Protein AF-0000000087414473 (afdb_homodimer)

Radius of gyration: 26.74 Å; Cα contacts (8 Å, |Δi|>4): 1542; chains: 2; bounding box: 54×76×56 Å

Organism: NCBI:txid267746

Sequence (556 aa):
MNFTKMNGLGNDFIIVAHFETLPENAPELSRNMCDRHFGVGADGLVFILPSDKADIRMRIINADGSEAEQCGNAVRCVAKYAFDHKLVQDEALTVETMAGIQRVWLTVENGKAVQVKVDMGEPILRGEAIPVALSQERIVNHPIEAGGEAFSFTGVSMGNPHAVIFVDDAPRFDVEKWGPLLETHRLFPNKANIEFVSVTSPQEVEMRVWERGCGQTFACGTGACATVVAGSLTGRTERRALVHLKGGDLEIEWNETDNRVYMTGPAEEVFVGRWHKAMNFTKMNGLGNDFIIVAHFETLPENAPELSRNMCDRHFGVGADGLVFILPSDKADIRMRIINADGSEAEQCGNAVRCVAKYAFDHKLVQDEALTVETMAGIQRVWLTVENGKAVQVKVDMGEPILRGEAIPVALSQERIVNHPIEAGGEAFSFTGVSMGNPHAVIFVDDAPRFDVEKWGPLLETHRLFPNKANIEFVSVTSPQEVEMRVWERGCGQTFACGTGACATVVAGSLTGRTERRALVHLKGGDLEIEWNETDNRVYMTGPAEEVFVGRWHKA

pLDDT: mean 97.04, std 4.12, range [45.47, 98.94]

Foldseek 3Di:
DKWFWKWFLQQIETEDEDDADQDPCQLVVLLQQCDVPRHVNHQWYKYWHPDPPWLIEIWIAGNNSHTDQDAPTVVQQVLQCCQLVVSDPDQWTWYQTNVGIKIKGFDDDPSGGFKIKIFLWAKQAQLVVLPFPDGDNGQAQCWDDWPRDIWTWTWIDSPHIETETEDADAVPDPCQVVVVRQQVDPRHVPGHKYWYWYAPQQAEIEIWIQGRPPGTDQDGQRHVQVHLVNCVVRVNHDQWHWYQGNSGIWIWHQDPPVNIIMIMGGMDGDDMDDDDVD/DKWFWKWQLQQIETEDEDDADQDPCQLVVLLQQCDVPRHVNHQWYKYWHPDPPWLIEIWIAGNNSHTDQDAPTVVQQVLQCCQLVVSDPDQWTWYQTNVGIKIKGFDDDPSGGFKIKIFLWAKQAQCVVLPFPDGDNHQAQCWDDWPRDIWTWTWIDSPHIETETEDADAVPDPCQVVVVRQQVDPRHVPGHKYWYWYAPQQAEIEIWIQGRPPGTDQDGQRHVQVHLVNCVVHVNHDQWHWYQGNSGIWIWHQDPPVNIIMIMGGMDGDDMDDDDVD

Secondary structure (DSSP, 8-state):
-EEEEEEETTEEEEEE---SS--TTHHHHHHHHT-TTTS---SEEEEEE--SSSSEEEEEEETTSPEES--HHHHHHHHHHHHHTTS---SEEEEEETTEEEEEEEEEETTEEEEEEEE--PPB--GGGTT-S---S---SEEEEETTEEEEEEEEESSSEEEEEE-S-GGGS-HHHHHHHHHT-TT-TT--EEEEEEEEETTEEEEEEEETTTEEES--HHHHHHHHHHHHHTTSS-SEEEEEETTEEEEEEE-TTT--EEEEE--EEEEEEEES--/-EEEEEEETTEEEEEE---SS--TTHHHHHHHHT-TTTS---SEEEEEE--SSSSEEEEEEETTSPEES--HHHHHHHHHHHHHTTS---SEEEEEETTEEEEEEEEEETTEEEEEEEE--PPB--GGGTT-S---S---SEEEEETTEEEEEEEEESSSEEEEEE-S-GGGS-HHHHHHHHHT-TT-TT--EEEEEEEEETTEEEEEEEETTTEEES--HHHHHHHHHHHHHTTSS-SEEEEEETTEEEEEEE-TTT--EEEEE--EEEEEEEE---

Nearest PDB structures (foldseek):
  6d13-assembly1_A  TM=9.413E-01  e=8.766E-35  Escherichia coli S88
  4ik0-assembly1_A  TM=9.336E-01  e=2.158E-34  Escherichia coli K-12
  5ha4-assembly1_A  TM=9.184E-01  e=1.257E-34  Acinetobacter baumannii AB307-0294
  2q9h-assembly1_A  TM=9.066E-01  e=7.774E-35  Haemophilus influenzae
  1bwz-assembly1_A  TM=9.014E-01  e=1.389E-33  Haemophilus influenzae

Structure (mmCIF, N/CA/C/O backbone):
data_AF-0000000087414473-model_v1
#
loop_
_entity.id
_entity.type
_entity.pdbx_description
1 polymer 'Diaminopimelate epimerase'
#
loop_
_atom_site.group_PDB
_atom_site.id
_atom_site.type_symbol
_atom_site.label_atom_id
_atom_site.label_alt_id
_atom_site.label_comp_id
_atom_site.label_asym_id
_atom_site.label_entity_id
_atom_site.label_seq_id
_atom_site.pdbx_PDB_ins_code
_atom_site.Cartn_x
_atom_site.Cartn_y
_atom_site.Cartn_z
_atom_site.occupancy
_atom_site.B_iso_or_equiv
_atom_site.auth_seq_id
_atom_site.auth_comp_id
_atom_site.auth_asym_id
_atom_site.auth_atom_id
_atom_site.pdbx_PDB_model_num
ATOM 1 N N . MET A 1 1 ? 20.156 -2.797 4.301 1 93.38 1 MET A N 1
ATOM 2 C CA . MET A 1 1 ? 19.906 -4.043 3.584 1 93.38 1 MET A CA 1
ATOM 3 C C . MET A 1 1 ? 19.438 -3.77 2.16 1 93.38 1 MET A C 1
ATOM 5 O O . MET A 1 1 ? 18.453 -3.051 1.951 1 93.38 1 MET A O 1
ATOM 9 N N . ASN A 1 2 ? 20.156 -4.277 1.183 1 96.19 2 ASN A N 1
ATOM 10 C CA . ASN A 1 2 ? 19.734 -4.141 -0.209 1 96.19 2 ASN A CA 1
ATOM 11 C C . ASN A 1 2 ? 18.562 -5.051 -0.531 1 96.19 2 ASN A C 1
ATOM 13 O O . ASN A 1 2 ? 18.5 -6.191 -0.072 1 96.19 2 ASN A O 1
ATOM 17 N N . PHE A 1 3 ? 17.609 -4.484 -1.325 1 97.69 3 PHE A N 1
ATOM 18 C CA . PHE A 1 3 ? 16.469 -5.297 -1.721 1 97.69 3 PHE A CA 1
ATOM 19 C C . PHE A 1 3 ? 16.016 -4.941 -3.133 1 97.69 3 PHE A C 1
ATOM 21 O O . PHE A 1 3 ? 16.438 -3.926 -3.689 1 97.69 3 PHE A O 1
ATOM 28 N N . THR A 1 4 ? 15.219 -5.805 -3.734 1 97.88 4 THR A N 1
ATOM 29 C CA . THR A 1 4 ? 14.547 -5.582 -5.008 1 97.88 4 THR A CA 1
ATOM 30 C C . THR A 1 4 ? 13.039 -5.773 -4.867 1 97.88 4 THR A C 1
ATOM 32 O O . THR A 1 4 ? 12.586 -6.777 -4.312 1 97.88 4 THR A O 1
ATOM 35 N N . LYS A 1 5 ? 12.266 -4.777 -5.27 1 98.38 5 LYS A N 1
ATOM 36 C CA . LYS A 1 5 ? 10.812 -4.91 -5.332 1 98.38 5 LYS A CA 1
ATOM 37 C C . LYS A 1 5 ? 10.375 -5.547 -6.648 1 98.38 5 LYS A C 1
ATOM 39 O O . LYS A 1 5 ? 10.766 -5.086 -7.723 1 98.38 5 LYS A O 1
ATOM 44 N N . MET A 1 6 ? 9.633 -6.578 -6.57 1 98.25 6 MET A N 1
ATOM 45 C CA . MET A 1 6 ? 9.133 -7.266 -7.758 1 98.25 6 MET A CA 1
ATOM 46 C C . MET A 1 6 ? 7.648 -7.602 -7.613 1 98.25 6 MET A C 1
ATOM 48 O O . MET A 1 6 ? 7.102 -7.535 -6.512 1 98.25 6 MET A O 1
ATOM 52 N N . ASN A 1 7 ? 7.02 -7.902 -8.719 1 97.94 7 ASN A N 1
ATOM 53 C CA . ASN A 1 7 ? 5.656 -8.414 -8.648 1 97.94 7 ASN A CA 1
ATOM 54 C C . ASN A 1 7 ? 5.387 -9.453 -9.734 1 97.94 7 ASN A C 1
ATOM 56 O O . ASN A 1 7 ? 6.062 -9.469 -10.766 1 97.94 7 ASN A O 1
ATOM 60 N N . GLY A 1 8 ? 4.594 -10.367 -9.438 1 98.06 8 GLY A N 1
ATOM 61 C CA . GLY A 1 8 ? 3.922 -11.242 -10.391 1 98.06 8 GLY A CA 1
ATOM 62 C C . GLY A 1 8 ? 2.449 -10.93 -10.555 1 98.06 8 GLY A C 1
ATOM 63 O O . GLY A 1 8 ? 1.609 -11.445 -9.82 1 98.06 8 GLY A O 1
ATOM 64 N N . LEU A 1 9 ? 2.176 -10.086 -11.57 1 97.88 9 LEU A N 1
ATOM 65 C CA . LEU A 1 9 ? 0.812 -9.656 -11.859 1 97.88 9 LEU A CA 1
ATOM 66 C C . LEU A 1 9 ? 0.206 -8.93 -10.664 1 97.88 9 LEU A C 1
ATOM 68 O O . LEU A 1 9 ? -0.936 -9.195 -10.281 1 97.88 9 LEU A O 1
ATOM 72 N N . GLY A 1 10 ? 0.918 -8.125 -9.977 1 97.44 10 GLY A N 1
ATOM 73 C CA . GLY A 1 10 ? 0.406 -7.273 -8.922 1 97.44 10 GLY A CA 1
ATOM 74 C C . GLY A 1 10 ? 0.593 -7.863 -7.535 1 97.44 10 GLY A C 1
ATOM 75 O O . GLY A 1 10 ? 0.493 -7.156 -6.531 1 97.44 10 GLY A O 1
ATOM 76 N N . ASN A 1 11 ? 0.691 -9.219 -7.406 1 97.31 11 ASN A N 1
ATOM 77 C CA . ASN A 1 11 ? 1.198 -9.82 -6.18 1 97.31 11 ASN A CA 1
ATOM 78 C C . ASN A 1 11 ? 2.674 -9.492 -5.965 1 97.31 11 ASN A C 1
ATOM 80 O O . ASN A 1 11 ? 3.533 -9.977 -6.707 1 97.31 11 ASN A O 1
ATOM 84 N N . ASP A 1 12 ? 2.934 -8.609 -4.988 1 97.88 12 ASP A N 1
ATOM 85 C CA . ASP A 1 12 ? 4.258 -7.996 -4.977 1 97.88 12 ASP A CA 1
ATOM 86 C C . ASP A 1 12 ? 5.059 -8.438 -3.756 1 97.88 12 ASP A C 1
ATOM 88 O O . ASP A 1 12 ? 4.484 -8.805 -2.73 1 97.88 12 ASP A O 1
ATOM 92 N N . PHE A 1 13 ? 6.418 -8.367 -3.949 1 98.5 13 PHE A N 1
ATOM 93 C CA . PHE A 1 13 ? 7.352 -8.945 -2.99 1 98.5 13 PHE A CA 1
ATOM 94 C C . PHE A 1 13 ? 8.602 -8.078 -2.861 1 98.5 13 PHE A C 1
ATOM 96 O O . PHE A 1 13 ? 9.008 -7.43 -3.822 1 98.5 13 PHE A O 1
ATOM 103 N N . ILE A 1 14 ? 9.094 -8.062 -1.662 1 98.62 14 ILE A N 1
ATOM 104 C CA . ILE A 1 14 ? 10.453 -7.594 -1.42 1 98.62 14 ILE A CA 1
ATOM 105 C C . ILE A 1 14 ? 11.422 -8.773 -1.471 1 98.62 14 ILE A C 1
ATOM 107 O O . ILE A 1 14 ? 11.344 -9.688 -0.643 1 98.62 14 ILE A O 1
ATOM 111 N N . ILE A 1 15 ? 12.305 -8.758 -2.426 1 98.56 15 ILE A N 1
ATOM 112 C CA . ILE A 1 15 ? 13.25 -9.852 -2.605 1 98.56 15 ILE A CA 1
ATOM 113 C C . ILE A 1 15 ? 14.602 -9.461 -2.018 1 98.56 15 ILE A C 1
ATOM 115 O O . ILE A 1 15 ? 15.148 -8.398 -2.338 1 98.56 15 ILE A O 1
ATOM 119 N N . VAL A 1 16 ? 15.109 -10.258 -1.141 1 97.94 16 VAL A N 1
ATOM 120 C CA . VAL A 1 16 ? 16.453 -10.094 -0.611 1 97.94 16 VAL A CA 1
ATOM 121 C C . VAL A 1 16 ? 17.281 -11.344 -0.892 1 97.94 16 VAL A C 1
ATOM 123 O O . VAL A 1 16 ? 16.812 -12.469 -0.709 1 97.94 16 VAL A O 1
ATOM 126 N N . ALA A 1 17 ? 18.469 -11.125 -1.437 1 96 17 ALA A N 1
ATOM 127 C CA . ALA A 1 17 ? 19.359 -12.227 -1.816 1 96 17 ALA A CA 1
ATOM 128 C C . ALA A 1 17 ? 20.656 -12.195 -1.013 1 96 17 ALA A C 1
ATOM 130 O O . ALA A 1 17 ? 20.828 -11.344 -0.133 1 96 17 ALA A O 1
ATOM 131 N N . HIS A 1 18 ? 21.469 -13.234 -1.086 1 89.88 18 HIS A N 1
ATOM 132 C CA . HIS A 1 18 ? 22.812 -13.359 -0.535 1 89.88 18 HIS A CA 1
ATOM 133 C C . HIS A 1 18 ? 22.781 -13.586 0.972 1 89.88 18 HIS A C 1
ATOM 135 O O . HIS A 1 18 ? 23.609 -13.047 1.709 1 89.88 18 HIS A O 1
ATOM 141 N N . PHE A 1 19 ? 21.734 -14.234 1.429 1 91.06 19 PHE A N 1
ATOM 142 C CA . PHE A 1 19 ? 21.688 -14.766 2.785 1 91.06 19 PHE A CA 1
ATOM 143 C C . PHE A 1 19 ? 22.078 -16.234 2.803 1 91.06 19 PHE A C 1
ATOM 145 O O . PHE A 1 19 ? 21.75 -16.984 1.87 1 91.06 19 PHE A O 1
ATOM 152 N N . GLU A 1 20 ? 22.734 -16.609 3.848 1 93.94 20 GLU A N 1
ATOM 153 C CA . GLU A 1 20 ? 23.109 -18.016 3.984 1 93.94 20 GLU A CA 1
ATOM 154 C C . GLU A 1 20 ? 21.984 -18.828 4.605 1 93.94 20 GLU A C 1
ATOM 156 O O . GLU A 1 20 ? 21.781 -20 4.25 1 93.94 20 GLU A O 1
ATOM 161 N N . THR A 1 21 ? 21.359 -18.203 5.609 1 96.06 21 THR A N 1
ATOM 162 C CA . THR A 1 21 ? 20.219 -18.812 6.293 1 96.06 21 THR A CA 1
ATOM 163 C C . THR A 1 21 ? 19.125 -17.781 6.516 1 96.06 21 THR A C 1
ATOM 165 O O . THR A 1 21 ? 19.344 -16.578 6.375 1 96.06 21 THR A O 1
ATOM 168 N N . LEU A 1 22 ? 17.922 -18.203 6.789 1 96.44 22 LEU A N 1
ATOM 169 C CA . LEU A 1 22 ? 16.812 -17.328 7.145 1 96.44 22 LEU A CA 1
ATOM 170 C C . LEU A 1 22 ? 17.078 -16.625 8.469 1 96.44 22 LEU A C 1
ATOM 172 O O . LEU A 1 22 ? 17.312 -17.281 9.492 1 96.44 22 LEU A O 1
ATOM 176 N N . PRO A 1 23 ? 17.062 -15.336 8.469 1 96.38 23 PRO A N 1
ATOM 177 C CA . PRO A 1 23 ? 17.297 -14.633 9.734 1 96.38 23 PRO A CA 1
ATOM 178 C C . PRO A 1 23 ? 16.234 -14.969 10.789 1 96.38 23 PRO A C 1
ATOM 180 O O . PRO A 1 23 ? 15.062 -15.133 10.461 1 96.38 23 PRO A O 1
ATOM 183 N N . GLU A 1 24 ? 16.656 -15 12.016 1 96.31 24 GLU A N 1
ATOM 184 C CA . GLU A 1 24 ? 15.742 -15.297 13.125 1 96.31 24 GLU A CA 1
ATOM 185 C C . GLU A 1 24 ? 14.633 -14.25 13.227 1 96.31 24 GLU A C 1
ATOM 187 O O . GLU A 1 24 ? 13.516 -14.562 13.633 1 96.31 24 GLU A O 1
ATOM 192 N N . ASN A 1 25 ? 14.922 -13.078 12.898 1 96.75 25 ASN A N 1
ATOM 193 C CA . ASN A 1 25 ? 13.953 -11.992 13.023 1 96.75 25 ASN A CA 1
ATOM 194 C C . ASN A 1 25 ? 13.203 -11.766 11.711 1 96.75 25 ASN A C 1
ATOM 196 O O . ASN A 1 25 ? 12.688 -10.672 11.469 1 96.75 25 ASN A O 1
ATOM 200 N N . ALA A 1 26 ? 13.164 -12.727 10.797 1 97.5 26 ALA A N 1
ATOM 201 C CA . ALA A 1 26 ? 12.523 -12.594 9.492 1 97.5 26 ALA A CA 1
ATOM 202 C C . ALA A 1 26 ? 11.062 -12.164 9.633 1 97.5 26 ALA A C 1
ATOM 204 O O . ALA A 1 26 ? 10.594 -11.305 8.891 1 97.5 26 ALA A O 1
ATOM 205 N N . PRO A 1 27 ? 10.281 -12.734 10.602 1 98.12 27 PRO A N 1
ATOM 206 C CA . PRO A 1 27 ? 8.898 -12.289 10.758 1 98.12 27 PRO A CA 1
ATOM 207 C C . PRO A 1 27 ? 8.781 -10.805 11.094 1 98.12 27 PRO A C 1
ATOM 209 O O . PRO A 1 27 ? 7.949 -10.102 10.516 1 98.12 27 PRO A O 1
ATOM 212 N N . GLU A 1 28 ? 9.609 -10.359 11.984 1 97.81 28 GLU A N 1
ATOM 213 C CA . GLU A 1 28 ? 9.609 -8.945 12.359 1 97.81 28 GLU A CA 1
ATOM 214 C C . GLU A 1 28 ? 10.039 -8.062 11.195 1 97.81 28 GLU A C 1
ATOM 216 O O . GLU A 1 28 ? 9.438 -7.02 10.945 1 97.81 28 GLU A O 1
ATOM 221 N N . LEU A 1 29 ? 11.109 -8.516 10.484 1 97.25 29 LEU A N 1
ATOM 222 C CA . LEU A 1 29 ? 11.578 -7.793 9.305 1 97.25 29 LEU A CA 1
ATOM 223 C C . LEU A 1 29 ? 10.469 -7.648 8.273 1 97.25 29 LEU A C 1
ATOM 225 O O . LEU A 1 29 ? 10.258 -6.562 7.727 1 97.25 29 LEU A O 1
ATOM 229 N N . SER A 1 30 ? 9.734 -8.703 8.086 1 98.19 30 SER A N 1
ATOM 230 C CA . SER A 1 30 ? 8.648 -8.688 7.105 1 98.19 30 SER A CA 1
ATOM 231 C C . SER A 1 30 ? 7.551 -7.711 7.504 1 98.19 30 SER A C 1
ATOM 233 O O . SER A 1 30 ? 7.098 -6.91 6.684 1 98.19 30 SER A O 1
ATOM 235 N N . ARG A 1 31 ? 7.117 -7.758 8.789 1 98.06 31 ARG A N 1
ATOM 236 C CA . ARG A 1 31 ? 6.082 -6.848 9.266 1 98.06 31 ARG A CA 1
ATOM 237 C C . ARG A 1 31 ? 6.492 -5.395 9.055 1 98.06 31 ARG A C 1
ATOM 239 O O . ARG A 1 31 ? 5.68 -4.57 8.633 1 98.06 31 ARG A O 1
ATOM 246 N N . ASN A 1 32 ? 7.766 -5.098 9.312 1 97.56 32 ASN A N 1
ATOM 247 C CA . ASN A 1 32 ? 8.258 -3.729 9.203 1 97.56 32 ASN A CA 1
ATOM 248 C C . ASN A 1 32 ? 8.406 -3.307 7.742 1 97.56 32 ASN A C 1
ATOM 250 O O . ASN A 1 32 ? 7.934 -2.236 7.348 1 97.56 32 ASN A O 1
ATOM 254 N N . MET A 1 33 ? 9.023 -4.137 6.922 1 98 33 MET A N 1
ATOM 255 C CA . MET A 1 33 ? 9.336 -3.777 5.543 1 98 33 MET A CA 1
ATOM 256 C C . MET A 1 33 ? 8.078 -3.775 4.68 1 98 33 MET A C 1
ATOM 258 O O . MET A 1 33 ? 7.934 -2.939 3.787 1 98 33 MET A O 1
ATOM 262 N N . CYS A 1 34 ? 7.176 -4.684 4.98 1 98.12 34 CYS A N 1
ATOM 263 C CA . CYS A 1 34 ? 6.012 -4.836 4.113 1 98.12 34 CYS A CA 1
ATOM 264 C C . CYS A 1 34 ? 4.938 -3.812 4.461 1 98.12 34 CYS A C 1
ATOM 266 O O . CYS A 1 34 ? 3.938 -3.689 3.75 1 98.12 34 CYS A O 1
ATOM 268 N N . ASP A 1 35 ? 5.117 -3.041 5.508 1 97.31 35 ASP A N 1
ATOM 269 C CA . ASP A 1 35 ? 4.164 -1.981 5.836 1 97.31 35 ASP A CA 1
ATOM 270 C C . ASP A 1 35 ? 4.141 -0.912 4.746 1 97.31 35 ASP A C 1
ATOM 272 O O . ASP A 1 35 ? 5.168 -0.305 4.441 1 97.31 35 ASP A O 1
ATOM 276 N N . ARG A 1 36 ? 3.002 -0.65 4.203 1 96.31 36 ARG A N 1
ATOM 277 C CA . ARG A 1 36 ? 2.859 0.234 3.049 1 96.31 36 ARG A CA 1
ATOM 278 C C . ARG A 1 36 ? 3.141 1.684 3.434 1 96.31 36 ARG A C 1
ATOM 280 O O . ARG A 1 36 ? 3.621 2.467 2.609 1 96.31 36 ARG A O 1
ATOM 287 N N . HIS A 1 37 ? 2.98 2.051 4.641 1 96.88 37 HIS A N 1
ATOM 288 C CA . HIS A 1 37 ? 3.07 3.447 5.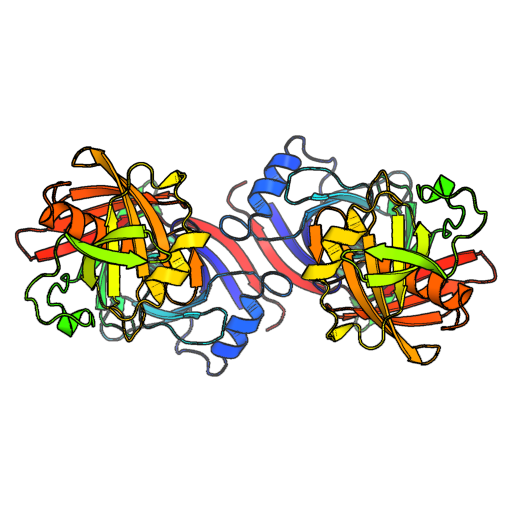055 1 96.88 37 HIS A CA 1
ATOM 289 C C . HIS A 1 37 ? 4.41 3.738 5.723 1 96.88 37 HIS A C 1
ATOM 291 O O . HIS A 1 37 ? 4.98 4.816 5.539 1 96.88 37 HIS A O 1
ATOM 297 N N . PHE A 1 38 ? 4.934 2.775 6.461 1 97.19 38 PHE A N 1
ATOM 298 C CA . PHE A 1 38 ? 6.129 3.008 7.258 1 97.19 38 PHE A CA 1
ATOM 299 C C . PHE A 1 38 ? 7.309 2.211 6.715 1 97.19 38 PHE A C 1
ATOM 301 O O . PHE A 1 38 ? 8.445 2.395 7.152 1 97.19 38 PHE A O 1
ATOM 308 N N . GLY A 1 39 ? 7.023 1.312 5.723 1 97.56 39 GLY A N 1
ATOM 309 C CA . GLY A 1 39 ? 8.031 0.476 5.094 1 97.56 39 GLY A CA 1
ATOM 310 C C . GLY A 1 39 ? 8.031 0.573 3.58 1 97.56 39 GLY A C 1
ATOM 311 O O . GLY A 1 39 ? 7.738 1.631 3.02 1 97.56 39 GLY A O 1
ATOM 312 N N . VAL A 1 40 ? 8.453 -0.49 2.912 1 97.69 40 VAL A N 1
ATOM 313 C CA . VAL A 1 40 ? 8.516 -0.557 1.456 1 97.69 40 VAL A CA 1
ATOM 314 C C . VAL A 1 40 ? 7.129 -0.832 0.887 1 97.69 40 VAL A C 1
ATOM 316 O O . VAL A 1 40 ? 6.734 -0.241 -0.123 1 97.69 40 VAL A O 1
ATOM 319 N N . GLY A 1 41 ? 6.375 -1.606 1.596 1 97.69 41 GLY A N 1
ATOM 320 C CA . GLY A 1 41 ? 5.086 -2.057 1.099 1 97.69 41 GLY A CA 1
ATOM 321 C C . GLY A 1 41 ? 5.188 -3.264 0.184 1 97.69 41 GLY A C 1
ATOM 322 O O . GLY A 1 41 ? 5.812 -3.193 -0.876 1 97.69 41 GLY A O 1
ATOM 323 N N . ALA A 1 42 ? 4.574 -4.336 0.55 1 98.06 42 ALA A N 1
ATOM 324 C CA . ALA A 1 42 ? 4.547 -5.562 -0.241 1 98.06 42 ALA A CA 1
ATOM 325 C C . ALA A 1 42 ? 3.633 -6.605 0.393 1 98.06 42 ALA A C 1
ATOM 327 O O . ALA A 1 42 ? 3.209 -6.453 1.541 1 98.06 42 ALA A O 1
ATOM 328 N N . ASP A 1 43 ? 3.338 -7.652 -0.355 1 97.06 43 ASP A N 1
ATOM 329 C CA . ASP A 1 43 ? 2.549 -8.773 0.151 1 97.06 43 ASP A CA 1
ATOM 330 C C . ASP A 1 43 ? 3.416 -9.727 0.966 1 97.06 43 ASP A C 1
ATOM 332 O O . ASP A 1 43 ? 2.904 -10.484 1.794 1 97.06 43 ASP A O 1
ATOM 336 N N . GLY A 1 44 ? 4.715 -9.648 0.708 1 97.88 44 GLY A N 1
ATOM 337 C CA . GLY A 1 44 ? 5.602 -10.531 1.446 1 97.88 44 GLY A CA 1
ATOM 338 C C . GLY A 1 44 ? 7.07 -10.227 1.229 1 97.88 44 GLY A C 1
ATOM 339 O O . GLY A 1 44 ? 7.426 -9.508 0.293 1 97.88 44 GLY A O 1
ATOM 340 N N . LEU A 1 45 ? 7.891 -10.734 2.127 1 98.5 45 LEU A N 1
ATOM 341 C CA . LEU A 1 45 ? 9.352 -10.68 2.074 1 98.5 45 LEU A CA 1
ATOM 342 C C . LEU A 1 45 ? 9.922 -12.047 1.696 1 98.5 45 LEU A C 1
ATOM 344 O O . LEU A 1 45 ? 9.656 -13.047 2.365 1 98.5 45 LEU A O 1
ATOM 348 N N . VAL A 1 46 ? 10.703 -12.047 0.638 1 98.56 46 VAL A N 1
ATOM 349 C CA . VAL A 1 46 ? 11.195 -13.312 0.101 1 98.56 46 VAL A CA 1
ATOM 350 C C . VAL A 1 46 ? 12.719 -13.359 0.211 1 98.56 46 VAL A C 1
ATOM 352 O O . VAL A 1 46 ? 13.414 -12.461 -0.261 1 98.56 46 VAL A O 1
ATOM 355 N N . PHE A 1 47 ? 13.227 -14.398 0.79 1 98.56 47 PHE A N 1
ATOM 356 C CA . PHE A 1 47 ? 14.664 -14.633 0.902 1 98.56 47 PHE A CA 1
ATOM 357 C C . PHE A 1 47 ? 15.125 -15.664 -0.124 1 98.56 47 PHE A C 1
ATOM 359 O O . PHE A 1 47 ? 14.531 -16.734 -0.247 1 98.56 47 PHE A O 1
ATOM 366 N N . ILE A 1 48 ? 16.094 -15.375 -0.879 1 98.19 48 ILE A N 1
ATOM 367 C CA . ILE A 1 48 ? 16.781 -16.344 -1.736 1 98.19 48 ILE A CA 1
ATOM 368 C C . ILE A 1 48 ? 18 -16.891 -1.016 1 98.19 48 ILE A C 1
ATOM 370 O O . ILE A 1 48 ? 18.922 -16.141 -0.672 1 98.19 48 ILE A O 1
ATOM 374 N N . LEU A 1 49 ? 17.984 -18.141 -0.803 1 98.31 49 LEU A N 1
ATOM 375 C CA . LEU A 1 49 ? 18.984 -18.828 0.01 1 98.31 49 LEU A CA 1
ATOM 376 C C . LEU A 1 49 ? 19.672 -19.922 -0.792 1 98.31 49 LEU A C 1
ATOM 378 O O . LEU A 1 49 ? 19.156 -20.359 -1.824 1 98.31 49 LEU A O 1
ATOM 382 N N . PRO A 1 50 ? 20.859 -20.328 -0.366 1 97.56 50 PRO A N 1
ATOM 383 C CA . PRO A 1 50 ? 21.469 -21.516 -0.984 1 97.56 50 PRO A CA 1
ATOM 384 C C . PRO A 1 50 ? 20.688 -22.797 -0.687 1 97.56 50 PRO A C 1
ATOM 386 O O . PRO A 1 50 ? 19.938 -22.844 0.288 1 97.56 50 PRO A O 1
ATOM 389 N N . SER A 1 51 ? 20.859 -23.75 -1.598 1 97.56 51 SER A N 1
ATOM 390 C CA . SER A 1 51 ? 20.219 -25.047 -1.418 1 97.56 51 SER A CA 1
ATOM 391 C C . SER A 1 51 ? 21.188 -26.188 -1.722 1 97.56 51 SER A C 1
ATOM 393 O O . SER A 1 51 ? 22.031 -26.062 -2.623 1 97.56 51 SER A O 1
ATOM 395 N N . ASP A 1 52 ? 21.047 -27.312 -0.998 1 96.81 52 ASP A N 1
ATOM 396 C CA . ASP A 1 52 ? 21.812 -28.516 -1.281 1 96.81 52 ASP A CA 1
ATOM 397 C C . ASP A 1 52 ? 21.031 -29.469 -2.197 1 96.81 52 ASP A C 1
ATOM 399 O O . ASP A 1 52 ? 21.562 -30.484 -2.635 1 96.81 52 ASP A O 1
ATOM 403 N N . LYS A 1 53 ? 19.828 -29.172 -2.566 1 97.44 53 LYS A N 1
ATOM 404 C CA . LYS A 1 53 ? 18.953 -30.094 -3.303 1 97.44 53 LYS A CA 1
ATOM 405 C C . LYS A 1 53 ? 18.484 -29.469 -4.613 1 97.44 53 LYS A C 1
ATOM 407 O O . LYS A 1 53 ? 18 -30.172 -5.5 1 97.44 53 LYS A O 1
ATOM 412 N N . ALA A 1 54 ? 18.547 -28.141 -4.727 1 98.31 54 ALA A N 1
ATOM 413 C CA . ALA A 1 54 ? 18.078 -27.391 -5.891 1 98.31 54 ALA A CA 1
ATOM 414 C C . ALA A 1 54 ? 19.078 -26.281 -6.258 1 98.31 54 ALA A C 1
ATOM 416 O O . ALA A 1 54 ? 20.094 -26.109 -5.586 1 98.31 54 ALA A O 1
ATOM 417 N N . ASP A 1 55 ? 18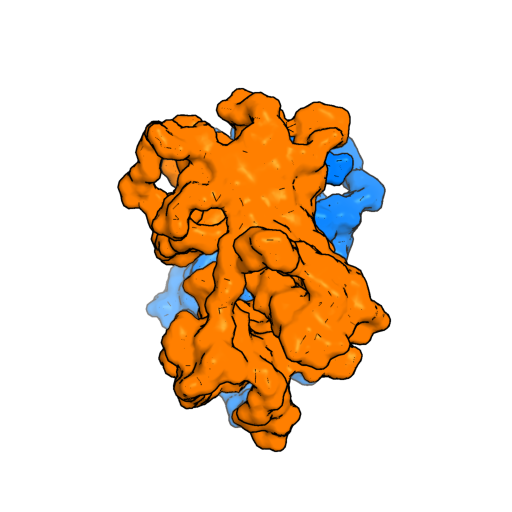.781 -25.578 -7.348 1 98.25 55 ASP A N 1
ATOM 418 C CA . ASP A 1 55 ? 19.672 -24.484 -7.758 1 98.25 55 ASP A CA 1
ATOM 419 C C . ASP A 1 55 ? 19.656 -23.344 -6.738 1 98.25 55 ASP A C 1
ATOM 421 O O . ASP A 1 55 ? 20.688 -22.719 -6.492 1 98.25 55 ASP A O 1
ATOM 425 N N . ILE A 1 56 ? 18.469 -23.062 -6.223 1 98 56 ILE A N 1
ATOM 426 C CA . ILE A 1 56 ? 18.297 -22.062 -5.18 1 98 56 ILE A CA 1
ATOM 427 C C . ILE A 1 56 ? 17.156 -22.469 -4.25 1 98 56 ILE A C 1
ATOM 429 O O . ILE A 1 56 ? 16.406 -23.406 -4.551 1 98 56 ILE A O 1
ATOM 433 N N . ARG A 1 57 ? 17.109 -21.797 -3.098 1 98 57 ARG A N 1
ATOM 434 C CA . ARG A 1 57 ? 16.031 -21.969 -2.123 1 98 57 ARG A CA 1
ATOM 435 C C . ARG A 1 57 ? 15.336 -20.641 -1.851 1 98 57 ARG A C 1
ATOM 437 O O . ARG A 1 57 ? 15.992 -19.594 -1.77 1 98 57 ARG A O 1
ATOM 444 N N . MET A 1 58 ? 14.008 -20.734 -1.772 1 97.75 58 MET A N 1
ATOM 445 C CA . MET A 1 58 ? 13.266 -19.531 -1.432 1 97.75 58 MET A CA 1
ATOM 446 C C . MET A 1 58 ? 12.445 -19.734 -0.16 1 97.75 58 MET A C 1
ATOM 448 O O . MET A 1 58 ? 11.898 -20.812 0.064 1 97.75 58 MET A O 1
ATOM 452 N N . ARG A 1 59 ? 12.469 -18.766 0.662 1 98.12 59 ARG A N 1
ATOM 453 C CA . ARG A 1 59 ? 11.602 -18.672 1.83 1 98.12 59 ARG A CA 1
ATOM 454 C C . ARG A 1 59 ? 10.781 -17.391 1.795 1 98.12 59 ARG A C 1
ATOM 456 O O . ARG A 1 59 ? 11.32 -16.312 1.539 1 98.12 59 ARG A O 1
ATOM 463 N N . ILE A 1 60 ? 9.477 -17.547 1.993 1 97.62 60 ILE A N 1
ATOM 464 C CA . ILE A 1 60 ? 8.578 -16.406 1.885 1 97.62 60 ILE A CA 1
ATOM 465 C C . ILE A 1 60 ? 7.957 -16.094 3.248 1 97.62 60 ILE A C 1
ATOM 467 O O . ILE A 1 60 ? 7.324 -16.969 3.852 1 97.62 60 ILE A O 1
ATOM 471 N N . ILE A 1 61 ? 8.102 -14.945 3.695 1 98.12 61 ILE A N 1
ATOM 472 C CA . ILE A 1 61 ? 7.453 -14.445 4.902 1 98.12 61 ILE A CA 1
ATOM 473 C C . ILE A 1 61 ? 6.367 -13.445 4.527 1 98.12 61 ILE A C 1
ATOM 475 O O . ILE A 1 61 ? 6.656 -12.391 3.945 1 98.12 61 ILE A O 1
ATOM 479 N N . ASN A 1 62 ? 5.098 -13.758 4.855 1 96.56 62 ASN A N 1
ATOM 480 C CA . ASN A 1 62 ? 3.979 -12.867 4.566 1 96.56 62 ASN A CA 1
ATOM 481 C C . ASN A 1 62 ? 4.098 -11.547 5.324 1 96.56 62 ASN A C 1
ATOM 483 O O . ASN A 1 62 ? 4.844 -11.453 6.301 1 96.56 62 ASN A O 1
ATOM 487 N N . ALA A 1 63 ? 3.326 -10.602 4.934 1 97.25 63 ALA A N 1
ATOM 488 C CA . ALA A 1 63 ? 3.361 -9.266 5.535 1 97.25 63 ALA A CA 1
ATOM 489 C C . ALA A 1 63 ? 3.031 -9.336 7.027 1 97.25 63 ALA A C 1
ATOM 491 O O . ALA A 1 63 ? 3.48 -8.484 7.805 1 97.25 63 ALA A O 1
ATOM 492 N N . ASP A 1 64 ? 2.311 -10.375 7.438 1 96.44 64 ASP A N 1
ATOM 493 C CA . ASP A 1 64 ? 1.921 -10.484 8.844 1 96.44 64 ASP A CA 1
ATOM 494 C C . ASP A 1 64 ? 2.969 -11.25 9.648 1 96.44 64 ASP A C 1
ATOM 496 O O . ASP A 1 64 ? 2.799 -11.469 10.844 1 96.44 64 ASP A O 1
ATOM 500 N N . GLY A 1 65 ? 3.947 -11.672 8.961 1 97.38 65 GLY A N 1
ATOM 501 C CA . GLY A 1 65 ? 5.043 -12.336 9.648 1 97.38 65 GLY A CA 1
ATOM 502 C C . GLY A 1 65 ? 4.965 -13.844 9.57 1 97.38 65 GLY A C 1
ATOM 503 O O . GLY A 1 65 ? 5.926 -14.539 9.914 1 97.38 65 GLY A O 1
ATOM 504 N N . SER A 1 66 ? 3.854 -14.383 9.125 1 96 66 SER A N 1
ATOM 505 C CA . SER A 1 66 ? 3.744 -15.828 8.969 1 96 66 SER A CA 1
ATOM 506 C C . SER A 1 66 ? 4.52 -16.312 7.746 1 96 66 SER A C 1
ATOM 508 O O . SER A 1 66 ? 4.734 -15.547 6.801 1 96 66 SER A O 1
ATOM 510 N N . GLU A 1 67 ? 4.961 -17.5 7.793 1 95.69 67 GLU A N 1
ATOM 511 C CA . GLU A 1 67 ? 5.699 -18.047 6.664 1 95.69 67 GLU A CA 1
ATOM 512 C C . GLU A 1 67 ? 4.781 -18.844 5.738 1 95.69 67 GLU A C 1
ATOM 514 O O . GLU A 1 67 ? 3.951 -19.625 6.207 1 95.69 67 GLU A O 1
ATOM 519 N N . ALA A 1 68 ? 4.875 -18.609 4.512 1 91.81 68 ALA A N 1
ATOM 520 C CA . ALA A 1 68 ? 4.105 -19.344 3.516 1 91.81 68 ALA A CA 1
ATOM 521 C C . ALA A 1 68 ? 4.891 -20.547 2.996 1 91.81 68 ALA A C 1
ATOM 523 O O . ALA A 1 68 ? 6.121 -20.5 2.906 1 91.81 68 ALA A O 1
ATOM 524 N N . GLU A 1 69 ? 4.188 -21.594 2.602 1 88.69 69 GLU A N 1
ATOM 525 C CA . GLU A 1 69 ? 4.848 -22.797 2.102 1 88.69 69 GLU A CA 1
ATOM 526 C C . GLU A 1 69 ? 5.238 -22.641 0.635 1 88.69 69 GLU A C 1
ATOM 528 O O . GLU A 1 69 ? 6.234 -23.219 0.188 1 88.69 69 GLU A O 1
ATOM 533 N N . GLN A 1 70 ? 4.41 -22.016 -0.04 1 85.56 70 GLN A N 1
ATOM 534 C CA . GLN A 1 70 ? 4.652 -21.797 -1.462 1 85.56 70 GLN A CA 1
ATOM 535 C C . GLN A 1 70 ? 3.799 -20.656 -1.996 1 85.56 70 GLN A C 1
ATOM 537 O O . GLN A 1 70 ? 2.75 -20.344 -1.432 1 85.56 70 GLN A O 1
ATOM 542 N N . CYS A 1 71 ? 4.23 -20.078 -3.076 1 92.12 71 CYS A N 1
ATOM 543 C CA . CYS A 1 71 ? 3.545 -19.031 -3.814 1 92.12 71 CYS A CA 1
ATOM 544 C C . CYS A 1 71 ? 4.016 -18.984 -5.266 1 92.12 71 CYS A C 1
ATOM 546 O O . CYS A 1 71 ? 5.137 -18.562 -5.547 1 92.12 71 CYS A O 1
ATOM 548 N N . GLY A 1 72 ? 3.123 -19.359 -6.18 1 94.56 72 GLY A N 1
ATOM 549 C CA . GLY A 1 72 ? 3.482 -19.406 -7.586 1 94.56 72 GLY A CA 1
ATOM 550 C C . GLY A 1 72 ? 3.961 -18.078 -8.133 1 94.56 72 GLY A C 1
ATOM 551 O O . GLY A 1 72 ? 4.852 -18.031 -8.984 1 94.56 72 GLY A O 1
ATOM 552 N N . ASN A 1 73 ? 3.367 -17.016 -7.691 1 97 73 ASN A N 1
ATOM 553 C CA . ASN A 1 73 ? 3.779 -15.68 -8.125 1 97 73 ASN A CA 1
ATOM 554 C C . ASN A 1 73 ? 5.184 -15.336 -7.641 1 97 73 ASN A C 1
ATOM 556 O O . ASN A 1 73 ? 5.992 -14.789 -8.391 1 97 73 ASN A O 1
ATOM 560 N N . ALA A 1 74 ? 5.465 -15.734 -6.406 1 97.75 74 ALA A N 1
ATOM 561 C CA . ALA A 1 74 ? 6.789 -15.477 -5.848 1 97.75 74 ALA A CA 1
ATOM 562 C C . ALA A 1 74 ? 7.855 -16.297 -6.562 1 97.75 74 ALA A C 1
ATOM 564 O O . ALA A 1 74 ? 8.969 -15.82 -6.789 1 97.75 74 ALA A O 1
ATOM 565 N N . VAL A 1 75 ? 7.5 -17.516 -6.867 1 98.06 75 VAL A N 1
ATOM 566 C CA . VAL A 1 75 ? 8.445 -18.375 -7.562 1 98.06 75 VAL A CA 1
ATOM 567 C C . VAL A 1 75 ? 8.844 -17.75 -8.891 1 98.06 75 VAL A C 1
ATOM 569 O O . VAL A 1 75 ? 10.023 -17.781 -9.273 1 98.06 75 VAL A O 1
ATOM 572 N N . ARG A 1 76 ? 7.906 -17.203 -9.586 1 98.69 76 ARG A N 1
ATOM 573 C CA . ARG A 1 76 ? 8.227 -16.562 -10.852 1 98.69 76 ARG A CA 1
ATOM 574 C C . ARG A 1 76 ? 9.164 -15.375 -10.641 1 98.69 76 ARG A C 1
ATOM 576 O O . ARG A 1 76 ? 10.133 -15.195 -11.383 1 98.69 76 ARG A O 1
ATOM 583 N N . CYS A 1 77 ? 8.914 -14.57 -9.625 1 98.56 77 CYS A N 1
ATOM 584 C CA . CYS A 1 77 ? 9.781 -13.438 -9.312 1 98.56 77 CYS A CA 1
ATOM 585 C C . CYS A 1 77 ? 11.188 -13.914 -8.969 1 98.56 77 CYS A C 1
ATOM 587 O O . CYS A 1 77 ? 12.172 -13.383 -9.492 1 98.56 77 CYS A O 1
ATOM 589 N N . VAL A 1 78 ? 11.281 -14.953 -8.117 1 98.56 78 VAL A N 1
ATOM 590 C CA . VAL A 1 78 ? 12.562 -15.453 -7.637 1 98.56 78 VAL A CA 1
ATOM 591 C C . VAL A 1 78 ? 13.359 -16.031 -8.797 1 98.56 78 VAL A C 1
ATOM 593 O O . VAL A 1 78 ? 14.57 -15.805 -8.914 1 98.56 78 VAL A O 1
ATOM 596 N N . ALA A 1 79 ? 12.695 -16.766 -9.641 1 98.62 79 ALA A N 1
ATOM 597 C CA . ALA A 1 79 ? 13.367 -17.344 -10.797 1 98.62 79 ALA A CA 1
ATOM 598 C C . ALA A 1 79 ? 13.914 -16.266 -11.719 1 98.62 79 ALA A C 1
ATOM 600 O O . ALA A 1 79 ? 15.062 -16.344 -12.156 1 98.62 79 ALA A O 1
ATOM 601 N N . LYS A 1 80 ? 13.102 -15.328 -12.047 1 98.69 80 LYS A N 1
ATOM 602 C CA . LYS A 1 80 ? 13.562 -14.211 -12.867 1 98.69 80 LYS A CA 1
ATOM 603 C C . LYS A 1 80 ? 14.758 -13.508 -12.219 1 98.69 80 LYS A C 1
ATOM 605 O O . LYS A 1 80 ? 15.758 -13.234 -12.875 1 98.69 80 LYS A O 1
ATOM 610 N N . TYR A 1 81 ? 14.602 -13.211 -10.953 1 98.62 81 TYR A N 1
ATOM 611 C CA . TYR A 1 81 ? 15.68 -12.547 -10.234 1 98.62 81 TYR A CA 1
ATOM 612 C C . TYR A 1 81 ? 16.984 -13.336 -10.344 1 98.62 81 TYR A C 1
ATOM 614 O O . TYR A 1 81 ? 18.031 -12.773 -10.648 1 98.62 81 TYR A O 1
ATOM 622 N N . ALA A 1 82 ? 16.891 -14.617 -10 1 98.31 82 ALA A N 1
ATOM 623 C CA . ALA A 1 82 ? 18.078 -15.477 -9.969 1 98.31 82 ALA A CA 1
ATOM 624 C C . ALA A 1 82 ? 18.781 -15.484 -11.32 1 98.31 82 ALA A C 1
ATOM 626 O O . ALA A 1 82 ? 20.016 -15.422 -11.375 1 98.31 82 ALA A O 1
ATOM 627 N N . PHE A 1 83 ? 18.016 -15.531 -12.383 1 98.44 83 PHE A N 1
ATOM 628 C CA . PHE A 1 83 ? 18.594 -15.539 -13.719 1 98.44 83 PHE A CA 1
ATOM 629 C C . PHE A 1 83 ? 19.141 -14.172 -14.078 1 98.44 83 PHE A C 1
ATOM 631 O O . PHE A 1 83 ? 20.312 -14.039 -14.461 1 98.44 83 PHE A O 1
ATOM 638 N N . ASP A 1 84 ? 18.328 -13.125 -13.914 1 98 84 ASP A N 1
ATOM 639 C CA . ASP A 1 84 ? 18.688 -11.773 -14.328 1 98 84 ASP A CA 1
ATOM 640 C C . ASP A 1 84 ? 19.906 -11.266 -13.57 1 98 84 ASP A C 1
ATOM 642 O O . ASP A 1 84 ? 20.688 -10.477 -14.102 1 98 84 ASP A O 1
ATOM 646 N N . HIS A 1 85 ? 20.047 -11.734 -12.352 1 97.12 85 HIS A N 1
ATOM 647 C CA . HIS A 1 85 ? 21.156 -11.281 -11.516 1 97.12 85 HIS A CA 1
ATOM 648 C C . HIS A 1 85 ? 22.266 -12.312 -11.469 1 97.12 85 HIS A C 1
ATOM 650 O O . HIS A 1 85 ? 23.156 -12.234 -10.625 1 97.12 85 HIS A O 1
ATOM 656 N N . LYS A 1 86 ? 22.203 -13.383 -12.242 1 96.88 86 LYS A N 1
ATOM 657 C CA . LYS A 1 86 ? 23.266 -14.344 -12.547 1 96.88 86 LYS A CA 1
ATOM 658 C C . LYS A 1 86 ? 23.562 -15.234 -11.344 1 96.88 86 LYS A C 1
ATOM 660 O O . LYS A 1 86 ? 24.703 -15.648 -11.141 1 96.88 86 LYS A O 1
ATOM 665 N N . LEU A 1 87 ? 22.594 -15.352 -10.469 1 96.62 87 LEU A N 1
ATOM 666 C CA . LEU A 1 87 ? 22.719 -16.391 -9.445 1 96.62 87 LEU A CA 1
ATOM 667 C C . LEU A 1 87 ? 22.641 -17.781 -10.062 1 96.62 87 LEU A C 1
ATOM 669 O O . LEU A 1 87 ? 23.219 -18.734 -9.523 1 96.62 87 LEU A O 1
ATOM 673 N N . VAL A 1 88 ? 21.812 -17.828 -11.047 1 96.19 88 VAL A N 1
ATOM 674 C CA . VAL A 1 88 ? 21.703 -19.031 -11.883 1 96.19 88 VAL A CA 1
ATOM 675 C C . VAL A 1 88 ? 21.906 -18.656 -13.352 1 96.19 88 VAL A C 1
ATOM 677 O O . VAL A 1 88 ? 21.578 -17.547 -13.766 1 96.19 88 VAL A O 1
ATOM 680 N N . GLN A 1 89 ? 22.422 -19.594 -14.133 1 95.5 89 GLN A N 1
ATOM 681 C CA . GLN A 1 89 ? 22.734 -19.266 -15.523 1 95.5 89 GLN A CA 1
ATOM 682 C C . GLN A 1 89 ? 21.812 -20.016 -16.484 1 95.5 89 GLN A C 1
ATOM 684 O O . GLN A 1 89 ? 21.609 -19.578 -17.625 1 95.5 89 GLN A O 1
ATOM 689 N N . ASP A 1 90 ? 21.297 -21.078 -15.992 1 96.38 90 ASP A N 1
ATOM 690 C CA . ASP A 1 90 ? 20.5 -21.922 -16.859 1 96.38 90 ASP A CA 1
ATOM 691 C C . ASP A 1 90 ? 19.078 -21.391 -16.984 1 96.38 90 ASP A C 1
ATOM 693 O O . ASP A 1 90 ? 18.531 -20.828 -16.031 1 96.38 90 ASP A O 1
ATOM 697 N N . GLU A 1 91 ? 18.422 -21.609 -18.125 1 98.06 91 GLU A N 1
ATOM 698 C CA . GLU A 1 91 ? 17.047 -21.203 -18.375 1 98.06 91 GLU A CA 1
ATOM 699 C C . GLU A 1 91 ? 16.047 -22.188 -17.781 1 98.06 91 GLU A C 1
ATOM 701 O O . GLU A 1 91 ? 14.859 -21.891 -17.672 1 98.06 91 GLU A O 1
ATOM 706 N N . ALA A 1 92 ? 16.484 -23.359 -17.531 1 98.56 92 ALA A N 1
ATOM 707 C CA . ALA A 1 92 ? 15.773 -24.328 -16.688 1 98.56 92 ALA A CA 1
ATOM 708 C C . ALA A 1 92 ? 16.406 -24.422 -15.305 1 98.56 92 ALA A C 1
ATOM 710 O O . ALA A 1 92 ? 17.609 -24.625 -15.18 1 98.56 92 ALA A O 1
ATOM 711 N N . LEU A 1 93 ? 15.625 -24.172 -14.281 1 98.31 93 LEU A N 1
ATOM 712 C CA . LEU A 1 93 ? 16.188 -24.203 -12.93 1 98.31 93 LEU A CA 1
ATOM 713 C C . LEU A 1 93 ? 15.195 -24.797 -11.938 1 98.31 93 LEU A C 1
ATOM 715 O O . LEU A 1 93 ? 14.031 -25.016 -12.273 1 98.31 93 LEU A O 1
ATOM 719 N N . THR A 1 94 ? 15.727 -25.172 -10.758 1 98.69 94 THR A N 1
ATOM 720 C CA . THR A 1 94 ? 14.922 -25.703 -9.672 1 98.69 94 THR A CA 1
ATOM 721 C C . THR A 1 94 ? 14.961 -24.781 -8.453 1 98.69 94 THR A C 1
ATOM 723 O O . THR A 1 94 ? 16 -24.219 -8.141 1 98.69 94 THR A O 1
ATOM 726 N N . VAL A 1 95 ? 13.828 -24.594 -7.848 1 98.12 95 VAL A N 1
ATOM 727 C CA . VAL A 1 95 ? 13.703 -23.766 -6.652 1 98.12 95 VAL A CA 1
ATOM 728 C C . VAL A 1 95 ? 13.18 -24.609 -5.488 1 98.12 95 VAL A C 1
ATOM 730 O O . VAL A 1 95 ? 12.086 -25.172 -5.562 1 98.12 95 VAL A O 1
ATOM 733 N N . GLU A 1 96 ? 13.922 -24.688 -4.473 1 97.88 96 GLU A N 1
ATOM 734 C CA . GLU A 1 96 ? 13.492 -25.359 -3.246 1 97.88 96 GLU A CA 1
ATOM 735 C C . GLU A 1 96 ? 12.57 -24.453 -2.422 1 97.88 96 GLU A C 1
ATOM 737 O O . GLU A 1 96 ? 12.922 -23.312 -2.135 1 97.88 96 GLU A O 1
ATOM 742 N N . THR A 1 97 ? 11.367 -24.906 -2.135 1 95.94 97 THR A N 1
ATOM 743 C CA . THR A 1 97 ? 10.422 -24.234 -1.257 1 95.94 97 THR A CA 1
ATOM 744 C C . THR A 1 97 ? 10.039 -25.125 -0.08 1 95.94 97 THR A C 1
ATOM 746 O O . THR A 1 97 ? 10.469 -26.281 -0.006 1 95.94 97 THR A O 1
ATOM 749 N N . MET A 1 98 ? 9.242 -24.594 0.838 1 93.62 98 MET A N 1
ATOM 750 C CA . MET A 1 98 ? 8.781 -25.406 1.962 1 93.62 98 MET A CA 1
ATOM 751 C C . MET A 1 98 ? 7.84 -26.516 1.487 1 93.62 98 MET A C 1
ATOM 753 O O . MET A 1 98 ? 7.68 -27.531 2.16 1 93.62 98 MET A O 1
ATOM 757 N N . ALA A 1 99 ? 7.238 -26.312 0.336 1 91.56 99 ALA A N 1
ATOM 758 C CA . ALA A 1 99 ? 6.309 -27.297 -0.218 1 91.56 99 ALA A CA 1
ATOM 759 C C . ALA A 1 99 ? 7.039 -28.312 -1.091 1 91.56 99 ALA A C 1
ATOM 761 O O . ALA A 1 99 ? 6.422 -29.234 -1.633 1 91.56 99 ALA A O 1
ATOM 762 N N . GLY A 1 100 ? 8.398 -28.203 -1.236 1 94.38 100 GLY A N 1
ATOM 763 C CA . GLY A 1 100 ? 9.18 -29.094 -2.082 1 94.38 100 GLY A CA 1
ATOM 764 C C . GLY A 1 100 ? 9.93 -28.359 -3.184 1 94.38 100 GLY A C 1
ATOM 765 O O . GLY A 1 100 ? 10.086 -27.141 -3.131 1 94.38 100 GLY A O 1
ATOM 766 N N . ILE A 1 101 ? 10.453 -29.109 -4.129 1 97.56 101 ILE A N 1
ATOM 767 C CA . ILE A 1 101 ? 11.234 -28.562 -5.223 1 97.56 101 ILE A CA 1
ATOM 768 C C . ILE A 1 101 ? 10.328 -28.25 -6.406 1 97.56 101 ILE A C 1
ATOM 770 O O . ILE A 1 101 ? 9.555 -29.094 -6.848 1 97.56 101 ILE A O 1
ATOM 774 N N . GLN A 1 102 ? 10.43 -27.031 -6.883 1 96.88 102 GLN A N 1
ATOM 775 C CA . GLN A 1 102 ? 9.68 -26.594 -8.047 1 96.88 102 GLN A CA 1
ATOM 776 C C . GLN A 1 102 ? 10.578 -26.5 -9.281 1 96.88 102 GLN A C 1
ATOM 778 O O . GLN A 1 102 ? 11.688 -25.969 -9.203 1 96.88 102 GLN A O 1
ATOM 783 N N . ARG A 1 103 ? 10.094 -26.969 -10.383 1 98.56 103 ARG A N 1
ATOM 784 C CA . ARG A 1 103 ? 10.789 -26.828 -11.664 1 98.56 103 ARG A CA 1
ATOM 785 C C . ARG A 1 103 ? 10.297 -25.609 -12.43 1 98.56 103 ARG A C 1
ATOM 787 O O . ARG A 1 103 ? 9.086 -25.375 -12.508 1 98.56 103 ARG A O 1
ATOM 794 N N . VAL A 1 104 ? 11.281 -24.891 -12.953 1 98.69 104 VAL A N 1
ATOM 795 C CA . VAL A 1 104 ? 10.961 -23.625 -13.602 1 98.69 104 VAL A CA 1
ATOM 796 C C . VAL A 1 104 ? 11.727 -23.5 -14.914 1 98.69 104 VAL A C 1
ATOM 798 O O . VAL A 1 104 ? 12.891 -23.891 -15.008 1 98.69 104 VAL A O 1
ATOM 801 N N . TRP A 1 105 ? 11.102 -23.016 -15.961 1 98.88 105 TRP A N 1
ATOM 802 C CA . TRP A 1 105 ? 11.711 -22.734 -17.25 1 98.88 105 TRP A CA 1
ATOM 803 C C . TRP A 1 105 ? 11.523 -21.266 -17.641 1 98.88 105 TRP A C 1
ATOM 805 O O . TRP A 1 105 ? 10.438 -20.719 -17.469 1 98.88 105 TRP A O 1
ATOM 815 N N . LEU A 1 106 ? 12.531 -20.641 -18.188 1 98.81 106 LEU A N 1
ATOM 816 C CA . LEU A 1 106 ? 12.5 -19.219 -18.5 1 98.81 106 LEU A CA 1
ATOM 817 C C . LEU A 1 106 ? 12.469 -19 -20.016 1 98.81 106 LEU A C 1
ATOM 819 O O . LEU A 1 106 ? 13.148 -19.719 -20.75 1 98.81 106 LEU A O 1
ATOM 823 N N . THR A 1 107 ? 11.641 -18.109 -20.469 1 98.69 107 THR A N 1
ATOM 824 C CA . THR A 1 107 ? 11.812 -17.484 -21.766 1 98.69 107 THR A CA 1
ATOM 825 C C . THR A 1 107 ? 12.641 -16.219 -21.656 1 98.69 107 THR A C 1
ATOM 827 O O . THR A 1 107 ? 12.305 -15.312 -20.891 1 98.69 107 THR A O 1
ATOM 830 N N . VAL A 1 108 ? 13.688 -16.125 -22.406 1 98.19 108 VAL A N 1
ATOM 831 C CA . VAL A 1 108 ? 14.648 -15.039 -22.25 1 98.19 108 VAL A CA 1
ATOM 832 C C . VAL A 1 108 ? 14.656 -14.172 -23.516 1 98.19 108 VAL A C 1
ATOM 834 O O . VAL A 1 108 ? 14.68 -14.695 -24.625 1 98.19 108 VAL A O 1
ATOM 837 N N . GLU A 1 109 ? 14.516 -12.93 -23.328 1 97.5 109 GLU A N 1
ATOM 838 C CA . GLU A 1 109 ? 14.672 -11.922 -24.359 1 97.5 109 GLU A CA 1
ATOM 839 C C . GLU A 1 109 ? 15.672 -10.852 -23.938 1 97.5 109 GLU A C 1
ATOM 841 O O . GLU A 1 109 ? 15.578 -10.305 -22.844 1 97.5 109 GLU A O 1
ATOM 846 N N . ASN A 1 110 ? 16.672 -10.516 -24.781 1 96.25 110 ASN A N 1
ATOM 847 C CA . ASN A 1 110 ? 17.688 -9.492 -24.531 1 96.25 110 ASN A CA 1
ATOM 848 C C . ASN A 1 110 ? 18.391 -9.734 -23.203 1 96.25 110 ASN A C 1
ATOM 850 O O . ASN A 1 110 ? 18.578 -8.805 -22.422 1 96.25 110 ASN A O 1
ATOM 854 N N . GLY A 1 111 ? 18.609 -11 -22.891 1 95.94 111 GLY A N 1
ATOM 855 C CA . GLY A 1 111 ? 19.406 -11.367 -21.734 1 95.94 111 GLY A CA 1
ATOM 856 C C . GLY A 1 111 ? 18.625 -11.328 -20.438 1 95.94 111 GLY A C 1
ATOM 857 O O . GLY A 1 111 ? 19.188 -11.484 -19.344 1 95.94 111 GLY A O 1
ATOM 858 N N . LYS A 1 112 ? 17.297 -11.172 -20.531 1 97.44 112 LYS A N 1
ATOM 859 C CA . LYS A 1 112 ? 16.438 -11.102 -19.344 1 97.44 112 LYS A CA 1
ATOM 860 C C . LYS A 1 112 ? 15.266 -12.078 -19.453 1 97.44 112 LYS A C 1
ATOM 862 O O . LYS A 1 112 ? 14.719 -12.273 -20.547 1 97.44 112 LYS A O 1
ATOM 867 N N . ALA A 1 113 ? 14.945 -12.672 -18.359 1 98.38 113 ALA A N 1
ATOM 868 C CA . ALA A 1 113 ? 13.758 -13.516 -18.344 1 98.38 113 ALA A CA 1
ATOM 869 C C . ALA A 1 113 ? 12.492 -12.688 -18.531 1 98.38 113 ALA A C 1
ATOM 871 O O . ALA A 1 113 ? 12.281 -11.695 -17.828 1 98.38 113 ALA A O 1
ATOM 872 N N . VAL A 1 114 ? 11.648 -13.078 -19.469 1 97.94 114 VAL A N 1
ATOM 873 C CA . VAL A 1 114 ? 10.445 -12.289 -19.734 1 97.94 114 VAL A CA 1
ATOM 874 C C . VAL A 1 114 ? 9.203 -13.117 -19.406 1 97.94 114 VAL A C 1
ATOM 876 O O . VAL A 1 114 ? 8.148 -12.562 -19.094 1 97.94 114 VAL A O 1
ATOM 879 N N . GLN A 1 115 ? 9.281 -14.445 -19.531 1 98.69 115 GLN A N 1
ATOM 880 C CA . GLN A 1 115 ? 8.25 -15.383 -19.109 1 98.69 115 GLN A CA 1
ATOM 881 C C . GLN A 1 115 ? 8.836 -16.484 -18.234 1 98.69 115 GLN A C 1
ATOM 883 O O . GLN A 1 115 ? 9.984 -16.891 -18.438 1 98.69 115 GLN A O 1
ATOM 888 N N . VAL A 1 116 ? 8.062 -16.906 -17.312 1 98.88 116 VAL A N 1
ATOM 889 C CA . VAL A 1 116 ? 8.477 -17.953 -16.375 1 98.88 116 VAL A CA 1
ATOM 890 C C . VAL A 1 116 ? 7.418 -19.047 -16.344 1 98.88 116 VAL A C 1
ATOM 892 O O . VAL A 1 116 ? 6.258 -18.797 -16.016 1 98.88 116 VAL A O 1
ATOM 895 N N . LYS A 1 117 ? 7.777 -20.203 -16.703 1 98.88 117 LYS A N 1
ATOM 896 C CA . LYS A 1 117 ? 6.926 -21.391 -16.625 1 98.88 117 LYS A CA 1
ATOM 897 C C . LYS A 1 117 ? 7.223 -22.203 -15.367 1 98.88 117 LYS A C 1
ATOM 899 O O . LYS A 1 117 ? 8.375 -22.547 -15.102 1 98.88 117 LYS A O 1
ATOM 904 N N . VAL A 1 118 ? 6.262 -22.484 -14.609 1 98.75 118 VAL A N 1
ATOM 905 C CA . VAL A 1 118 ? 6.41 -23.188 -13.336 1 98.75 118 VAL A CA 1
ATOM 906 C C . VAL A 1 118 ? 5.613 -24.5 -13.367 1 98.75 118 VAL A C 1
ATOM 908 O O . VAL A 1 118 ? 4.469 -24.516 -13.828 1 98.75 118 VAL A O 1
ATOM 911 N N . ASP A 1 119 ? 6.176 -25.594 -12.938 1 98.69 119 ASP A N 1
ATOM 912 C CA . ASP A 1 119 ? 5.453 -26.828 -12.672 1 98.69 119 ASP A CA 1
ATOM 913 C C . ASP A 1 119 ? 4.664 -26.734 -11.367 1 98.69 119 ASP A C 1
ATOM 915 O O . ASP A 1 119 ? 5.242 -26.75 -10.281 1 98.69 119 ASP A O 1
ATOM 919 N N . MET A 1 120 ? 3.354 -26.719 -11.461 1 98.12 120 MET A N 1
ATOM 920 C CA . MET A 1 120 ? 2.494 -26.484 -10.305 1 98.12 120 MET A CA 1
ATOM 921 C C . MET A 1 120 ? 2.018 -27.797 -9.703 1 98.12 120 MET A C 1
ATOM 923 O O . MET A 1 120 ? 1.248 -27.812 -8.742 1 98.12 120 MET A O 1
ATOM 927 N N . GLY A 1 121 ? 2.482 -28.891 -10.273 1 97.5 121 GLY A N 1
ATOM 928 C CA . GLY A 1 121 ? 2.127 -30.203 -9.75 1 97.5 121 GLY A CA 1
ATOM 929 C C . GLY A 1 121 ? 0.828 -30.734 -10.328 1 97.5 121 GLY A C 1
ATOM 930 O O . GLY A 1 121 ? 0.308 -30.203 -11.305 1 97.5 121 GLY A O 1
ATOM 931 N N . GLU A 1 122 ? 0.368 -31.844 -9.758 1 98.19 122 GLU A N 1
ATOM 932 C CA . GLU A 1 122 ? -0.872 -32.5 -10.195 1 98.19 122 GLU A CA 1
ATOM 933 C C . GLU A 1 122 ? -2.076 -31.906 -9.461 1 98.19 122 GLU A C 1
ATOM 935 O O . GLU A 1 122 ? -1.995 -31.594 -8.266 1 98.19 122 GLU A O 1
ATOM 940 N N . PRO A 1 123 ? -3.146 -31.766 -10.148 1 98.56 123 PRO A N 1
ATOM 941 C CA . PRO A 1 123 ? -4.348 -31.344 -9.422 1 98.56 123 PRO A CA 1
ATOM 942 C C . PRO A 1 123 ? -4.934 -32.469 -8.562 1 98.56 123 PRO A C 1
ATOM 944 O O . PRO A 1 123 ? -4.824 -33.625 -8.906 1 98.56 123 PRO A O 1
ATOM 947 N N . ILE A 1 124 ? -5.457 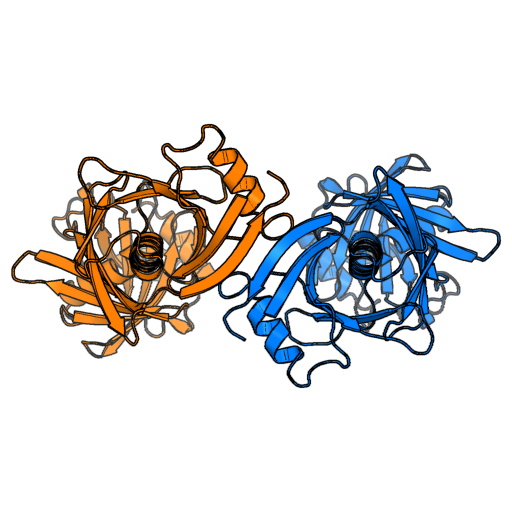-32.062 -7.461 1 98.12 124 ILE A N 1
ATOM 948 C CA . ILE A 1 124 ? -6.199 -32.938 -6.586 1 98.12 124 ILE A CA 1
ATOM 949 C C . ILE A 1 124 ? -7.699 -32.75 -6.801 1 98.12 124 ILE A C 1
ATOM 951 O O . ILE A 1 124 ? -8.211 -31.641 -6.699 1 98.12 124 ILE A O 1
ATOM 955 N N . LEU A 1 125 ? -8.43 -33.875 -7.031 1 98 125 LEU A N 1
ATOM 956 C CA . LEU A 1 125 ? -9.797 -33.719 -7.504 1 98 125 LEU A CA 1
ATOM 957 C C . LEU A 1 125 ? -10.781 -34.406 -6.543 1 98 125 LEU A C 1
ATOM 959 O O . LEU A 1 125 ? -11.984 -34.125 -6.59 1 98 125 LEU A O 1
ATOM 963 N N . ARG A 1 126 ? -10.25 -35.219 -5.668 1 97.06 126 ARG A N 1
ATOM 964 C CA . ARG A 1 126 ? -11.133 -35.938 -4.738 1 97.06 126 ARG A CA 1
ATOM 965 C C . ARG A 1 126 ? -11.617 -34.969 -3.639 1 97.06 126 ARG A C 1
ATOM 967 O O . ARG A 1 126 ? -10.812 -34.312 -3 1 97.06 126 ARG A O 1
ATOM 974 N N . GLY A 1 127 ? -12.898 -35.031 -3.393 1 95.69 127 GLY A N 1
ATOM 975 C CA . GLY A 1 127 ? -13.539 -34.094 -2.479 1 95.69 127 GLY A CA 1
ATOM 976 C C . GLY A 1 127 ? -12.875 -34.062 -1.113 1 95.69 127 GLY A C 1
ATOM 977 O O . GLY A 1 127 ? -12.438 -33 -0.66 1 95.69 127 GLY A O 1
ATOM 978 N N . GLU A 1 128 ? -12.641 -35.156 -0.545 1 95.31 128 GLU A N 1
ATOM 979 C CA . GLU A 1 128 ? -12.078 -35.25 0.802 1 95.31 128 GLU A CA 1
ATOM 980 C C . GLU A 1 128 ? -10.648 -34.719 0.843 1 95.31 128 GLU A C 1
ATOM 982 O O . GLU A 1 128 ? -10.227 -34.156 1.845 1 95.31 128 GLU A O 1
ATOM 987 N N . ALA A 1 129 ? -9.953 -34.906 -0.268 1 95.12 129 ALA A N 1
ATOM 988 C CA . ALA A 1 129 ? -8.562 -34.469 -0.344 1 95.12 129 ALA A CA 1
ATOM 989 C C . ALA A 1 129 ? -8.484 -32.969 -0.618 1 95.12 129 ALA A C 1
ATOM 991 O O . ALA A 1 129 ? -7.48 -32.344 -0.289 1 95.12 129 ALA A O 1
ATOM 992 N N . ILE A 1 130 ? -9.445 -32.375 -1.248 1 95.25 130 ILE A N 1
ATOM 993 C CA . ILE A 1 130 ? -9.555 -30.922 -1.459 1 95.25 130 ILE A CA 1
ATOM 994 C C . ILE A 1 130 ? -10.055 -30.25 -0.181 1 95.25 130 ILE A C 1
ATOM 996 O O . ILE A 1 130 ? -9.938 -29.047 -0.027 1 95.25 130 ILE A O 1
ATOM 1000 N N . PRO A 1 131 ? -10.461 -30.812 0.784 1 93.5 131 PRO A N 1
ATOM 1001 C CA . PRO A 1 131 ? -11.289 -30.766 1.987 1 93.5 131 PRO A CA 1
ATOM 1002 C C . PRO A 1 131 ? -12.625 -30.047 1.756 1 93.5 131 PRO A C 1
ATOM 1004 O O . PRO A 1 131 ? -12.875 -29 2.336 1 93.5 131 PRO A O 1
ATOM 1007 N N . VAL A 1 132 ? -13.344 -30.625 0.862 1 94.62 132 VAL A N 1
ATOM 1008 C CA . VAL A 1 132 ? -14.766 -30.344 0.67 1 94.62 132 VAL A CA 1
ATOM 1009 C C . VAL A 1 132 ? -15.602 -31.391 1.401 1 94.62 132 VAL A C 1
ATOM 1011 O O . VAL A 1 132 ? -15.281 -32.562 1.381 1 94.62 132 VAL A O 1
ATOM 1014 N N . ALA A 1 133 ? -16.641 -30.875 1.984 1 96.19 133 ALA A N 1
ATOM 1015 C CA . ALA A 1 133 ? -17.469 -31.766 2.781 1 96.19 133 ALA A CA 1
ATOM 1016 C C . ALA A 1 133 ? -18.375 -32.625 1.889 1 96.19 133 ALA A C 1
ATOM 1018 O O . ALA A 1 133 ? -19.578 -32.688 2.123 1 96.19 133 ALA A O 1
ATOM 1019 N N . LEU A 1 134 ? -17.828 -33.156 0.881 1 95.12 134 LEU A N 1
ATOM 1020 C CA . LEU A 1 134 ? -18.484 -34.094 -0.043 1 95.12 134 LEU A CA 1
ATOM 1021 C C . LEU A 1 134 ? -17.594 -35.312 -0.312 1 95.12 134 LEU A C 1
ATOM 1023 O O . LEU A 1 134 ? -16.391 -35.156 -0.549 1 95.12 134 LEU A O 1
ATOM 1027 N N . SER A 1 135 ? -18.094 -36.562 -0.303 1 92.88 135 SER A N 1
ATOM 1028 C CA . SER A 1 135 ? -17.344 -37.781 -0.523 1 92.88 135 SER A CA 1
ATOM 1029 C C . SER A 1 135 ? -17.406 -38.219 -1.983 1 92.88 135 SER A C 1
ATOM 1031 O O . SER A 1 135 ? -17.672 -39.406 -2.277 1 92.88 135 SER A O 1
ATOM 1033 N N . GLN A 1 136 ? -17.125 -37.406 -2.881 1 94.69 136 GLN A N 1
ATOM 1034 C CA . GLN A 1 136 ? -17.141 -37.688 -4.309 1 94.69 136 GLN A CA 1
ATOM 1035 C C . GLN A 1 136 ? -15.727 -37.75 -4.875 1 94.69 136 GLN A C 1
ATOM 1037 O O . GLN A 1 136 ? -14.828 -37.062 -4.383 1 94.69 136 GLN A O 1
ATOM 1042 N N . GLU A 1 137 ? -15.555 -38.594 -5.863 1 95.44 137 GLU A N 1
ATOM 1043 C CA . GLU A 1 137 ? -14.258 -38.719 -6.523 1 95.44 137 GLU A CA 1
ATOM 1044 C C . GLU A 1 137 ? -13.891 -37.406 -7.238 1 95.44 137 GLU A C 1
ATOM 1046 O O . GLU A 1 137 ? -12.711 -37.062 -7.352 1 95.44 137 GLU A O 1
ATOM 1051 N N . ARG A 1 138 ? -14.828 -36.812 -7.805 1 97.56 138 ARG A N 1
ATOM 1052 C CA . ARG A 1 138 ? -14.703 -35.5 -8.438 1 97.56 138 ARG A CA 1
ATOM 1053 C C . ARG A 1 138 ? -15.898 -34.625 -8.109 1 97.56 138 ARG A C 1
ATOM 1055 O O . ARG A 1 138 ? -17.047 -35.094 -8.102 1 97.56 138 ARG A O 1
ATOM 1062 N N . ILE A 1 139 ? -15.656 -33.469 -7.742 1 97.62 139 ILE A N 1
ATOM 1063 C CA . ILE A 1 139 ? -16.719 -32.469 -7.52 1 97.62 139 ILE A CA 1
ATOM 1064 C C . ILE A 1 139 ? -16.828 -31.562 -8.734 1 97.62 139 ILE A C 1
ATOM 1066 O O . ILE A 1 139 ? -16.109 -30.562 -8.844 1 97.62 139 ILE A O 1
ATOM 1070 N N . VAL A 1 140 ? -17.766 -31.906 -9.562 1 98.5 140 VAL A N 1
ATOM 1071 C CA . VAL A 1 140 ? -17.906 -31.188 -10.828 1 98.5 140 VAL A CA 1
ATOM 1072 C C . VAL A 1 140 ? -19.297 -30.562 -10.922 1 98.5 140 VAL A C 1
ATOM 1074 O O . VAL A 1 140 ? -20.312 -31.281 -10.883 1 98.5 140 VAL A O 1
ATOM 1077 N N . ASN A 1 141 ? -19.328 -29.266 -10.977 1 98.12 141 ASN A N 1
ATOM 1078 C CA . ASN A 1 141 ? -20.562 -28.516 -11.117 1 98.12 141 ASN A CA 1
ATOM 1079 C C . ASN A 1 141 ? -21.547 -28.859 -10.008 1 98.12 141 ASN A C 1
ATOM 1081 O O . ASN A 1 141 ? -22.75 -29.047 -10.266 1 98.12 141 ASN A O 1
ATOM 1085 N N . HIS A 1 142 ? -21.094 -28.938 -8.891 1 98.31 142 HIS A N 1
ATOM 1086 C CA . HIS A 1 142 ? -21.953 -29.25 -7.746 1 98.31 142 HIS A CA 1
ATOM 1087 C C . HIS A 1 142 ? -22.734 -28.016 -7.297 1 98.31 142 HIS A C 1
ATOM 1089 O O . HIS A 1 142 ? -22.172 -26.922 -7.176 1 98.31 142 HIS A O 1
ATOM 1095 N N . PRO A 1 143 ? -24 -28.188 -6.98 1 98.19 143 PRO A N 1
ATOM 1096 C CA . PRO A 1 143 ? -24.812 -27.047 -6.547 1 98.19 143 PRO A CA 1
ATOM 1097 C C . PRO A 1 143 ? -24.391 -26.516 -5.176 1 98.19 143 PRO A C 1
ATOM 1099 O O . PRO A 1 143 ? -24.031 -27.297 -4.293 1 98.19 143 PRO A O 1
ATOM 1102 N N . ILE A 1 144 ? -24.438 -25.203 -5.051 1 98 144 ILE A N 1
ATOM 1103 C CA . ILE A 1 144 ? -24.156 -24.531 -3.785 1 98 144 ILE A CA 1
ATOM 1104 C C . ILE A 1 144 ? -25 -23.266 -3.674 1 98 144 ILE A C 1
ATOM 1106 O O . ILE A 1 144 ? -25.172 -22.531 -4.648 1 98 144 ILE A O 1
ATOM 1110 N N . GLU A 1 145 ? -25.578 -23.047 -2.477 1 97.25 145 GLU A N 1
ATOM 1111 C CA . GLU A 1 145 ? -26.406 -21.875 -2.238 1 97.25 145 GLU A CA 1
ATOM 1112 C C . GLU A 1 145 ? -25.75 -20.922 -1.24 1 97.25 145 GLU A C 1
ATOM 1114 O O . GLU A 1 145 ? -25.25 -21.359 -0.202 1 97.25 145 GLU A O 1
ATOM 1119 N N . ALA A 1 146 ? -25.734 -19.688 -1.583 1 95.88 146 ALA A N 1
ATOM 1120 C CA . ALA A 1 146 ? -25.203 -18.656 -0.699 1 95.88 146 ALA A CA 1
ATOM 1121 C C . ALA A 1 146 ? -26 -17.359 -0.836 1 95.88 146 ALA A C 1
ATOM 1123 O O . ALA A 1 146 ? -26.328 -16.953 -1.949 1 95.88 146 ALA A O 1
ATOM 1124 N N . GLY A 1 147 ? -26.281 -16.781 0.326 1 94.19 147 GLY A N 1
ATOM 1125 C CA . GLY A 1 147 ? -27 -15.508 0.304 1 94.19 147 GLY A CA 1
ATOM 1126 C C . GLY A 1 147 ? -28.312 -15.578 -0.448 1 94.19 147 GLY A C 1
ATOM 1127 O O . GLY A 1 147 ? -28.703 -14.617 -1.113 1 94.19 147 GLY A O 1
ATOM 1128 N N . GLY A 1 148 ? -28.875 -16.719 -0.562 1 95.88 148 GLY A N 1
ATOM 1129 C CA . GLY A 1 148 ? -30.156 -16.875 -1.232 1 95.88 148 GLY A CA 1
ATOM 1130 C C . GLY A 1 148 ? -30.016 -17.094 -2.727 1 95.88 148 GLY A C 1
ATOM 1131 O O . GLY A 1 148 ? -31.016 -17.172 -3.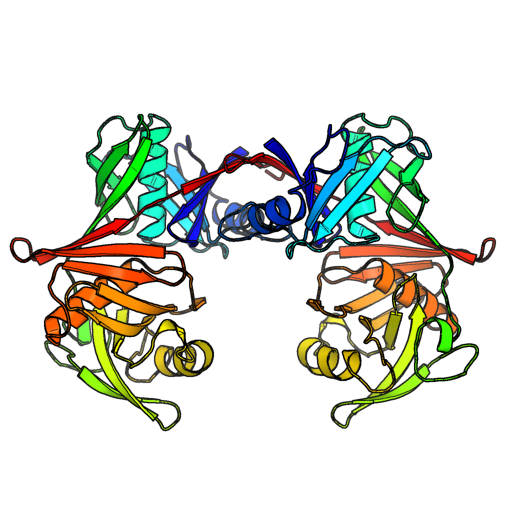441 1 95.88 148 GLY A O 1
ATOM 1132 N N . GLU A 1 149 ? -28.875 -17.172 -3.189 1 97.19 149 GLU A N 1
ATOM 1133 C CA . GLU A 1 149 ? -28.625 -17.391 -4.613 1 97.19 149 GLU A CA 1
ATOM 1134 C C . GLU A 1 149 ? -28 -18.75 -4.863 1 97.19 149 GLU A C 1
ATOM 1136 O O . GLU A 1 149 ? -27.25 -19.266 -4.02 1 97.19 149 GLU A O 1
ATOM 1141 N N . ALA A 1 150 ? -28.328 -19.297 -6.016 1 97.69 150 ALA A N 1
ATOM 1142 C CA . ALA A 1 150 ? -27.812 -20.609 -6.391 1 97.69 150 ALA A CA 1
ATOM 1143 C C . ALA A 1 150 ? -26.594 -20.484 -7.309 1 97.69 150 ALA A C 1
ATOM 1145 O O . ALA A 1 150 ? -26.609 -19.703 -8.258 1 97.69 150 ALA A O 1
ATOM 1146 N N . PHE A 1 151 ? -25.578 -21.25 -6.996 1 98.25 151 PHE A N 1
ATOM 1147 C CA . PHE A 1 151 ? -24.391 -21.375 -7.816 1 98.25 151 PHE A CA 1
ATOM 1148 C C . PHE A 1 151 ? -24.047 -22.844 -8.039 1 98.25 151 PHE A C 1
ATOM 1150 O O . PHE A 1 151 ? -24.75 -23.734 -7.543 1 98.25 151 PHE A O 1
ATOM 1157 N N . SER A 1 152 ? -23.141 -23.109 -8.836 1 98.62 152 SER A N 1
ATOM 1158 C CA . SER A 1 152 ? -22.469 -24.391 -8.977 1 98.62 152 SER A CA 1
ATOM 1159 C C . SER A 1 152 ? -20.953 -24.234 -8.953 1 98.62 152 SER A C 1
ATOM 1161 O O . SER A 1 152 ? -20.406 -23.281 -9.508 1 98.62 152 SER A O 1
ATOM 1163 N N . PHE A 1 153 ? -20.344 -25.172 -8.289 1 98.75 153 PHE A N 1
ATOM 1164 C CA . PHE A 1 153 ? -18.891 -25.047 -8.219 1 98.75 153 PHE A CA 1
ATOM 1165 C C . PHE A 1 153 ? -18.219 -26.359 -8.586 1 98.75 153 PHE A C 1
ATOM 1167 O O . PHE A 1 153 ? -18.828 -27.422 -8.5 1 98.75 153 PHE A O 1
ATOM 1174 N N . THR A 1 154 ? -17.031 -26.297 -9.086 1 98.81 154 THR A N 1
ATOM 1175 C CA . THR A 1 154 ? -16.109 -27.406 -9.258 1 98.81 154 THR A CA 1
ATOM 1176 C C . THR A 1 154 ? -14.93 -27.281 -8.305 1 98.81 154 THR A C 1
ATOM 1178 O O . THR A 1 154 ? -14.281 -26.234 -8.242 1 98.81 154 THR A O 1
ATOM 1181 N N . GLY A 1 155 ? -14.68 -28.328 -7.52 1 98.69 155 GLY A N 1
ATOM 1182 C CA . GLY A 1 155 ? -13.602 -28.328 -6.547 1 98.69 155 GLY A CA 1
ATOM 1183 C C . GLY A 1 155 ? -12.281 -28.828 -7.105 1 98.69 155 GLY A C 1
ATOM 1184 O O . GLY A 1 155 ? -12.242 -29.859 -7.785 1 98.69 155 GLY A O 1
ATOM 1185 N N . VAL A 1 156 ? -11.25 -28.094 -6.941 1 98.62 156 VAL A N 1
ATOM 1186 C CA . VAL A 1 156 ? -9.891 -28.469 -7.316 1 98.62 156 VAL A CA 1
ATOM 1187 C C . VAL A 1 156 ? -8.914 -28.031 -6.227 1 98.62 156 VAL A C 1
ATOM 1189 O O . VAL A 1 156 ? -9.07 -26.953 -5.641 1 98.62 156 VAL A O 1
ATOM 1192 N N . SER A 1 157 ? -7.941 -28.844 -5.926 1 98 157 SER A N 1
ATOM 1193 C CA . SER A 1 157 ? -6.852 -28.422 -5.055 1 98 157 SER A CA 1
ATOM 1194 C C . SER A 1 157 ? -5.516 -28.438 -5.785 1 98 157 SER A C 1
ATOM 1196 O O . SER A 1 157 ? -5.234 -29.375 -6.543 1 98 157 SER A O 1
ATOM 1198 N N . MET A 1 158 ? -4.773 -27.438 -5.68 1 96.75 158 MET A N 1
ATOM 1199 C CA . MET A 1 158 ? -3.379 -27.391 -6.117 1 96.75 158 MET A CA 1
ATOM 1200 C C . MET A 1 158 ? -2.434 -27.391 -4.918 1 96.75 158 MET A C 1
ATOM 1202 O O . MET A 1 158 ? -1.355 -26.797 -4.969 1 96.75 158 MET A O 1
ATOM 1206 N N . GLY A 1 159 ? -2.789 -28.031 -3.814 1 92.88 159 GLY A N 1
ATOM 1207 C CA . GLY A 1 159 ? -2.156 -27.938 -2.51 1 92.88 159 GLY A CA 1
ATOM 1208 C C . GLY A 1 159 ? -2.92 -27.062 -1.539 1 92.88 159 GLY A C 1
ATOM 1209 O O . GLY A 1 159 ? -2.701 -27.125 -0.328 1 92.88 159 GLY A O 1
ATOM 1210 N N . ASN A 1 160 ? -3.789 -26.297 -2.035 1 94.06 160 ASN A N 1
ATOM 1211 C CA . ASN A 1 160 ? -4.785 -25.484 -1.344 1 94.06 160 ASN A CA 1
ATOM 1212 C C . ASN A 1 160 ? -6.145 -25.562 -2.033 1 94.06 160 ASN A C 1
ATOM 1214 O O . ASN A 1 160 ? -6.219 -25.734 -3.248 1 94.06 160 ASN A O 1
ATOM 1218 N N . PRO A 1 161 ? -7.207 -25.406 -1.343 1 97.56 161 PRO A N 1
ATOM 1219 C CA . PRO A 1 161 ? -8.531 -25.672 -1.907 1 97.56 161 PRO A CA 1
ATOM 1220 C C . PRO A 1 161 ? -9.055 -24.516 -2.758 1 97.56 161 PRO A C 1
ATOM 1222 O O . PRO A 1 161 ? -8.945 -23.344 -2.359 1 97.56 161 PRO A O 1
ATOM 1225 N N . HIS A 1 162 ? -9.664 -24.844 -3.889 1 98.44 162 HIS A N 1
ATOM 1226 C CA . HIS A 1 162 ? -10.305 -23.891 -4.789 1 98.44 162 HIS A CA 1
ATOM 1227 C C . HIS A 1 162 ? -11.711 -24.344 -5.168 1 98.44 162 HIS A C 1
ATOM 1229 O O . HIS A 1 162 ? -11.93 -25.516 -5.461 1 98.44 162 HIS A O 1
ATOM 1235 N N . ALA A 1 163 ? -12.656 -23.469 -5.082 1 98.88 163 ALA A N 1
ATOM 1236 C CA . ALA A 1 163 ? -14 -23.641 -5.633 1 98.88 163 ALA A CA 1
ATOM 1237 C C . ALA A 1 163 ? -14.211 -22.734 -6.84 1 98.88 163 ALA A C 1
ATOM 1239 O O . ALA A 1 163 ? -14.375 -21.516 -6.688 1 98.88 163 ALA A O 1
ATOM 1240 N N . VAL A 1 164 ? -14.258 -23.328 -7.988 1 98.94 164 VAL A N 1
ATOM 1241 C CA . VAL A 1 164 ? -14.375 -22.578 -9.227 1 98.94 164 VAL A CA 1
ATOM 1242 C C . VAL A 1 164 ? -15.844 -22.469 -9.633 1 98.94 164 VAL A C 1
ATOM 1244 O O . VAL A 1 164 ? -16.531 -23.484 -9.781 1 98.94 164 VAL A O 1
ATOM 1247 N N . ILE A 1 165 ? -16.312 -21.281 -9.82 1 98.94 165 ILE A N 1
ATOM 1248 C CA . ILE A 1 165 ? -17.688 -20.984 -10.188 1 98.94 165 ILE A CA 1
ATOM 1249 C C . ILE A 1 165 ? -17.734 -20.234 -11.516 1 98.94 165 ILE A C 1
ATOM 1251 O O . ILE A 1 165 ? -17.156 -19.156 -11.633 1 98.94 165 ILE A O 1
ATOM 1255 N N . PHE A 1 166 ? -18.406 -20.812 -12.5 1 98.81 166 PHE A N 1
ATOM 1256 C CA . PHE A 1 166 ? -18.547 -20.156 -13.797 1 98.81 166 PHE A CA 1
ATOM 1257 C C . PHE A 1 166 ? -19.719 -19.188 -13.789 1 98.81 166 PHE A C 1
ATOM 1259 O O . PHE A 1 166 ? -20.844 -19.562 -13.422 1 98.81 166 PHE A O 1
ATOM 1266 N N . VAL A 1 167 ? -19.422 -17.953 -14.133 1 98.69 167 VAL A N 1
ATOM 1267 C CA . VAL A 1 167 ? -20.422 -16.891 -14.164 1 98.69 167 VAL A CA 1
ATOM 1268 C C . VAL A 1 167 ? -20.453 -16.25 -15.555 1 98.69 167 VAL A C 1
ATOM 1270 O O . VAL A 1 167 ? -19.609 -16.562 -16.406 1 98.69 167 VAL A O 1
ATOM 1273 N N . ASP A 1 168 ? -21.422 -15.359 -15.766 1 97.75 168 ASP A N 1
ATOM 1274 C CA . ASP A 1 168 ? -21.609 -14.781 -17.094 1 97.75 168 ASP A CA 1
ATOM 1275 C C . ASP A 1 168 ? -20.531 -13.727 -17.375 1 97.75 168 ASP A C 1
ATOM 1277 O O . ASP A 1 168 ? -20.031 -13.625 -18.5 1 97.75 168 ASP A O 1
ATOM 1281 N N . ASP A 1 169 ? -20.219 -12.953 -16.359 1 98.44 169 ASP A N 1
ATOM 1282 C CA . ASP A 1 169 ? -19.312 -11.82 -16.516 1 98.44 169 ASP A CA 1
ATOM 1283 C C . ASP A 1 169 ? -18.438 -11.633 -15.281 1 98.44 169 ASP A C 1
ATOM 1285 O O . ASP A 1 169 ? -18.75 -10.828 -14.406 1 98.44 169 ASP A O 1
ATOM 1289 N N . ALA A 1 170 ? -17.328 -12.297 -15.312 1 98.62 170 ALA A N 1
ATOM 1290 C CA . ALA A 1 170 ? -16.453 -12.32 -14.141 1 98.62 170 ALA A CA 1
ATOM 1291 C C . ALA A 1 170 ? -15.906 -10.93 -13.836 1 98.62 170 ALA A C 1
ATOM 1293 O O . ALA A 1 170 ? -15.906 -10.492 -12.68 1 98.62 170 ALA A O 1
ATOM 1294 N N . PRO A 1 171 ? -15.484 -10.117 -14.82 1 98.12 171 PRO A N 1
ATOM 1295 C CA . PRO A 1 171 ? -14.906 -8.797 -14.547 1 98.12 171 PRO A CA 1
ATOM 1296 C C . PRO A 1 171 ? -15.875 -7.867 -13.82 1 98.12 171 PRO A C 1
ATOM 1298 O O . PRO A 1 171 ? -15.453 -6.988 -13.07 1 98.12 171 PRO A O 1
ATOM 1301 N N . ARG A 1 172 ? -17.188 -7.992 -13.93 1 97.44 172 ARG A N 1
ATOM 1302 C CA . ARG A 1 172 ? -18.172 -7.102 -13.312 1 97.44 172 ARG A CA 1
ATOM 1303 C C . ARG A 1 172 ? -18.938 -7.816 -12.211 1 97.44 172 ARG A C 1
ATOM 1305 O O . ARG A 1 172 ? -19.891 -7.258 -11.648 1 97.44 172 ARG A O 1
ATOM 1312 N N . PHE A 1 173 ? -18.5 -9.047 -11.961 1 98 173 PHE A N 1
ATOM 1313 C CA . PHE A 1 173 ? -19.172 -9.836 -10.93 1 98 173 PHE A CA 1
ATOM 1314 C C . PHE A 1 173 ? -18.891 -9.25 -9.547 1 98 173 PHE A C 1
ATOM 1316 O O . PHE A 1 173 ? -17.797 -8.742 -9.281 1 98 173 PHE A O 1
ATOM 1323 N N . ASP A 1 174 ? -19.828 -9.336 -8.641 1 97.88 174 ASP A N 1
ATOM 1324 C CA . ASP A 1 174 ? -19.703 -8.766 -7.301 1 97.88 174 ASP A CA 1
ATOM 1325 C C . ASP A 1 174 ? -18.922 -9.703 -6.379 1 97.88 174 ASP A C 1
ATOM 1327 O O . ASP A 1 174 ? -19.5 -10.281 -5.453 1 97.88 174 ASP A O 1
ATOM 1331 N N . VAL A 1 175 ? -17.641 -9.781 -6.535 1 98.38 175 VAL A N 1
ATOM 1332 C CA . VAL A 1 175 ? -16.75 -10.688 -5.812 1 98.38 175 VAL A CA 1
ATOM 1333 C C . VAL A 1 175 ? -16.781 -10.359 -4.32 1 98.38 175 VAL A C 1
ATOM 1335 O O . VAL A 1 175 ? -16.75 -11.266 -3.482 1 98.38 175 VAL A O 1
ATOM 1338 N N . GLU A 1 176 ? -16.859 -9.07 -3.961 1 97.06 176 GLU A N 1
ATOM 1339 C CA . GLU A 1 176 ? -16.828 -8.633 -2.57 1 97.06 176 GLU A CA 1
ATOM 1340 C C . GLU A 1 176 ? -18.078 -9.102 -1.819 1 97.06 176 GLU A C 1
ATOM 1342 O O . GLU A 1 176 ? -18.016 -9.359 -0.615 1 97.06 176 GLU A O 1
ATOM 1347 N N . LYS A 1 177 ? -19.156 -9.188 -2.539 1 97.06 177 LYS A N 1
ATOM 1348 C CA . LYS A 1 177 ? -20.391 -9.648 -1.926 1 97.06 177 LYS A CA 1
ATOM 1349 C C . LYS A 1 177 ? -20.375 -11.164 -1.729 1 97.06 177 LYS A C 1
ATOM 1351 O O . LYS A 1 177 ? -20.656 -11.656 -0.631 1 97.06 177 LYS A O 1
ATOM 1356 N N . TRP A 1 178 ? -19.984 -11.875 -2.721 1 98.31 178 TRP A N 1
ATOM 1357 C CA . TRP A 1 178 ? -20.188 -13.32 -2.73 1 98.31 178 TRP A CA 1
ATOM 1358 C C . TRP A 1 178 ? -18.969 -14.055 -2.176 1 98.31 178 TRP A C 1
ATOM 1360 O O . TRP A 1 178 ? -19.094 -15.141 -1.604 1 98.31 178 TRP A O 1
ATOM 1370 N N . GLY A 1 179 ? -17.781 -13.469 -2.318 1 98.31 179 GLY A N 1
ATOM 1371 C CA . GLY A 1 179 ? -16.531 -14.086 -1.874 1 98.31 179 GLY A CA 1
ATOM 1372 C C . GLY A 1 179 ? -16.578 -14.531 -0.425 1 98.31 179 GLY A C 1
ATOM 1373 O O . GLY A 1 179 ? -16.391 -15.711 -0.13 1 98.31 179 GLY A O 1
ATOM 1374 N N . PRO A 1 180 ? -16.906 -13.602 0.424 1 97.88 180 PRO A N 1
ATOM 1375 C CA . PRO A 1 180 ? -16.906 -13.961 1.845 1 97.88 180 PRO A CA 1
ATOM 1376 C C . PRO A 1 180 ? -17.953 -15.031 2.182 1 97.88 180 PRO A C 1
ATOM 1378 O O . PRO A 1 180 ? -17.688 -15.906 3.012 1 97.88 180 PRO A O 1
ATOM 1381 N N . LEU A 1 181 ? -19.078 -14.992 1.583 1 98.12 181 LEU A N 1
ATOM 1382 C CA . LEU A 1 181 ? -20.141 -15.953 1.849 1 98.12 181 LEU A CA 1
ATOM 1383 C C . LEU A 1 181 ? -19.734 -17.359 1.421 1 98.12 181 LEU A C 1
ATOM 1385 O O . LEU A 1 181 ? -19.984 -18.328 2.145 1 98.12 181 LEU A O 1
ATOM 1389 N N . LEU A 1 182 ? -19.109 -17.453 0.345 1 98.56 182 LEU A N 1
ATOM 1390 C CA . LEU A 1 182 ? -18.75 -18.75 -0.202 1 98.56 182 LEU A CA 1
ATOM 1391 C C . LEU A 1 182 ? -17.469 -19.281 0.456 1 98.56 182 LEU A C 1
ATOM 1393 O O . LEU A 1 182 ? -17.344 -20.484 0.685 1 98.56 182 LEU A O 1
ATOM 1397 N N . GLU A 1 183 ? -16.531 -18.422 0.751 1 98.38 183 GLU A N 1
ATOM 1398 C CA . GLU A 1 183 ? -15.289 -18.797 1.425 1 98.38 183 GLU A CA 1
ATOM 1399 C C . GLU A 1 183 ? -15.562 -19.609 2.684 1 98.38 183 GLU A C 1
ATOM 1401 O O . GLU A 1 183 ? -14.867 -20.594 2.965 1 98.38 183 GLU A O 1
ATOM 1406 N N . THR A 1 184 ? -16.609 -19.172 3.367 1 97.69 184 THR A N 1
ATOM 1407 C CA . THR A 1 184 ? -16.859 -19.734 4.688 1 97.69 184 THR A CA 1
ATOM 1408 C C . THR A 1 184 ? -18.062 -20.672 4.648 1 97.69 184 THR A C 1
ATOM 1410 O O . THR A 1 184 ? -18.625 -21.016 5.691 1 97.69 184 THR A O 1
ATOM 1413 N N . HIS A 1 185 ? -18.516 -21.047 3.535 1 97.88 185 HIS A N 1
ATOM 1414 C CA . HIS A 1 185 ? -19.641 -21.969 3.381 1 97.88 185 HIS A CA 1
ATOM 1415 C C . HIS A 1 185 ? -19.375 -23.297 4.082 1 97.88 185 HIS A C 1
ATOM 1417 O O . HIS A 1 185 ? -18.234 -23.766 4.117 1 97.88 185 HIS A O 1
ATOM 1423 N N . ARG A 1 186 ? -20.359 -23.969 4.539 1 97.19 186 ARG A N 1
ATOM 1424 C CA . ARG A 1 186 ? -20.25 -25.188 5.32 1 97.19 186 ARG A CA 1
ATOM 1425 C C . ARG A 1 186 ? -19.609 -26.312 4.504 1 97.19 186 ARG A C 1
ATOM 1427 O O . ARG A 1 186 ? -19 -27.219 5.066 1 97.19 186 ARG A O 1
ATOM 1434 N N . LEU A 1 187 ? -19.703 -26.203 3.209 1 97.88 187 LEU A N 1
ATOM 1435 C CA . LEU A 1 187 ? -19.094 -27.203 2.346 1 97.88 187 LEU A CA 1
ATOM 1436 C C . LEU A 1 187 ? -17.562 -27.109 2.387 1 97.88 187 LEU A C 1
ATOM 1438 O O . LEU A 1 187 ? -16.875 -28.016 1.934 1 97.88 187 LEU A O 1
ATOM 1442 N N . PHE A 1 188 ? -17.047 -26.031 2.885 1 98.19 188 PHE A N 1
ATOM 1443 C CA . PHE A 1 188 ? -15.602 -25.797 2.959 1 98.19 188 PHE A CA 1
ATOM 1444 C C . PHE A 1 188 ? -15.148 -25.641 4.406 1 98.19 188 PHE A C 1
ATOM 1446 O O . PHE A 1 188 ? -14.828 -24.531 4.844 1 98.19 188 PHE A O 1
ATOM 1453 N N . PRO A 1 189 ? -14.977 -26.703 5.137 1 96.94 189 PRO A N 1
ATOM 1454 C CA . PRO A 1 189 ? -14.664 -26.641 6.566 1 96.94 189 PRO A CA 1
ATOM 1455 C C . PRO A 1 189 ? -13.367 -25.875 6.852 1 96.94 189 PRO A C 1
ATOM 1457 O O . PRO A 1 189 ? -13.203 -25.312 7.934 1 96.94 189 PRO A O 1
ATOM 1460 N N . ASN A 1 190 ? -12.422 -25.922 5.914 1 96.12 190 ASN A N 1
ATOM 1461 C CA . ASN A 1 190 ? -11.172 -25.188 6.062 1 96.12 190 ASN A CA 1
ATOM 1462 C C . ASN A 1 190 ? -11.148 -23.938 5.176 1 96.12 190 ASN A C 1
ATOM 1464 O O . ASN A 1 190 ? -10.086 -23.5 4.746 1 96.12 190 ASN A O 1
ATOM 1468 N N . LYS A 1 191 ? -12.305 -23.438 4.801 1 97.69 191 LYS A N 1
ATOM 1469 C CA . LYS A 1 191 ? -12.43 -22.328 3.873 1 97.69 191 LYS A CA 1
ATOM 1470 C C . LYS A 1 191 ? -11.836 -22.672 2.51 1 97.69 191 LYS A C 1
ATOM 1472 O O . LYS A 1 191 ? -11.312 -23.766 2.316 1 97.69 191 LYS A O 1
ATOM 1477 N N . ALA A 1 192 ? -12.047 -21.875 1.542 1 98 192 ALA A N 1
ATOM 1478 C CA . ALA A 1 192 ? -11.531 -22.109 0.196 1 98 192 ALA A CA 1
ATOM 1479 C C . ALA A 1 192 ? -11.344 -20.812 -0.566 1 98 192 ALA A C 1
ATOM 1481 O O . ALA A 1 192 ? -11.945 -19.781 -0.22 1 98 192 ALA A O 1
ATOM 1482 N N . ASN A 1 193 ? -10.391 -20.875 -1.449 1 97.94 193 ASN A N 1
ATOM 1483 C CA . ASN A 1 193 ? -10.359 -19.828 -2.465 1 97.94 193 ASN A CA 1
ATOM 1484 C C . ASN A 1 193 ? -11.539 -19.938 -3.428 1 97.94 193 ASN A C 1
ATOM 1486 O O . ASN A 1 193 ? -11.891 -21.047 -3.85 1 97.94 193 ASN A O 1
ATOM 1490 N N . ILE A 1 194 ? -12.133 -18.797 -3.771 1 98.81 194 ILE A N 1
ATOM 1491 C CA . ILE A 1 194 ? -13.305 -18.812 -4.637 1 98.81 194 ILE A CA 1
ATOM 1492 C C . ILE A 1 194 ? -12.992 -18.094 -5.945 1 98.81 194 ILE A C 1
ATOM 1494 O O . ILE A 1 194 ? -12.703 -16.891 -5.945 1 98.81 194 ILE A O 1
ATOM 1498 N N . GLU A 1 195 ? -13.031 -18.828 -7.016 1 98.88 195 GLU A N 1
ATOM 1499 C CA . GLU A 1 195 ? -12.828 -18.25 -8.336 1 98.88 195 GLU A CA 1
ATOM 1500 C C . GLU A 1 195 ? -14.164 -18.016 -9.047 1 98.88 195 GLU A C 1
ATOM 1502 O O . GLU A 1 195 ? -15.008 -18.922 -9.094 1 98.88 195 GLU A O 1
ATOM 1507 N N . PHE A 1 196 ? -14.375 -16.859 -9.555 1 98.94 196 PHE A N 1
ATOM 1508 C CA . PHE A 1 196 ? -15.469 -16.531 -10.469 1 98.94 196 PHE A CA 1
ATOM 1509 C C . PHE A 1 196 ? -14.953 -16.359 -11.891 1 98.94 196 PHE A C 1
ATOM 1511 O O . PHE A 1 196 ? -14.102 -15.508 -12.156 1 98.94 196 PHE A O 1
ATOM 1518 N N . VAL A 1 197 ? -15.523 -17.188 -12.836 1 98.94 197 VAL A N 1
ATOM 1519 C CA . VAL A 1 197 ? -14.883 -17.312 -14.141 1 98.94 197 VAL A CA 1
ATOM 1520 C C . VAL A 1 197 ? -15.922 -17.125 -15.242 1 98.94 197 VAL A C 1
ATOM 1522 O O . VAL A 1 197 ? -17.031 -17.672 -15.156 1 98.94 197 VAL A O 1
ATOM 1525 N N . SER A 1 198 ? -15.609 -16.359 -16.203 1 98.88 198 SER A N 1
ATOM 1526 C CA . SER A 1 198 ? -16.391 -16.328 -17.438 1 98.88 198 SER A CA 1
ATOM 1527 C C . SER A 1 198 ? -15.562 -16.828 -18.625 1 98.88 198 SER A C 1
ATOM 1529 O O . SER A 1 198 ? -14.375 -16.516 -18.734 1 98.88 198 SER A O 1
ATOM 1531 N N . VAL A 1 199 ? -16.141 -17.641 -19.484 1 98.75 199 VAL A N 1
ATOM 1532 C CA . VAL A 1 199 ? -15.461 -18.266 -20.609 1 98.75 199 VAL A CA 1
ATOM 1533 C C . VAL A 1 199 ? -15.625 -17.391 -21.859 1 98.75 199 VAL A C 1
ATOM 1535 O O . VAL A 1 199 ? -16.75 -17.156 -22.312 1 98.75 199 VAL A O 1
ATOM 1538 N N . THR A 1 200 ? -14.555 -16.922 -22.375 1 98.5 200 THR A N 1
ATOM 1539 C CA . THR A 1 200 ? -14.547 -16.156 -23.609 1 98.5 200 THR A CA 1
ATOM 1540 C C . THR A 1 200 ? -14.5 -17.078 -24.828 1 98.5 200 THR A C 1
ATOM 1542 O O . THR A 1 200 ? -15.188 -16.844 -25.828 1 98.5 200 THR A O 1
ATOM 1545 N N . SER A 1 201 ? -13.68 -18.062 -24.781 1 98.56 201 SER A N 1
ATOM 1546 C CA . SER A 1 201 ? -13.516 -19.156 -25.734 1 98.56 201 SER A CA 1
ATOM 1547 C C . SER A 1 201 ? -12.914 -20.391 -25.062 1 98.56 201 SER A C 1
ATOM 1549 O O . SER A 1 201 ? -12.516 -20.328 -23.891 1 98.56 201 SER A O 1
ATOM 1551 N N . PRO A 1 202 ? -12.828 -21.438 -25.734 1 98.44 202 PRO A N 1
ATOM 1552 C CA . PRO A 1 202 ? -12.242 -22.641 -25.125 1 98.44 202 PRO A CA 1
ATOM 1553 C C . PRO A 1 202 ? -10.781 -22.438 -24.719 1 98.44 202 PRO A C 1
ATOM 1555 O O . PRO A 1 202 ? -10.234 -23.25 -23.953 1 98.44 202 PRO A O 1
ATOM 1558 N N . GLN A 1 203 ? -10.094 -21.406 -25.219 1 98.81 203 GLN A N 1
ATOM 1559 C CA . GLN A 1 203 ? -8.68 -21.172 -24.922 1 98.81 203 GLN A CA 1
ATOM 1560 C C . GLN A 1 203 ? -8.477 -19.859 -24.172 1 98.81 203 GLN A C 1
ATOM 1562 O O . GLN A 1 203 ? -7.352 -19.375 -24.078 1 98.81 203 GLN A O 1
ATOM 1567 N N . GLU A 1 204 ? -9.586 -19.328 -23.734 1 98.81 204 GLU A N 1
ATOM 1568 C CA . GLU A 1 204 ? -9.461 -18 -23.125 1 98.81 204 GLU A CA 1
ATOM 1569 C C . GLU A 1 204 ? -10.57 -17.766 -22.109 1 98.81 204 GLU A C 1
ATOM 1571 O O . GLU A 1 204 ? -11.75 -17.922 -22.422 1 98.81 204 GLU A O 1
ATOM 1576 N N . VAL A 1 205 ? -10.195 -17.391 -20.844 1 98.88 205 VAL A N 1
ATOM 1577 C CA . VAL A 1 205 ? -11.18 -17.125 -19.797 1 98.88 205 VAL A CA 1
ATOM 1578 C C . VAL A 1 205 ? -10.797 -15.859 -19.031 1 98.88 205 VAL A C 1
ATOM 1580 O O . VAL A 1 205 ? -9.641 -15.422 -19.094 1 98.88 205 VAL A O 1
ATOM 1583 N N . GLU A 1 206 ? -11.805 -15.211 -18.359 1 98.81 206 GLU A N 1
ATOM 1584 C CA . GLU A 1 206 ? -11.633 -14.164 -17.359 1 98.81 206 GLU A CA 1
ATOM 1585 C C . GLU A 1 206 ? -11.898 -14.695 -15.953 1 98.81 206 GLU A C 1
ATOM 1587 O O . GLU A 1 206 ? -12.883 -15.398 -15.727 1 98.81 206 GLU A O 1
ATOM 1592 N N . MET A 1 207 ? -10.992 -14.32 -15.055 1 98.75 207 MET A N 1
ATOM 1593 C CA . MET A 1 207 ? -11.141 -14.836 -13.695 1 98.75 207 MET A CA 1
ATOM 1594 C C . MET A 1 207 ? -10.984 -13.719 -12.672 1 98.75 207 MET A C 1
ATOM 1596 O O . MET A 1 207 ? -10.102 -12.867 -12.805 1 98.75 207 MET A O 1
ATOM 1600 N N . ARG A 1 208 ? -11.852 -13.664 -11.688 1 98.88 208 ARG A N 1
ATOM 1601 C CA . ARG A 1 208 ? -11.695 -12.93 -10.438 1 98.88 208 ARG A CA 1
ATOM 1602 C C . ARG A 1 208 ? -11.688 -13.875 -9.242 1 98.88 208 ARG A C 1
ATOM 1604 O O . ARG A 1 208 ? -12.328 -14.93 -9.273 1 98.88 208 ARG A O 1
ATOM 1611 N N . VAL A 1 209 ? -10.953 -13.508 -8.195 1 98.5 209 VAL A N 1
ATOM 1612 C CA . VAL A 1 209 ? -10.773 -14.492 -7.133 1 98.5 209 VAL A CA 1
ATOM 1613 C C . VAL A 1 209 ? -10.906 -13.812 -5.77 1 98.5 209 VAL A C 1
ATOM 1615 O O . VAL A 1 209 ? -10.422 -12.695 -5.578 1 98.5 209 VAL A O 1
ATOM 1618 N N . TRP A 1 210 ? -11.602 -14.445 -4.922 1 98.38 210 TRP A N 1
ATOM 1619 C CA . TRP A 1 210 ? -11.562 -14.203 -3.484 1 98.38 210 TRP A CA 1
ATOM 1620 C C . TRP A 1 210 ? -10.672 -15.227 -2.785 1 98.38 210 TRP A C 1
ATOM 1622 O O . TRP A 1 210 ? -11.047 -16.391 -2.656 1 98.38 210 TRP A O 1
ATOM 1632 N N . GLU A 1 211 ? -9.547 -14.797 -2.328 1 95.81 211 GLU A N 1
ATOM 1633 C CA . GLU A 1 211 ? -8.602 -15.719 -1.699 1 95.81 211 GLU A CA 1
ATOM 1634 C C . GLU A 1 211 ? -8.906 -15.875 -0.212 1 95.81 211 GLU A C 1
ATOM 1636 O O . GLU A 1 211 ? -9.141 -14.891 0.491 1 95.81 211 GLU A O 1
ATOM 1641 N N . ARG A 1 212 ? -8.828 -17.125 0.167 1 93.88 212 ARG A N 1
ATOM 1642 C CA . ARG A 1 212 ? -9.062 -17.516 1.552 1 93.88 212 ARG A CA 1
ATOM 1643 C C . ARG A 1 212 ? -8.203 -16.703 2.51 1 93.88 212 ARG A C 1
ATOM 1645 O O . ARG A 1 212 ? -6.973 -16.734 2.424 1 93.88 212 ARG A O 1
ATOM 1652 N N . GLY A 1 213 ? -8.859 -15.93 3.361 1 89.12 213 GLY A N 1
ATOM 1653 C CA . GLY A 1 213 ? -8.156 -15.18 4.391 1 89.12 213 GLY A CA 1
ATOM 1654 C C . GLY A 1 213 ? -7.578 -13.867 3.891 1 89.12 213 GLY A C 1
ATOM 1655 O O . GLY A 1 213 ? -7 -13.109 4.664 1 89.12 213 GLY A O 1
ATOM 1656 N N . CYS A 1 214 ? -7.762 -13.453 2.67 1 89.62 214 CYS A N 1
ATOM 1657 C CA . CYS A 1 214 ? -7.113 -12.273 2.105 1 89.62 214 CYS A CA 1
ATOM 1658 C C . CYS A 1 214 ? -8.141 -11.336 1.477 1 89.62 214 CYS A C 1
ATOM 1660 O O . CYS A 1 214 ? -8.031 -10.117 1.603 1 89.62 214 CYS A O 1
ATOM 1662 N N . GLY A 1 215 ? -9.156 -11.852 0.839 1 95 215 GLY A N 1
ATOM 1663 C CA . GLY A 1 215 ? -10.078 -11.062 0.037 1 95 215 GLY A CA 1
ATOM 1664 C C . GLY A 1 215 ? -9.812 -11.164 -1.453 1 95 215 GLY A C 1
ATOM 1665 O O . GLY A 1 215 ? -9.234 -12.148 -1.919 1 95 215 GLY A O 1
ATOM 1666 N N . GLN A 1 216 ? -10.312 -10.18 -2.203 1 96.94 216 GLN A N 1
ATOM 1667 C CA . GLN A 1 216 ? -10.055 -10.195 -3.639 1 96.94 216 GLN A CA 1
ATOM 1668 C C . GLN A 1 216 ? -8.617 -9.789 -3.941 1 96.94 216 GLN A C 1
ATOM 1670 O O . GLN A 1 216 ? -8.117 -8.805 -3.395 1 96.94 216 GLN A O 1
ATOM 1675 N N . THR A 1 217 ? -7.93 -10.578 -4.734 1 96 217 THR A N 1
ATOM 1676 C CA . THR A 1 217 ? -6.531 -10.305 -5.047 1 96 217 THR A CA 1
ATOM 1677 C C . THR A 1 217 ? -6.34 -10.125 -6.551 1 96 217 THR A C 1
ATOM 1679 O O . THR A 1 217 ? -7.242 -10.422 -7.34 1 96 217 THR A O 1
ATOM 1682 N N . PHE A 1 218 ? -5.23 -9.609 -6.93 1 96.25 218 PHE A N 1
ATOM 1683 C CA . PHE A 1 218 ? -4.918 -9.312 -8.32 1 96.25 218 PHE A CA 1
ATOM 1684 C C . PHE A 1 218 ? -4.605 -10.586 -9.094 1 96.25 218 PHE A C 1
ATOM 1686 O O . PHE A 1 218 ? -4.832 -10.656 -10.305 1 96.25 218 PHE A O 1
ATOM 1693 N N . ALA A 1 219 ? -4.023 -11.469 -8.352 1 96 219 ALA A N 1
ATOM 1694 C CA . ALA A 1 219 ? -3.613 -12.711 -9 1 96 219 ALA A CA 1
ATOM 1695 C C . ALA A 1 219 ? -3.545 -13.859 -7.992 1 96 219 ALA A C 1
ATOM 1697 O O . ALA A 1 219 ? -3.199 -13.641 -6.824 1 96 219 ALA A O 1
ATOM 1698 N N . CYS A 1 220 ? -3.795 -14.992 -8.461 1 96.56 220 CYS A N 1
ATOM 1699 C CA . CYS A 1 220 ? -3.688 -16.25 -7.742 1 96.56 220 CYS A CA 1
ATOM 1700 C C . CYS A 1 220 ? -3.27 -17.375 -8.68 1 96.56 220 CYS A C 1
ATOM 1702 O O . CYS A 1 220 ? -4.105 -17.953 -9.391 1 96.56 220 CYS A O 1
ATOM 1704 N N . GLY A 1 221 ? -2.029 -17.734 -8.602 1 97.44 221 GLY A N 1
ATOM 1705 C CA . GLY A 1 221 ? -1.506 -18.734 -9.508 1 97.44 221 GLY A CA 1
ATOM 1706 C C . GLY A 1 221 ? -2.238 -20.062 -9.414 1 97.44 221 GLY A C 1
ATOM 1707 O O . GLY A 1 221 ? -2.654 -20.625 -10.43 1 97.44 221 GLY A O 1
ATOM 1708 N N . THR A 1 222 ? -2.363 -20.531 -8.18 1 97.44 222 THR A N 1
ATOM 1709 C CA . THR A 1 222 ? -3.059 -21.797 -7.988 1 97.44 222 THR A CA 1
ATOM 1710 C C . THR A 1 222 ? -4.516 -21.703 -8.43 1 97.44 222 THR A C 1
ATOM 1712 O O . THR A 1 222 ? -5.078 -22.656 -8.969 1 97.44 222 THR A O 1
ATOM 1715 N N . GLY A 1 223 ? -5.121 -20.531 -8.242 1 98.12 223 GLY A N 1
ATOM 1716 C CA . GLY A 1 223 ? -6.48 -20.312 -8.703 1 98.12 223 GLY A CA 1
ATOM 1717 C C . GLY A 1 223 ? -6.617 -20.391 -10.211 1 98.12 223 GLY A C 1
ATOM 1718 O O . GLY A 1 223 ? -7.582 -20.953 -10.727 1 98.12 223 GLY A O 1
ATOM 1719 N N . ALA A 1 224 ? -5.688 -19.797 -10.883 1 98.81 224 ALA A N 1
ATOM 1720 C CA . ALA A 1 224 ? -5.676 -19.875 -12.336 1 98.81 224 ALA A CA 1
ATOM 1721 C C . ALA A 1 224 ? -5.555 -21.328 -12.812 1 98.81 224 ALA A C 1
ATOM 1723 O O . ALA A 1 224 ? -6.25 -21.75 -13.742 1 98.81 224 ALA A O 1
ATOM 1724 N N . CYS A 1 225 ? -4.703 -22.031 -12.164 1 98.75 225 CYS A N 1
ATOM 1725 C CA . CYS A 1 225 ? -4.543 -23.438 -12.484 1 98.75 225 CYS A CA 1
ATOM 1726 C C . CYS A 1 225 ? -5.844 -24.203 -12.266 1 98.75 225 CYS A C 1
ATOM 1728 O O . CYS A 1 225 ? -6.297 -24.938 -13.141 1 98.75 225 CYS A O 1
ATOM 1730 N N . ALA A 1 226 ? -6.398 -24 -11.117 1 98.81 226 ALA A N 1
ATOM 1731 C CA . ALA A 1 226 ? -7.66 -24.641 -10.781 1 98.81 226 ALA A CA 1
ATOM 1732 C C . ALA A 1 226 ? -8.742 -24.312 -11.805 1 98.81 226 ALA A C 1
ATOM 1734 O O . ALA A 1 226 ? -9.57 -25.156 -12.148 1 98.81 226 ALA A O 1
ATOM 1735 N N . THR A 1 227 ? -8.719 -23.125 -12.266 1 98.94 227 THR A N 1
ATOM 1736 C CA . THR A 1 227 ? -9.703 -22.656 -13.234 1 98.94 227 THR A CA 1
ATOM 1737 C C . THR A 1 227 ? -9.633 -23.469 -14.523 1 98.94 227 THR A C 1
ATOM 1739 O O . THR A 1 227 ? -10.664 -23.922 -15.031 1 98.94 227 THR A O 1
ATOM 1742 N N . VAL A 1 228 ? -8.484 -23.672 -15.062 1 98.94 228 VAL A N 1
ATOM 1743 C CA . VAL A 1 228 ? -8.344 -24.391 -16.328 1 98.94 228 VAL A CA 1
ATOM 1744 C C . VAL A 1 228 ? -8.672 -25.875 -16.109 1 98.94 228 VAL A C 1
ATOM 1746 O O . VAL A 1 228 ? -9.336 -26.484 -16.953 1 98.94 228 VAL A O 1
ATOM 1749 N N . VAL A 1 229 ? -8.234 -26.422 -14.961 1 98.94 229 VAL A N 1
ATOM 1750 C CA . VAL A 1 229 ? -8.594 -27.797 -14.641 1 98.94 229 VAL A CA 1
ATOM 1751 C C . VAL A 1 229 ? -10.109 -27.938 -14.578 1 98.94 229 VAL A C 1
ATOM 1753 O O . VAL A 1 229 ? -10.688 -28.812 -15.234 1 98.94 229 VAL A O 1
ATOM 1756 N N . ALA A 1 230 ? -10.758 -27.062 -13.883 1 98.88 230 ALA A N 1
ATOM 1757 C CA . ALA A 1 230 ? -12.219 -27.094 -13.758 1 98.88 230 ALA A CA 1
ATOM 1758 C C . ALA A 1 230 ? -12.883 -26.891 -15.117 1 98.88 230 ALA A C 1
ATOM 1760 O O . ALA A 1 230 ? -13.875 -27.547 -15.43 1 98.88 230 ALA A O 1
ATOM 1761 N N . GLY A 1 231 ? -12.352 -25.938 -15.891 1 98.88 231 GLY A N 1
ATOM 1762 C CA . GLY A 1 231 ? -12.875 -25.719 -17.234 1 98.88 231 GLY A CA 1
ATOM 1763 C C . GLY A 1 231 ? -12.812 -26.953 -18.109 1 98.88 231 GLY A C 1
ATOM 1764 O O . GLY A 1 231 ? -13.773 -27.266 -18.812 1 98.88 231 GLY A O 1
ATOM 1765 N N . SER A 1 232 ? -11.719 -27.594 -18.047 1 98.75 232 SER A N 1
ATOM 1766 C CA . SER A 1 232 ? -11.562 -28.828 -18.812 1 98.75 232 SER A CA 1
ATOM 1767 C C . SER A 1 232 ? -12.539 -29.891 -18.344 1 98.75 232 SER A C 1
ATOM 1769 O O . SER A 1 232 ? -13.211 -30.531 -19.156 1 98.75 232 SER A O 1
ATOM 1771 N N . LEU A 1 233 ? -12.672 -30.078 -17.016 1 98.5 233 LEU A N 1
ATOM 1772 C CA . LEU A 1 233 ? -13.539 -31.094 -16.422 1 98.5 233 LEU A CA 1
ATOM 1773 C C . LEU A 1 233 ? -14.992 -30.844 -16.797 1 98.5 233 LEU A C 1
ATOM 1775 O O . LEU A 1 233 ? -15.781 -31.781 -16.906 1 98.5 233 LEU A O 1
ATOM 1779 N N . THR A 1 234 ? -15.344 -29.609 -17 1 98.5 234 THR A N 1
ATOM 1780 C CA . THR A 1 234 ? -16.734 -29.25 -17.281 1 98.5 234 THR A CA 1
ATOM 1781 C C . THR A 1 234 ? -16.953 -29.062 -18.781 1 98.5 234 THR A C 1
ATOM 1783 O O . THR A 1 234 ? -18.062 -28.703 -19.203 1 98.5 234 THR A O 1
ATOM 1786 N N . GLY A 1 235 ? -15.906 -29.266 -19.516 1 98.38 235 GLY A N 1
ATOM 1787 C CA . GLY A 1 235 ? -16.016 -29.156 -20.969 1 98.38 235 GLY A CA 1
ATOM 1788 C C . GLY A 1 235 ? -16.125 -27.719 -21.453 1 98.38 235 GLY A C 1
ATOM 1789 O O . GLY A 1 235 ? -16.578 -27.469 -22.562 1 98.38 235 GLY A O 1
ATOM 1790 N N . ARG A 1 236 ? -15.68 -26.797 -20.656 1 98.38 236 ARG A N 1
ATOM 1791 C CA . ARG A 1 236 ? -15.836 -25.375 -20.984 1 98.38 236 ARG A CA 1
ATOM 1792 C C . ARG A 1 236 ? -14.57 -24.828 -21.625 1 98.38 236 ARG A C 1
ATOM 1794 O O . ARG A 1 236 ? -14.625 -23.859 -22.391 1 98.38 236 ARG A O 1
ATOM 1801 N N . THR A 1 237 ? -13.453 -25.406 -21.281 1 98.5 237 THR A N 1
ATOM 1802 C CA . THR A 1 237 ? -12.188 -24.984 -21.875 1 98.5 237 THR A CA 1
ATOM 1803 C C . THR A 1 237 ? -11.375 -26.203 -22.312 1 98.5 237 THR A C 1
ATOM 1805 O O . THR A 1 237 ? -11.688 -27.328 -21.953 1 98.5 237 THR A O 1
ATOM 1808 N N . GLU A 1 238 ? -10.422 -25.891 -23.156 1 98.62 238 GLU A N 1
ATOM 1809 C CA . GLU A 1 238 ? -9.359 -26.859 -23.422 1 98.62 238 GLU A CA 1
ATOM 1810 C C . GLU A 1 238 ? -8.414 -26.969 -22.234 1 98.62 238 GLU A C 1
ATOM 1812 O O . GLU A 1 238 ? -8.578 -26.266 -21.234 1 98.62 238 GLU A O 1
ATOM 1817 N N . ARG A 1 239 ? -7.488 -27.875 -22.312 1 98.69 239 ARG A N 1
ATOM 1818 C CA . ARG A 1 239 ? -6.527 -28.109 -21.25 1 98.69 239 ARG A CA 1
ATOM 1819 C C . ARG A 1 239 ? -5.434 -27.062 -21.25 1 98.69 239 ARG A C 1
ATOM 1821 O O . ARG A 1 239 ? -4.613 -27 -20.328 1 98.69 239 ARG A O 1
ATOM 1828 N N . ARG A 1 240 ? -5.355 -26.312 -22.297 1 98.75 240 ARG A N 1
ATOM 1829 C CA . ARG A 1 240 ? -4.496 -25.141 -22.375 1 98.75 240 ARG A CA 1
ATOM 1830 C C . ARG A 1 240 ? -5.316 -23.875 -22.641 1 98.75 240 ARG A C 1
ATOM 1832 O O . ARG A 1 240 ? -6.074 -23.812 -23.609 1 98.75 240 ARG A O 1
ATOM 1839 N N . ALA A 1 241 ? -5.156 -22.906 -21.75 1 98.88 241 ALA A N 1
ATOM 1840 C CA . ALA A 1 241 ? -5.953 -21.688 -21.906 1 98.88 241 ALA A CA 1
ATOM 1841 C C . ALA A 1 241 ? -5.246 -20.484 -21.281 1 98.88 241 ALA A C 1
ATOM 1843 O O . ALA A 1 241 ? -4.453 -20.641 -20.359 1 98.88 241 ALA A O 1
ATOM 1844 N N . LEU A 1 242 ? -5.496 -19.328 -21.891 1 98.94 242 LEU A N 1
ATOM 1845 C CA . LEU A 1 242 ? -5.098 -18.047 -21.328 1 98.94 242 LEU A CA 1
ATOM 1846 C C . LEU A 1 242 ? -6.094 -17.578 -20.266 1 98.94 242 LEU A C 1
ATOM 1848 O O . LEU A 1 242 ? -7.301 -17.547 -20.531 1 98.94 242 LEU A O 1
ATOM 1852 N N . VAL A 1 243 ? -5.648 -17.297 -19.094 1 98.88 243 VAL A N 1
ATOM 1853 C CA . VAL A 1 243 ? -6.492 -16.828 -18 1 98.88 243 VAL A CA 1
ATOM 1854 C C . VAL A 1 243 ? -6.199 -15.352 -17.734 1 98.88 243 VAL A C 1
ATOM 1856 O O . VAL A 1 243 ? -5.09 -14.992 -17.328 1 98.88 243 VAL A O 1
ATOM 1859 N N . HIS A 1 244 ? -7.18 -14.5 -17.984 1 98.81 244 HIS A N 1
ATOM 1860 C CA . HIS A 1 244 ? -7.074 -13.086 -17.656 1 98.81 244 HIS A CA 1
ATOM 1861 C C . HIS A 1 244 ? -7.465 -12.828 -16.203 1 98.81 244 HIS A C 1
ATOM 1863 O O . HIS A 1 244 ? -8.625 -12.992 -15.828 1 98.81 244 HIS A O 1
ATOM 1869 N N . LEU A 1 245 ? -6.539 -12.5 -15.422 1 98.56 245 LEU A N 1
ATOM 1870 C CA . LEU A 1 245 ? -6.789 -12.086 -14.047 1 98.56 245 LEU A CA 1
ATOM 1871 C C . LEU A 1 245 ? -6.84 -10.57 -13.93 1 98.56 245 LEU A C 1
ATOM 1873 O O . LEU A 1 245 ? -6.586 -9.859 -14.906 1 98.56 245 LEU A O 1
ATOM 1877 N N . LYS A 1 246 ? -7.172 -10.062 -12.742 1 97.19 246 LYS A N 1
ATOM 1878 C CA . LYS A 1 246 ? -7.223 -8.625 -12.508 1 97.19 246 LYS A CA 1
ATOM 1879 C C . LYS A 1 246 ? -5.859 -7.977 -12.742 1 97.19 246 LYS A C 1
ATOM 1881 O O . LYS A 1 246 ? -5.777 -6.859 -13.258 1 97.19 246 LYS A O 1
ATOM 1886 N N . GLY A 1 247 ? -4.766 -8.734 -12.438 1 97.62 247 GLY A N 1
ATOM 1887 C CA . GLY A 1 247 ? -3.422 -8.18 -12.492 1 97.62 247 GLY A CA 1
ATOM 1888 C C . GLY A 1 247 ? -2.713 -8.477 -13.805 1 97.62 247 GLY A C 1
ATOM 1889 O O . GLY A 1 247 ? -1.596 -8.008 -14.031 1 97.62 247 GLY A O 1
ATOM 1890 N N . GLY A 1 248 ? -3.322 -9.281 -14.617 1 98.12 248 GLY A N 1
ATOM 1891 C CA . GLY A 1 248 ? -2.697 -9.656 -15.875 1 98.12 248 GLY A CA 1
ATOM 1892 C C . GLY A 1 248 ? -3.006 -11.086 -16.281 1 98.12 248 GLY A C 1
ATOM 1893 O O . GLY A 1 248 ? -3.979 -11.68 -15.812 1 98.12 248 GLY A O 1
ATOM 1894 N N . ASP A 1 249 ? -2.137 -11.594 -17.172 1 98.75 249 ASP A N 1
ATOM 1895 C CA . ASP A 1 249 ? -2.486 -12.852 -17.812 1 98.75 249 ASP A CA 1
ATOM 1896 C C . ASP A 1 249 ? -1.531 -13.969 -17.406 1 98.75 249 ASP A C 1
ATOM 1898 O O . ASP A 1 249 ? -0.329 -13.742 -17.25 1 98.75 249 ASP A O 1
ATOM 1902 N N . LEU A 1 250 ? -2.104 -15.117 -17.281 1 98.81 250 LEU A N 1
ATOM 1903 C CA . LEU A 1 250 ? -1.354 -16.359 -17.141 1 98.81 250 LEU A CA 1
ATOM 1904 C C . LEU A 1 250 ? -1.762 -17.375 -18.203 1 98.81 250 LEU A C 1
ATOM 1906 O O . LEU A 1 250 ? -2.945 -17.484 -18.531 1 98.81 250 LEU A O 1
ATOM 1910 N N . GLU A 1 251 ? -0.809 -18.047 -18.75 1 98.88 251 GLU A N 1
ATOM 1911 C CA . GLU A 1 251 ? -1.084 -19.219 -19.578 1 98.88 251 GLU A CA 1
ATOM 1912 C C . GLU A 1 251 ? -1.001 -20.5 -18.75 1 98.88 251 GLU A C 1
ATOM 1914 O O . GLU A 1 251 ? 0.028 -20.797 -18.141 1 98.88 251 GLU A O 1
ATOM 1919 N N . ILE A 1 252 ? -2.057 -21.25 -18.781 1 98.88 252 ILE A N 1
ATOM 1920 C CA . ILE A 1 252 ? -2.127 -22.484 -18 1 98.88 252 ILE A CA 1
ATOM 1921 C C . ILE A 1 252 ? -2.254 -23.688 -18.938 1 98.88 252 ILE A C 1
ATOM 1923 O O . ILE A 1 252 ? -3 -23.641 -19.922 1 98.88 252 ILE A O 1
ATOM 1927 N N . GLU A 1 253 ? -1.531 -24.719 -18.609 1 98.88 253 GLU A N 1
ATOM 1928 C CA . GLU A 1 253 ? -1.634 -25.984 -19.328 1 98.88 253 GLU A CA 1
ATOM 1929 C C . GLU A 1 253 ? -1.744 -27.172 -18.375 1 98.88 253 GLU A C 1
ATOM 1931 O O . GLU A 1 253 ? -0.863 -27.375 -17.531 1 98.88 253 GLU A O 1
ATOM 1936 N N . TRP A 1 254 ? -2.811 -27.875 -18.453 1 98.94 254 TRP A N 1
ATOM 1937 C CA . TRP A 1 254 ? -2.91 -29.172 -17.828 1 98.94 254 TRP A CA 1
ATOM 1938 C C . TRP A 1 254 ? -2.486 -30.281 -18.781 1 98.94 254 TRP A C 1
ATOM 1940 O O . TRP A 1 254 ? -3.277 -30.719 -19.625 1 98.94 254 TRP A O 1
ATOM 1950 N N . ASN A 1 255 ? -1.318 -30.719 -18.578 1 98.62 255 ASN A N 1
ATOM 1951 C CA . ASN A 1 255 ? -0.699 -31.625 -19.547 1 98.62 255 ASN A CA 1
ATOM 1952 C C . ASN A 1 255 ? -1.271 -33.031 -19.438 1 98.62 255 ASN A C 1
ATOM 1954 O O . ASN A 1 255 ? -1.244 -33.625 -18.359 1 98.62 255 ASN A O 1
ATOM 1958 N N . GLU A 1 256 ? -1.697 -33.594 -20.531 1 96.81 256 GLU A N 1
ATOM 1959 C CA . GLU A 1 256 ? -2.352 -34.906 -20.547 1 96.81 256 GLU A CA 1
ATOM 1960 C C . GLU A 1 256 ? -1.347 -36.031 -20.328 1 96.81 256 GLU A C 1
ATOM 1962 O O . GLU A 1 256 ? -1.692 -37.062 -19.781 1 96.81 256 GLU A O 1
ATOM 1967 N N . THR A 1 257 ? -0.15 -35.812 -20.734 1 97.38 257 THR A N 1
ATOM 1968 C CA . THR A 1 257 ? 0.851 -36.875 -20.719 1 97.38 257 THR A CA 1
ATOM 1969 C C . THR A 1 257 ? 1.327 -37.156 -19.297 1 97.38 257 THR A C 1
ATOM 1971 O O . THR A 1 257 ? 1.397 -38.312 -18.859 1 97.38 257 THR A O 1
ATOM 1974 N N . ASP A 1 258 ? 1.571 -36.062 -18.484 1 97.94 258 ASP A N 1
ATOM 1975 C CA . ASP A 1 258 ? 2.148 -36.281 -17.156 1 97.94 258 ASP A CA 1
ATOM 1976 C C . ASP A 1 258 ? 1.177 -35.875 -16.062 1 97.94 258 ASP A C 1
ATOM 1978 O O . ASP A 1 258 ? 1.502 -35.938 -14.875 1 97.94 258 ASP A O 1
ATOM 1982 N N . ASN A 1 259 ? 0.027 -35.406 -16.484 1 98.31 259 ASN A N 1
ATOM 1983 C CA . ASN A 1 259 ? -1.062 -35.031 -15.594 1 98.31 259 ASN A CA 1
ATOM 1984 C C . ASN A 1 259 ? -0.672 -33.844 -14.719 1 98.31 259 ASN A C 1
ATOM 1986 O O . ASN A 1 259 ? -1.264 -33.625 -13.664 1 98.31 259 ASN A O 1
ATOM 1990 N N . ARG A 1 260 ? 0.298 -33.094 -15.102 1 98.62 260 ARG A N 1
ATOM 1991 C CA . ARG A 1 260 ? 0.739 -31.938 -14.312 1 98.62 260 ARG A CA 1
ATOM 1992 C C . ARG A 1 260 ? 0.228 -30.641 -14.922 1 98.62 260 ARG A C 1
ATOM 1994 O O . ARG A 1 260 ? -0.053 -30.562 -16.125 1 98.62 260 ARG A O 1
ATOM 2001 N N . VAL A 1 261 ? 0.072 -29.656 -14.07 1 98.81 261 VAL A N 1
ATOM 2002 C CA . VAL A 1 261 ? -0.365 -28.328 -14.5 1 98.81 261 VAL A CA 1
ATOM 2003 C C . VAL A 1 261 ? 0.834 -27.375 -14.562 1 98.81 261 VAL A C 1
ATOM 2005 O O . VAL A 1 261 ? 1.643 -27.328 -13.633 1 98.81 261 VAL A O 1
ATOM 2008 N N . TYR A 1 262 ? 0.966 -26.688 -15.695 1 98.88 262 TYR A N 1
ATOM 2009 C CA . TYR A 1 262 ? 2.031 -25.719 -15.898 1 98.88 262 TYR A CA 1
ATOM 2010 C C . TYR A 1 262 ? 1.469 -24.297 -16 1 98.88 262 TYR A C 1
ATOM 2012 O O . TYR A 1 262 ? 0.472 -24.078 -16.703 1 98.88 262 TYR A O 1
ATOM 2020 N N . MET A 1 263 ? 2.076 -23.391 -15.297 1 98.88 263 MET A N 1
ATOM 2021 C CA . MET A 1 263 ? 1.683 -21.984 -15.297 1 98.88 263 MET A CA 1
ATOM 2022 C C . MET A 1 263 ? 2.791 -21.109 -15.867 1 98.88 263 MET A C 1
ATOM 2024 O O . MET A 1 263 ? 3.936 -21.172 -15.414 1 98.88 263 MET A O 1
ATOM 2028 N N . THR A 1 264 ? 2.494 -20.375 -16.844 1 98.88 264 THR A N 1
ATOM 2029 C CA . THR A 1 264 ? 3.441 -19.453 -17.453 1 98.88 264 THR A CA 1
ATOM 2030 C C . THR A 1 264 ? 2.949 -18.016 -17.344 1 98.88 264 THR A C 1
ATOM 2032 O O . THR A 1 264 ? 1.79 -17.719 -17.641 1 98.88 264 THR A O 1
ATOM 2035 N N . GLY A 1 265 ? 3.762 -17.156 -16.891 1 98.69 265 GLY A N 1
ATOM 2036 C CA . GLY A 1 265 ? 3.42 -15.742 -16.781 1 98.69 265 GLY A CA 1
ATOM 2037 C C . GLY A 1 265 ? 4.625 -14.852 -16.531 1 98.69 265 GLY A C 1
ATOM 2038 O O . GLY A 1 265 ? 5.727 -15.344 -16.297 1 98.69 265 GLY A O 1
ATOM 2039 N N . PRO A 1 266 ? 4.426 -13.609 -16.656 1 98.44 266 PRO A N 1
ATOM 2040 C CA . PRO A 1 266 ? 5.527 -12.664 -16.438 1 98.44 266 PRO A CA 1
ATOM 2041 C C . PRO A 1 266 ? 5.816 -12.406 -14.969 1 98.44 266 PRO A C 1
ATOM 2043 O O . PRO A 1 266 ? 5.02 -12.781 -14.102 1 98.44 266 PRO A O 1
ATOM 2046 N N . ALA A 1 267 ? 6.902 -11.922 -14.633 1 98.06 267 ALA A N 1
ATOM 2047 C CA . ALA A 1 267 ? 7.305 -11.25 -13.398 1 98.06 267 ALA A CA 1
ATOM 2048 C C . ALA A 1 267 ? 8.094 -9.977 -13.703 1 98.06 267 ALA A C 1
ATOM 2050 O O . ALA A 1 267 ? 8.75 -9.875 -14.734 1 98.06 267 ALA A O 1
ATOM 2051 N N . GLU A 1 268 ? 7.98 -9.07 -12.852 1 96.88 268 GLU A N 1
ATOM 2052 C CA . GLU A 1 268 ? 8.562 -7.766 -13.148 1 96.88 268 GLU A CA 1
ATOM 2053 C C . GLU A 1 268 ? 9.391 -7.25 -11.977 1 96.88 268 GLU A C 1
ATOM 2055 O O . GLU A 1 268 ? 8.953 -7.312 -10.82 1 96.88 268 GLU A O 1
ATOM 2060 N N . GLU A 1 269 ? 10.633 -6.812 -12.289 1 97 269 GLU A N 1
ATOM 2061 C CA . GLU A 1 269 ? 11.367 -5.984 -11.344 1 97 269 GLU A CA 1
ATOM 2062 C C . GLU A 1 269 ? 10.867 -4.539 -11.367 1 97 269 GLU A C 1
ATOM 2064 O O . GLU A 1 269 ? 10.875 -3.898 -12.422 1 97 269 GLU A O 1
ATOM 2069 N N . VAL A 1 270 ? 10.492 -3.996 -10.289 1 97.25 270 VAL A N 1
ATOM 2070 C CA . VAL A 1 270 ? 9.867 -2.68 -10.227 1 97.25 270 VAL A CA 1
ATOM 2071 C C . VAL A 1 270 ? 10.914 -1.622 -9.883 1 97.25 270 VAL A C 1
ATOM 2073 O O . VAL A 1 270 ? 11.016 -0.602 -10.57 1 97.25 270 VAL A O 1
ATOM 2076 N N . PHE A 1 271 ? 11.672 -1.829 -8.789 1 97.38 271 PHE A N 1
ATOM 2077 C CA . PHE A 1 271 ? 12.773 -0.965 -8.383 1 97.38 271 PHE A CA 1
ATOM 2078 C C . PHE A 1 271 ? 13.711 -1.697 -7.434 1 97.38 271 PHE A C 1
ATOM 2080 O O . PHE A 1 271 ? 13.383 -2.771 -6.926 1 97.38 271 PHE A O 1
ATOM 2087 N N . VAL A 1 272 ? 14.906 -1.168 -7.254 1 97.38 272 VAL A N 1
ATOM 2088 C CA . VAL A 1 272 ? 15.852 -1.639 -6.254 1 97.38 272 VAL A CA 1
ATOM 2089 C C . VAL A 1 272 ? 16.031 -0.578 -5.168 1 97.38 272 VAL A C 1
ATOM 2091 O O . VAL A 1 272 ? 15.836 0.614 -5.422 1 97.38 272 VAL A O 1
ATOM 2094 N N . GLY A 1 273 ? 16.281 -1.062 -3.975 1 96.94 273 GLY A N 1
ATOM 2095 C CA . GLY A 1 273 ? 16.438 -0.089 -2.904 1 96.94 273 GLY A CA 1
ATOM 2096 C C . GLY A 1 273 ? 17.328 -0.583 -1.772 1 96.94 273 GLY A C 1
ATOM 2097 O O . GLY A 1 273 ? 17.781 -1.726 -1.79 1 96.94 273 GLY A O 1
ATOM 2098 N N . ARG A 1 274 ? 17.688 0.379 -0.89 1 96.5 274 ARG A N 1
ATOM 2099 C CA . ARG A 1 274 ? 18.406 0.115 0.346 1 96.5 274 ARG A CA 1
ATOM 2100 C C . ARG A 1 274 ? 17.594 0.515 1.565 1 96.5 274 ARG A C 1
ATOM 2102 O O . ARG A 1 274 ? 17.281 1.694 1.753 1 96.5 274 ARG A O 1
ATOM 2109 N N . TRP A 1 275 ? 17.25 -0.462 2.365 1 91.94 275 TRP A N 1
ATOM 2110 C CA . TRP A 1 275 ? 16.438 -0.324 3.574 1 91.94 275 TRP A CA 1
ATOM 2111 C C . TRP A 1 275 ? 17.297 0.149 4.746 1 91.94 275 TRP A C 1
ATOM 2113 O O . TRP A 1 275 ? 18.344 -0.438 5.035 1 91.94 275 TRP A O 1
ATOM 2123 N N . HIS A 1 276 ? 16.906 1.286 5.441 1 83.12 276 HIS A N 1
ATOM 2124 C CA . HIS A 1 276 ? 17.688 1.918 6.492 1 83.12 276 HIS A CA 1
ATOM 2125 C C . HIS A 1 276 ? 17.359 1.335 7.859 1 83.12 276 HIS A C 1
ATOM 2127 O O . HIS A 1 276 ? 18.219 1.302 8.75 1 83.12 276 HIS A O 1
ATOM 2133 N N . LYS A 1 277 ? 16.016 1.036 8.062 1 68.56 277 LYS A N 1
ATOM 2134 C CA . LYS A 1 277 ? 15.578 0.715 9.414 1 68.56 277 LYS A CA 1
ATOM 2135 C C . LYS A 1 277 ? 16.031 -0.687 9.82 1 68.56 277 LYS A C 1
ATOM 2137 O O . LYS A 1 277 ? 15.594 -1.206 10.852 1 68.56 277 LYS A O 1
ATOM 2142 N N . ALA A 1 278 ? 17.234 -1.089 9.164 1 45.59 278 ALA A N 1
ATOM 2143 C CA . ALA A 1 278 ? 17.562 -2.426 9.641 1 45.59 278 ALA A CA 1
ATOM 2144 C C . ALA A 1 278 ? 17.922 -2.402 11.125 1 45.59 278 ALA A C 1
ATOM 2146 O O . ALA A 1 278 ? 18.484 -1.427 11.617 1 45.59 278 ALA A O 1
ATOM 2147 N N . MET B 1 1 ? 15.43 6.578 -12.312 1 93.44 1 MET B N 1
ATOM 2148 C CA . MET B 1 1 ? 15.234 7.777 -11.5 1 93.44 1 MET B CA 1
ATOM 2149 C C . MET B 1 1 ? 15.477 7.477 -10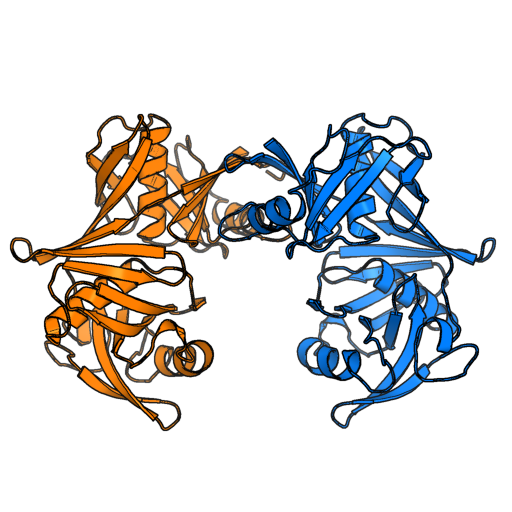.023 1 93.44 1 MET B C 1
ATOM 2151 O O . MET B 1 1 ? 14.852 6.57 -9.461 1 93.44 1 MET B O 1
ATOM 2155 N N . ASN B 1 2 ? 16.406 8.172 -9.406 1 96.25 2 ASN B N 1
ATOM 2156 C CA . ASN B 1 2 ? 16.656 8.016 -7.98 1 96.25 2 ASN B CA 1
ATOM 2157 C C . ASN B 1 2 ? 15.547 8.664 -7.152 1 96.25 2 ASN B C 1
ATOM 2159 O O . ASN B 1 2 ? 15.062 9.742 -7.488 1 96.25 2 ASN B O 1
ATOM 2163 N N . PHE B 1 3 ? 15.148 7.945 -6.066 1 97.75 3 PHE B N 1
ATOM 2164 C CA . PHE B 1 3 ? 14.125 8.508 -5.195 1 97.75 3 PHE B CA 1
ATOM 2165 C C . PHE B 1 3 ? 14.383 8.125 -3.742 1 97.75 3 PHE B C 1
ATOM 2167 O O . PHE B 1 3 ? 15.203 7.25 -3.461 1 97.75 3 PHE B O 1
ATOM 2174 N N . THR B 1 4 ? 13.75 8.828 -2.822 1 97.94 4 THR B N 1
ATOM 2175 C CA . THR B 1 4 ? 13.719 8.516 -1.398 1 97.94 4 THR B CA 1
ATOM 2176 C C . THR B 1 4 ? 12.289 8.375 -0.9 1 97.94 4 THR B C 1
ATOM 2178 O O . THR B 1 4 ? 11.445 9.234 -1.165 1 97.94 4 THR B O 1
ATOM 2181 N N . LYS B 1 5 ? 11.977 7.246 -0.265 1 98.44 5 LYS B N 1
ATOM 2182 C CA . LYS B 1 5 ? 10.695 7.066 0.401 1 98.44 5 LYS B CA 1
ATOM 2183 C C . LYS B 1 5 ? 10.719 7.656 1.809 1 98.44 5 LYS B C 1
ATOM 2185 O O . LYS B 1 5 ? 11.602 7.336 2.605 1 98.44 5 LYS B O 1
ATOM 2190 N N . MET B 1 6 ? 9.797 8.508 2.094 1 98.31 6 MET B N 1
ATOM 2191 C CA . MET B 1 6 ? 9.703 9.125 3.414 1 98.31 6 MET B CA 1
ATOM 2192 C C . MET B 1 6 ? 8.258 9.125 3.912 1 98.31 6 MET B C 1
ATOM 2194 O O . MET B 1 6 ? 7.332 8.898 3.135 1 98.31 6 MET B O 1
ATOM 2198 N N . ASN B 1 7 ? 8.102 9.328 5.207 1 98 7 ASN B N 1
ATOM 2199 C CA . ASN B 1 7 ? 6.754 9.531 5.727 1 98 7 ASN B CA 1
ATOM 2200 C C . ASN B 1 7 ? 6.746 10.539 6.875 1 98 7 ASN B C 1
ATOM 2202 O O . ASN B 1 7 ? 7.766 10.742 7.535 1 98 7 ASN B O 1
ATOM 2206 N N . GLY B 1 8 ? 5.738 11.25 6.992 1 98.06 8 GLY B N 1
ATOM 2207 C CA . GLY B 1 8 ? 5.352 12.008 8.172 1 98.06 8 GLY B CA 1
ATOM 2208 C C . GLY B 1 8 ? 4.184 11.383 8.922 1 98.06 8 GLY B C 1
ATOM 2209 O O . GLY B 1 8 ? 3.025 11.672 8.625 1 98.06 8 GLY B O 1
ATOM 2210 N N . LEU B 1 9 ? 4.551 10.555 9.914 1 97.94 9 LEU B N 1
ATOM 2211 C CA . LEU B 1 9 ? 3.557 9.859 10.727 1 97.94 9 LEU B CA 1
ATOM 2212 C C . LEU B 1 9 ? 2.682 8.961 9.859 1 97.94 9 LEU B C 1
ATOM 2214 O O . LEU B 1 9 ? 1.457 8.953 10.008 1 97.94 9 LEU B O 1
ATOM 2218 N N . GLY B 1 10 ? 3.203 8.305 8.891 1 97.5 10 GLY B N 1
ATOM 2219 C CA . GLY B 1 10 ? 2.494 7.309 8.102 1 97.5 10 GLY B CA 1
ATOM 2220 C C . GLY B 1 10 ? 1.951 7.863 6.797 1 97.5 10 GLY B C 1
ATOM 2221 O O . GLY B 1 10 ? 1.599 7.105 5.895 1 97.5 10 GLY B O 1
ATOM 2222 N N . ASN B 1 11 ? 1.688 9.203 6.707 1 97.31 11 ASN B N 1
ATOM 2223 C CA . ASN B 1 11 ? 1.493 9.836 5.406 1 97.31 11 ASN B CA 1
ATOM 2224 C C . ASN B 1 11 ? 2.777 9.828 4.582 1 97.31 11 ASN B C 1
ATOM 2226 O O . ASN B 1 11 ? 3.74 10.523 4.918 1 97.31 11 ASN B O 1
ATOM 2230 N N . ASP B 1 12 ? 2.793 8.969 3.543 1 97.88 12 ASP B N 1
ATOM 2231 C CA . ASP B 1 12 ? 4.094 8.656 2.957 1 97.88 12 ASP B CA 1
ATOM 2232 C C . ASP B 1 12 ? 4.199 9.195 1.534 1 97.88 12 ASP B C 1
ATOM 2234 O O . ASP B 1 12 ? 3.186 9.383 0.856 1 97.88 12 ASP B O 1
ATOM 2238 N N . PHE B 1 13 ? 5.488 9.438 1.139 1 98.5 13 PHE B N 1
ATOM 2239 C CA . PHE B 1 13 ? 5.793 10.164 -0.092 1 98.5 13 PHE B CA 1
ATOM 2240 C C . PHE B 1 13 ? 7.031 9.578 -0.768 1 98.5 13 PHE B C 1
ATOM 2242 O O . PHE B 1 13 ? 7.934 9.078 -0.096 1 98.5 13 PHE B O 1
ATOM 2249 N N . ILE B 1 14 ? 6.988 9.609 -2.062 1 98.62 14 ILE B N 1
ATOM 2250 C CA . ILE B 1 14 ? 8.195 9.438 -2.867 1 98.62 14 ILE B CA 1
ATOM 2251 C C . ILE B 1 14 ? 8.82 10.797 -3.164 1 98.62 14 ILE B C 1
ATOM 2253 O O . ILE B 1 14 ? 8.211 11.633 -3.84 1 98.62 14 ILE B O 1
ATOM 2257 N N . ILE B 1 15 ? 9.992 11.016 -2.654 1 98.56 15 ILE B N 1
ATOM 2258 C CA . ILE B 1 15 ? 10.672 12.297 -2.828 1 98.56 15 ILE B CA 1
ATOM 2259 C C . ILE B 1 15 ? 11.703 12.188 -3.945 1 98.56 15 ILE B C 1
ATOM 2261 O O . ILE B 1 15 ? 12.547 11.281 -3.932 1 98.56 15 ILE B O 1
ATOM 2265 N N . VAL B 1 16 ? 11.617 13.031 -4.922 1 98 16 VAL B N 1
ATOM 2266 C CA . VAL B 1 16 ? 12.625 13.133 -5.973 1 98 16 VAL B CA 1
ATOM 2267 C C . VAL B 1 16 ? 13.203 14.547 -6 1 98 16 VAL B C 1
ATOM 2269 O O . VAL B 1 16 ? 12.461 15.531 -5.918 1 98 16 VAL B O 1
ATOM 2272 N N . ALA B 1 17 ? 14.523 14.617 -5.992 1 95.94 17 ALA B N 1
ATOM 2273 C CA . ALA B 1 17 ? 15.219 15.898 -5.961 1 95.94 17 ALA B CA 1
ATOM 2274 C C . ALA B 1 17 ? 16.031 16.109 -7.234 1 95.94 17 ALA B C 1
ATOM 2276 O O . ALA B 1 17 ? 16 15.281 -8.148 1 95.94 17 ALA B O 1
ATOM 2277 N N . HIS B 1 18 ? 16.562 17.297 -7.473 1 89.62 18 HIS B N 1
ATOM 2278 C CA . HIS B 1 18 ? 17.5 17.672 -8.523 1 89.62 18 HIS B CA 1
ATOM 2279 C C . HIS B 1 18 ? 16.797 17.828 -9.867 1 89.62 18 HIS B C 1
ATOM 2281 O O . HIS B 1 18 ? 17.344 17.453 -10.906 1 89.62 18 HIS B O 1
ATOM 2287 N N . PHE B 1 19 ? 15.539 18.203 -9.82 1 91.12 19 PHE B N 1
ATOM 2288 C CA . PHE B 1 19 ? 14.82 18.656 -11.008 1 91.12 19 PHE B CA 1
ATOM 2289 C C . PHE B 1 19 ? 14.844 20.172 -11.117 1 91.12 19 PHE B C 1
ATOM 2291 O O . PHE B 1 19 ? 14.797 20.875 -10.102 1 91.12 19 PHE B O 1
ATOM 2298 N N . GLU B 1 20 ? 14.914 20.641 -12.32 1 94.12 20 GLU B N 1
ATOM 2299 C CA . GLU B 1 20 ? 14.883 22.078 -12.531 1 94.12 20 GLU B CA 1
ATOM 2300 C C . GLU B 1 20 ? 13.453 22.594 -12.586 1 94.12 20 GLU B C 1
ATOM 2302 O O . GLU B 1 20 ? 13.172 23.703 -12.133 1 94.12 20 GLU B O 1
ATOM 2307 N N . THR B 1 21 ? 12.609 21.797 -13.258 1 96.19 21 THR B N 1
ATOM 2308 C CA . THR B 1 21 ? 11.195 22.109 -13.375 1 96.19 21 THR B CA 1
ATOM 2309 C C . THR B 1 21 ? 10.344 20.859 -13.172 1 96.19 21 THR B C 1
ATOM 2311 O O . THR B 1 21 ? 10.867 19.734 -13.203 1 96.19 21 THR B O 1
ATOM 2314 N N . LEU B 1 22 ? 9.078 21 -12.898 1 96.5 22 LEU B N 1
ATOM 2315 C CA . LEU B 1 22 ? 8.148 19.891 -12.805 1 96.5 22 LEU B CA 1
ATOM 2316 C C . LEU B 1 22 ? 7.988 19.188 -14.156 1 96.5 22 LEU B C 1
ATOM 2318 O O . LEU B 1 22 ? 7.625 19.828 -15.148 1 96.5 22 LEU B O 1
ATOM 2322 N N . PRO B 1 23 ? 8.25 17.938 -14.211 1 96.38 23 PRO B N 1
ATOM 2323 C CA . PRO B 1 23 ? 8.078 17.234 -15.492 1 96.38 23 PRO B CA 1
ATOM 2324 C C . PRO B 1 23 ? 6.637 17.297 -16 1 96.38 23 PRO B C 1
ATOM 2326 O O . PRO B 1 23 ? 5.695 17.219 -15.203 1 96.38 23 PRO B O 1
ATOM 2329 N N . GLU B 1 24 ? 6.488 17.344 -17.281 1 96.38 24 GLU B N 1
ATOM 2330 C CA . GLU B 1 24 ? 5.164 17.391 -17.891 1 96.38 24 GLU B CA 1
ATOM 2331 C C . GLU B 1 24 ? 4.367 16.125 -17.578 1 96.38 24 GLU B C 1
ATOM 2333 O O . GLU B 1 24 ? 3.141 16.172 -17.469 1 96.38 24 GLU B O 1
ATOM 2338 N N . ASN B 1 25 ? 5.008 15.062 -17.469 1 96.75 25 ASN B N 1
ATOM 2339 C CA . ASN B 1 25 ? 4.328 13.797 -17.219 1 96.75 25 ASN B CA 1
ATOM 2340 C C . ASN B 1 25 ? 4.258 13.469 -15.734 1 96.75 25 ASN B C 1
ATOM 2342 O O . ASN B 1 25 ? 4.145 12.305 -15.352 1 96.75 25 ASN B O 1
ATOM 2346 N N . ALA B 1 26 ? 4.387 14.438 -14.836 1 97.5 26 ALA B N 1
ATOM 2347 C CA . ALA B 1 26 ? 4.395 14.234 -13.391 1 97.5 26 ALA B CA 1
ATOM 2348 C C . ALA B 1 26 ? 3.143 13.5 -12.938 1 97.5 26 ALA B C 1
ATOM 2350 O O . ALA B 1 26 ? 3.217 12.586 -12.109 1 97.5 26 ALA B O 1
ATOM 2351 N N . PRO B 1 27 ? 1.928 13.836 -13.477 1 98.12 27 PRO B N 1
ATOM 2352 C CA . PRO B 1 27 ? 0.732 13.102 -13.055 1 98.12 27 PRO B CA 1
ATOM 2353 C C . PRO B 1 27 ? 0.811 11.609 -13.383 1 98.12 27 PRO B C 1
ATOM 2355 O O . PRO B 1 27 ? 0.466 10.773 -12.547 1 98.12 27 PRO B O 1
ATOM 2358 N N . GLU B 1 28 ? 1.275 11.312 -14.555 1 97.81 28 GLU B N 1
ATOM 2359 C CA . GLU B 1 28 ? 1.424 9.922 -14.969 1 97.81 28 GLU B CA 1
ATOM 2360 C C . GLU B 1 28 ? 2.479 9.203 -14.125 1 97.81 28 GLU B C 1
ATOM 2362 O O . GLU B 1 28 ? 2.273 8.07 -13.695 1 97.81 28 GLU B O 1
ATOM 2367 N N . LEU B 1 29 ? 3.611 9.898 -13.914 1 97.25 29 LEU B N 1
ATOM 2368 C CA . LEU B 1 29 ? 4.676 9.359 -13.078 1 97.25 29 LEU B CA 1
ATOM 2369 C C . LEU B 1 29 ? 4.156 9.023 -11.688 1 97.25 29 LEU B C 1
ATOM 2371 O O . LEU B 1 29 ? 4.438 7.949 -11.148 1 97.25 29 LEU B O 1
ATOM 2375 N N . SER B 1 30 ? 3.365 9.906 -11.156 1 98.19 30 SER B N 1
ATOM 2376 C CA . SER B 1 30 ? 2.822 9.703 -9.812 1 98.19 30 SER B CA 1
ATOM 2377 C C . SER B 1 30 ? 1.896 8.492 -9.766 1 98.19 30 SER B C 1
ATOM 2379 O O . SER B 1 30 ? 2.008 7.652 -8.875 1 98.19 30 SER B O 1
ATOM 2381 N N . ARG B 1 31 ? 0.968 8.391 -10.742 1 98.12 31 ARG B N 1
ATOM 2382 C CA . ARG B 1 31 ? 0.05 7.254 -10.789 1 98.12 31 ARG B CA 1
ATOM 2383 C C . ARG B 1 31 ? 0.812 5.934 -10.836 1 98.12 31 ARG B C 1
ATOM 2385 O O . ARG B 1 31 ? 0.45 4.977 -10.148 1 98.12 31 ARG B O 1
ATOM 2392 N N . ASN B 1 32 ? 1.893 5.918 -11.617 1 97.56 32 ASN B N 1
ATOM 2393 C CA . ASN B 1 32 ? 2.67 4.691 -11.781 1 97.56 32 ASN B CA 1
ATOM 2394 C C . ASN B 1 32 ? 3.496 4.383 -10.539 1 97.56 32 ASN B C 1
ATOM 2396 O O . ASN B 1 32 ? 3.469 3.256 -10.039 1 97.56 32 ASN B O 1
ATOM 2400 N N . MET B 1 33 ? 4.203 5.352 -10.016 1 98 33 MET B N 1
ATOM 2401 C CA . MET B 1 33 ? 5.133 5.133 -8.914 1 98 33 MET B CA 1
ATOM 2402 C C . MET B 1 33 ? 4.379 4.906 -7.605 1 98 33 MET B C 1
ATOM 2404 O O . MET B 1 33 ? 4.801 4.105 -6.77 1 98 33 MET B O 1
ATOM 2408 N N . CYS B 1 34 ? 3.26 5.586 -7.449 1 98.19 34 CYS B N 1
ATOM 2409 C CA . CYS B 1 34 ? 2.559 5.523 -6.172 1 98.19 34 CYS B CA 1
ATOM 2410 C C . CYS B 1 34 ? 1.687 4.277 -6.094 1 98.19 34 CYS B C 1
ATOM 2412 O O . CYS B 1 34 ? 1.128 3.973 -5.035 1 98.19 34 CYS B O 1
ATOM 2414 N N . ASP B 1 35 ? 1.561 3.518 -7.16 1 97.31 35 ASP B N 1
ATOM 2415 C CA . ASP B 1 35 ? 0.814 2.264 -7.113 1 97.31 35 ASP B CA 1
ATOM 2416 C C . ASP B 1 35 ? 1.476 1.266 -6.164 1 97.31 35 ASP B C 1
ATOM 2418 O O . ASP B 1 35 ? 2.645 0.914 -6.34 1 97.31 35 ASP B O 1
ATOM 2422 N N . ARG B 1 36 ? 0.761 0.788 -5.223 1 96.31 36 ARG B N 1
ATOM 2423 C CA . ARG B 1 36 ? 1.307 -0.051 -4.16 1 96.31 36 ARG B CA 1
ATOM 2424 C C . ARG B 1 36 ? 1.708 -1.421 -4.695 1 96.31 36 ARG B C 1
ATOM 2426 O O . ARG B 1 36 ? 2.645 -2.041 -4.188 1 96.31 36 ARG B O 1
ATOM 2433 N N . HIS B 1 37 ? 1.151 -1.877 -5.738 1 96.88 37 HIS B N 1
ATOM 2434 C CA . HIS B 1 37 ? 1.362 -3.238 -6.219 1 96.88 37 HIS B CA 1
ATOM 2435 C C . HIS B 1 37 ? 2.332 -3.264 -7.395 1 96.88 37 HIS B C 1
ATOM 2437 O O . HIS B 1 37 ? 3.145 -4.184 -7.516 1 96.88 37 HIS B O 1
ATOM 2443 N N . PHE B 1 38 ? 2.277 -2.248 -8.234 1 97.19 38 PHE B N 1
ATOM 2444 C CA . PHE B 1 38 ? 3.055 -2.252 -9.469 1 97.19 38 PHE B CA 1
ATOM 2445 C C . PHE B 1 38 ? 4.152 -1.196 -9.422 1 97.19 38 PHE B C 1
ATOM 2447 O O . PHE B 1 38 ? 5.016 -1.15 -10.305 1 97.19 38 PHE B O 1
ATOM 2454 N N . GLY B 1 39 ? 4.121 -0.332 -8.352 1 97.62 39 GLY B N 1
ATOM 2455 C CA . GLY B 1 39 ? 5.094 0.731 -8.164 1 97.62 39 GLY B CA 1
ATOM 2456 C C . GLY B 1 39 ? 5.742 0.709 -6.789 1 97.62 39 GLY B C 1
ATOM 2457 O O . GLY B 1 39 ? 5.941 -0.359 -6.207 1 97.62 39 GLY B O 1
ATOM 2458 N N . VAL B 1 40 ? 6.152 1.87 -6.312 1 97.69 40 VAL B N 1
ATOM 2459 C CA . VAL B 1 40 ? 6.797 2.021 -5.016 1 97.69 40 VAL B CA 1
ATOM 2460 C C . VAL B 1 40 ? 5.746 2.018 -3.908 1 97.69 40 VAL B C 1
ATOM 2462 O O . VAL B 1 40 ? 5.945 1.406 -2.855 1 97.69 40 VAL B O 1
ATOM 2465 N N . GLY B 1 41 ? 4.617 2.58 -4.199 1 97.75 41 GLY B N 1
ATOM 2466 C CA . GLY B 1 41 ? 3.584 2.762 -3.193 1 97.75 41 GLY B CA 1
ATOM 2467 C C . GLY B 1 41 ? 3.791 4 -2.344 1 97.75 41 GLY B C 1
ATOM 2468 O O . GLY B 1 41 ? 4.797 4.117 -1.639 1 97.75 41 GLY B O 1
ATOM 2469 N N . ALA B 1 42 ? 2.871 4.902 -2.367 1 98.12 42 ALA B N 1
ATOM 2470 C CA . ALA B 1 42 ? 2.91 6.129 -1.578 1 98.12 42 ALA B CA 1
ATOM 2471 C C . ALA B 1 42 ? 1.611 6.918 -1.724 1 98.12 42 ALA B C 1
ATOM 2473 O O . ALA B 1 42 ? 0.792 6.621 -2.596 1 98.12 42 ALA B O 1
ATOM 2474 N N . ASP B 1 43 ? 1.434 7.914 -0.884 1 97.12 43 ASP B N 1
ATOM 2475 C CA . ASP B 1 43 ? 0.285 8.812 -0.966 1 97.12 43 ASP B CA 1
ATOM 2476 C C . ASP B 1 43 ? 0.506 9.891 -2.023 1 97.12 43 ASP B C 1
ATOM 2478 O O . ASP B 1 43 ? -0.454 10.477 -2.531 1 97.12 43 ASP B O 1
ATOM 2482 N N . GLY B 1 44 ? 1.785 10.109 -2.32 1 97.94 44 GLY B N 1
ATOM 2483 C CA . GLY B 1 44 ? 2.072 11.125 -3.318 1 97.94 44 GLY B CA 1
ATOM 2484 C C . GLY B 1 44 ? 3.527 11.156 -3.744 1 97.94 44 GLY B C 1
ATOM 2485 O O . GLY B 1 44 ? 4.387 10.57 -3.074 1 97.94 44 GLY B O 1
ATOM 2486 N N . LEU B 1 45 ? 3.779 11.773 -4.879 1 98.5 45 LEU B N 1
ATOM 2487 C CA . LEU B 1 45 ? 5.102 12.047 -5.438 1 98.5 45 LEU B CA 1
ATOM 2488 C C . LEU B 1 45 ? 5.477 13.516 -5.266 1 98.5 45 LEU B C 1
ATOM 2490 O O . LEU B 1 45 ? 4.746 14.398 -5.715 1 98.5 45 LEU B O 1
ATOM 2494 N N . VAL B 1 46 ? 6.594 13.742 -4.625 1 98.56 46 VAL B N 1
ATOM 2495 C CA . VAL B 1 46 ? 6.98 15.102 -4.281 1 98.56 46 VAL B CA 1
ATOM 2496 C C . VAL B 1 46 ? 8.273 15.477 -5.008 1 98.56 46 VAL B C 1
ATOM 2498 O O . VAL B 1 46 ? 9.273 14.766 -4.91 1 98.56 46 VAL B O 1
ATOM 2501 N N . PHE B 1 47 ? 8.258 16.562 -5.699 1 98.56 47 PHE B N 1
ATOM 2502 C CA . PHE B 1 47 ? 9.43 17.094 -6.383 1 98.56 47 PHE B CA 1
ATOM 2503 C C . PHE B 1 47 ? 10.039 18.25 -5.594 1 98.56 47 PHE B C 1
ATOM 2505 O O . PHE B 1 47 ? 9.336 19.172 -5.188 1 98.56 47 PHE B O 1
ATOM 2512 N N . ILE B 1 48 ? 11.273 18.219 -5.309 1 98.19 48 ILE B N 1
ATOM 2513 C CA . ILE B 1 48 ? 12.023 19.344 -4.766 1 98.19 48 ILE B CA 1
ATOM 2514 C C . ILE B 1 48 ? 12.688 20.109 -5.906 1 98.19 48 ILE B C 1
ATOM 2516 O O . ILE B 1 48 ? 13.516 19.562 -6.637 1 98.19 48 ILE B O 1
ATOM 2520 N N . LEU B 1 49 ? 12.312 21.312 -6.035 1 98.38 49 LEU B N 1
ATOM 2521 C CA . LEU B 1 49 ? 12.711 22.156 -7.16 1 98.38 49 LEU B CA 1
ATOM 2522 C C . LEU B 1 49 ? 13.422 23.406 -6.668 1 98.38 49 LEU B C 1
ATOM 2524 O O . LEU B 1 49 ? 13.305 23.781 -5.5 1 98.38 49 LEU B O 1
ATOM 2528 N N . PRO B 1 50 ? 14.203 24.047 -7.531 1 97.62 50 PRO B N 1
ATOM 2529 C CA . PRO B 1 50 ? 14.742 25.359 -7.164 1 97.62 50 PRO B CA 1
ATOM 2530 C C . PRO B 1 50 ? 13.664 26.438 -7.051 1 97.62 50 PRO B C 1
ATOM 2532 O O . PRO B 1 50 ? 12.578 26.281 -7.621 1 97.62 50 PRO B O 1
ATOM 2535 N N . SER B 1 51 ? 13.969 27.438 -6.234 1 97.56 51 SER B N 1
ATOM 2536 C CA . SER B 1 51 ? 13.055 28.562 -6.07 1 97.56 51 SER B CA 1
ATOM 2537 C C . SER B 1 51 ? 13.797 29.891 -6.141 1 97.56 51 SER B C 1
ATOM 2539 O O . SER B 1 51 ? 14.93 30 -5.676 1 97.56 51 SER B O 1
ATOM 2541 N N . ASP B 1 52 ? 13.125 30.938 -6.68 1 96.75 52 ASP B N 1
ATOM 2542 C CA . ASP B 1 52 ? 13.656 32.281 -6.684 1 96.75 52 ASP B CA 1
ATOM 2543 C C . ASP B 1 52 ? 13.148 33.094 -5.484 1 96.75 52 ASP B C 1
ATOM 2545 O O . ASP B 1 52 ? 13.57 34.219 -5.258 1 96.75 52 ASP B O 1
ATOM 2549 N N . LYS B 1 53 ? 12.289 32.562 -4.672 1 97.44 53 LYS B N 1
ATOM 2550 C CA . LYS B 1 53 ? 11.633 33.281 -3.598 1 97.44 53 LYS B CA 1
ATOM 2551 C C . LYS B 1 53 ? 11.891 32.656 -2.242 1 97.44 53 LYS B C 1
ATOM 2553 O O . LYS B 1 53 ? 11.672 33.25 -1.199 1 97.44 53 LYS B O 1
ATOM 2558 N N . ALA B 1 54 ? 12.281 31.359 -2.217 1 98.31 54 ALA B N 1
ATOM 2559 C CA . ALA B 1 54 ? 12.523 30.594 -1.005 1 98.31 54 ALA B CA 1
ATOM 2560 C C . ALA B 1 54 ? 13.781 29.75 -1.136 1 98.31 54 ALA B C 1
ATOM 2562 O O . ALA B 1 54 ? 14.445 29.766 -2.176 1 98.31 54 ALA B O 1
ATOM 2563 N N . ASP B 1 55 ? 14.141 29.047 -0.062 1 98.25 55 ASP B N 1
ATOM 2564 C CA . ASP B 1 55 ? 15.328 28.188 -0.112 1 98.25 55 ASP B CA 1
ATOM 2565 C C . ASP B 1 55 ? 15.133 27.031 -1.087 1 98.25 55 ASP B C 1
ATOM 2567 O O . ASP B 1 55 ? 16.078 26.625 -1.77 1 98.25 55 ASP B O 1
ATOM 2571 N N . ILE B 1 56 ? 13.93 26.469 -1.07 1 98.06 56 ILE B N 1
ATOM 2572 C CA . ILE B 1 56 ? 13.562 25.406 -2.002 1 98.06 56 ILE B CA 1
ATOM 2573 C C . ILE B 1 56 ? 12.086 25.516 -2.354 1 98.06 56 ILE B C 1
ATOM 2575 O O . ILE B 1 56 ? 11.344 26.281 -1.721 1 98.06 56 ILE B O 1
ATOM 2579 N N . ARG B 1 57 ? 11.711 24.812 -3.414 1 98.06 57 ARG B N 1
ATOM 2580 C CA . ARG B 1 57 ? 10.32 24.688 -3.846 1 98.06 57 ARG B CA 1
ATOM 2581 C C . ARG B 1 57 ? 9.883 23.219 -3.867 1 98.06 57 ARG B C 1
ATOM 2583 O O . ARG B 1 57 ? 10.648 22.344 -4.262 1 98.06 57 ARG B O 1
ATOM 2590 N N . MET B 1 58 ? 8.641 23.031 -3.375 1 97.75 58 MET B N 1
ATOM 2591 C CA . MET B 1 58 ? 8.102 21.672 -3.434 1 97.75 58 MET B CA 1
ATOM 2592 C C . MET B 1 58 ? 6.809 21.641 -4.238 1 97.75 58 MET B C 1
ATOM 2594 O O . MET B 1 58 ? 5.996 22.562 -4.16 1 97.75 58 MET B O 1
ATOM 2598 N N . ARG B 1 59 ? 6.699 20.672 -5.047 1 98.19 59 ARG B N 1
ATOM 2599 C CA . ARG B 1 59 ? 5.469 20.328 -5.754 1 98.19 59 ARG B CA 1
ATOM 2600 C C . ARG B 1 59 ? 5.031 18.906 -5.441 1 98.19 59 ARG B C 1
ATOM 2602 O O . ARG B 1 59 ? 5.848 17.969 -5.484 1 98.19 59 ARG B O 1
ATOM 2609 N N . ILE B 1 60 ? 3.77 18.766 -5.082 1 97.62 60 ILE B N 1
ATOM 2610 C CA . ILE B 1 60 ? 3.264 17.453 -4.668 1 97.62 60 ILE B CA 1
ATOM 2611 C C . ILE B 1 60 ? 2.213 16.969 -5.664 1 97.62 60 ILE B C 1
ATOM 2613 O O . ILE B 1 60 ? 1.217 17.656 -5.91 1 97.62 60 ILE B O 1
ATOM 2617 N N . ILE B 1 61 ? 2.402 15.859 -6.195 1 98.12 61 ILE B N 1
ATOM 2618 C CA . ILE B 1 61 ? 1.432 15.172 -7.043 1 98.12 61 ILE B CA 1
ATOM 2619 C C . ILE B 1 61 ? 0.844 13.977 -6.297 1 98.12 61 ILE B C 1
ATOM 2621 O O . ILE B 1 61 ? 1.567 13.047 -5.93 1 98.12 61 ILE B O 1
ATOM 2625 N N . ASN B 1 62 ? -0.479 14 -6.062 1 96.56 62 ASN B N 1
ATOM 2626 C CA . ASN B 1 62 ? -1.157 12.906 -5.375 1 96.56 62 ASN B CA 1
ATOM 2627 C C . ASN B 1 62 ? -1.083 11.609 -6.176 1 96.56 62 ASN B C 1
ATOM 2629 O O . ASN B 1 62 ? -0.808 11.633 -7.375 1 96.56 62 ASN B O 1
ATOM 2633 N N . ALA B 1 63 ? -1.399 10.531 -5.535 1 97.25 63 ALA B N 1
ATOM 2634 C CA . ALA B 1 63 ? -1.334 9.211 -6.156 1 97.25 63 ALA B CA 1
ATOM 2635 C C . ALA B 1 63 ? -2.262 9.125 -7.367 1 97.25 63 ALA B C 1
ATOM 2637 O O . ALA B 1 63 ? -2.01 8.359 -8.297 1 97.25 63 ALA B O 1
ATOM 2638 N N . ASP B 1 64 ? -3.299 9.969 -7.398 1 96.5 64 ASP B N 1
ATOM 2639 C CA . ASP B 1 64 ? -4.25 9.93 -8.508 1 96.5 64 ASP B CA 1
ATOM 2640 C C . ASP B 1 64 ? -3.82 10.859 -9.633 1 96.5 64 ASP B C 1
ATOM 2642 O O . ASP B 1 64 ? -4.52 10.984 -10.641 1 96.5 64 ASP B O 1
ATOM 2646 N N . GLY B 1 65 ? -2.77 11.516 -9.398 1 97.38 65 GLY B N 1
ATOM 2647 C CA . GLY B 1 65 ? -2.225 12.367 -10.445 1 97.38 65 GLY B CA 1
ATOM 2648 C C . GLY B 1 65 ? -2.588 13.828 -10.273 1 97.38 65 GLY B C 1
ATOM 2649 O O . GLY B 1 65 ? -2.029 14.695 -10.953 1 97.38 65 GLY B O 1
ATOM 2650 N N . SER B 1 66 ? -3.5 14.141 -9.383 1 96.12 66 SER B N 1
ATOM 2651 C CA . SER B 1 66 ? -3.84 15.531 -9.125 1 96.12 66 SER B CA 1
ATOM 2652 C C . SER B 1 66 ? -2.748 16.234 -8.312 1 96.12 66 SER B C 1
ATOM 2654 O O . SER B 1 66 ? -2.004 15.57 -7.578 1 96.12 66 SER B O 1
ATOM 2656 N N . GLU B 1 67 ? -2.633 17.469 -8.477 1 95.69 67 GLU B N 1
ATOM 2657 C CA . GLU B 1 67 ? -1.629 18.219 -7.734 1 95.69 67 GLU B CA 1
ATOM 2658 C C . GLU B 1 67 ? -2.229 18.844 -6.48 1 95.69 67 GLU B C 1
ATOM 2660 O O . GLU B 1 67 ? -3.324 19.406 -6.523 1 95.69 67 GLU B O 1
ATOM 2665 N N . ALA B 1 68 ? -1.572 18.703 -5.414 1 92 68 ALA B N 1
ATOM 2666 C CA . ALA B 1 68 ? -1.998 19.312 -4.152 1 92 68 ALA B CA 1
ATOM 2667 C C . ALA B 1 68 ? -1.346 20.672 -3.953 1 92 68 ALA B C 1
ATOM 2669 O O . ALA B 1 68 ? -0.214 20.891 -4.387 1 92 68 ALA B O 1
ATOM 2670 N N . GLU B 1 69 ? -2.037 21.562 -3.254 1 88.81 69 GLU B N 1
ATOM 2671 C CA . GLU B 1 69 ? -1.503 22.891 -3.014 1 88.81 69 GLU B CA 1
ATOM 2672 C C . GLU B 1 69 ? -0.51 22.891 -1.855 1 88.81 69 GLU B C 1
ATOM 2674 O O . GLU B 1 69 ? 0.433 23.688 -1.838 1 88.81 69 GLU B O 1
ATOM 2679 N N . GLN B 1 70 ? -0.818 22.125 -0.932 1 85.75 70 GLN B N 1
ATOM 2680 C CA . GLN B 1 70 ? 0.035 22.031 0.248 1 85.75 70 GLN B CA 1
ATOM 2681 C C . GLN B 1 70 ? -0.254 20.75 1.029 1 85.75 70 GLN B C 1
ATOM 2683 O O . GLN B 1 70 ? -1.341 20.188 0.917 1 85.75 70 GLN B O 1
ATOM 2688 N N . CYS B 1 71 ? 0.693 20.344 1.815 1 92.19 71 CYS B N 1
ATOM 2689 C CA . CYS B 1 71 ? 0.618 19.203 2.721 1 92.19 71 CYS B CA 1
ATOM 2690 C C . CYS B 1 71 ? 1.644 19.328 3.842 1 92.19 71 CYS B C 1
ATOM 2692 O O . CYS B 1 71 ? 2.846 19.188 3.609 1 92.19 71 CYS B O 1
ATOM 2694 N N . GLY B 1 72 ? 1.146 19.547 5.059 1 94.69 72 GLY B N 1
ATOM 2695 C CA . GLY B 1 72 ? 2.035 19.734 6.195 1 94.69 72 GLY B CA 1
ATOM 2696 C C . GLY B 1 72 ? 2.967 18.562 6.43 1 94.69 72 GLY B C 1
ATOM 2697 O O . GLY B 1 72 ? 4.117 18.75 6.832 1 94.69 72 GLY B O 1
ATOM 2698 N N . ASN B 1 73 ? 2.496 17.375 6.223 1 97.06 73 ASN B N 1
ATOM 2699 C CA . ASN B 1 73 ? 3.326 16.188 6.387 1 97.06 73 ASN B CA 1
ATOM 2700 C C . ASN B 1 73 ? 4.441 16.125 5.344 1 97.06 73 ASN B C 1
ATOM 2702 O O . ASN B 1 73 ? 5.582 15.805 5.668 1 97.06 73 ASN B O 1
ATOM 2706 N N . ALA B 1 74 ? 4.094 16.531 4.125 1 97.75 74 ALA B N 1
ATOM 2707 C CA . ALA B 1 74 ? 5.09 16.531 3.057 1 97.75 74 ALA B CA 1
ATOM 2708 C C . ALA B 1 74 ? 6.152 17.594 3.303 1 97.75 74 ALA B C 1
ATOM 2710 O O . ALA B 1 74 ? 7.336 17.375 3.021 1 97.75 74 ALA B O 1
ATOM 2711 N N . VAL B 1 75 ? 5.695 18.719 3.789 1 98.12 75 VAL B N 1
ATOM 2712 C CA . VAL B 1 75 ? 6.633 19.797 4.066 1 98.12 75 VAL B CA 1
ATOM 2713 C C . VAL B 1 75 ? 7.672 19.344 5.082 1 98.12 75 VAL B C 1
ATOM 2715 O O . VAL B 1 75 ? 8.859 19.641 4.941 1 98.12 75 VAL B O 1
ATOM 2718 N N . ARG B 1 76 ? 7.25 18.625 6.078 1 98.69 76 ARG B N 1
ATOM 2719 C CA . ARG B 1 76 ? 8.203 18.125 7.062 1 98.69 76 ARG B CA 1
ATOM 2720 C C . ARG B 1 76 ? 9.195 17.156 6.422 1 98.69 76 ARG B C 1
ATOM 2722 O O . ARG B 1 76 ? 10.391 17.234 6.688 1 98.69 76 ARG B O 1
ATOM 2729 N N . CYS B 1 77 ? 8.727 16.266 5.574 1 98.62 77 CYS B N 1
ATOM 2730 C CA . CYS B 1 77 ? 9.602 15.344 4.871 1 98.62 77 CYS B CA 1
ATOM 2731 C C . CYS B 1 77 ? 10.609 16.094 3.998 1 98.62 77 CYS B C 1
ATOM 2733 O O . CYS B 1 77 ? 11.805 15.812 4.043 1 98.62 77 CYS B O 1
ATOM 2735 N N . VAL B 1 78 ? 10.109 17.094 3.234 1 98.56 78 VAL B N 1
ATOM 2736 C CA . VAL B 1 78 ? 10.938 17.844 2.287 1 98.56 78 VAL B CA 1
ATOM 2737 C C . VAL B 1 78 ? 12 18.625 3.039 1 98.56 78 VAL B C 1
ATOM 2739 O O . VAL B 1 78 ? 13.164 18.672 2.629 1 98.56 78 VAL B O 1
ATOM 2742 N N . ALA B 1 79 ? 11.602 19.234 4.113 1 98.62 79 ALA B N 1
ATOM 2743 C CA . ALA B 1 79 ? 12.547 20.016 4.914 1 98.62 79 ALA B CA 1
ATOM 2744 C C . ALA B 1 79 ? 13.648 19.109 5.477 1 98.62 79 ALA B C 1
ATOM 2746 O O . ALA B 1 79 ? 14.836 19.453 5.395 1 98.62 79 ALA B O 1
ATOM 2747 N N . LYS B 1 80 ? 13.273 18.031 6.055 1 98.69 80 LYS B N 1
ATOM 2748 C CA . LYS B 1 80 ? 14.258 17.078 6.555 1 98.69 80 LYS B CA 1
ATOM 2749 C C . LYS B 1 80 ? 15.195 16.625 5.441 1 98.69 80 LYS B C 1
ATOM 2751 O O . LYS B 1 80 ? 16.406 16.594 5.613 1 98.69 80 LYS B O 1
ATOM 2756 N N . TYR B 1 81 ? 14.602 16.234 4.352 1 98.62 81 TYR B N 1
ATOM 2757 C CA . TYR B 1 81 ? 15.398 15.789 3.219 1 98.62 81 TYR B CA 1
ATOM 2758 C C . TYR B 1 81 ? 16.422 16.844 2.814 1 98.62 81 TYR B C 1
ATOM 2760 O O . TYR B 1 81 ? 17.594 16.531 2.627 1 98.62 81 TYR B O 1
ATOM 2768 N N . ALA B 1 82 ? 15.922 18.062 2.605 1 98.38 82 ALA B N 1
ATOM 2769 C CA . ALA B 1 82 ? 16.766 19.156 2.123 1 98.38 82 ALA B CA 1
ATOM 2770 C C . ALA B 1 82 ? 17.953 19.375 3.053 1 98.38 82 ALA B C 1
ATOM 2772 O O . ALA B 1 82 ? 19.078 19.578 2.59 1 98.38 82 ALA B O 1
ATOM 2773 N N . PHE B 1 83 ? 17.703 19.312 4.34 1 98.5 83 PHE B N 1
ATOM 2774 C CA . PHE B 1 83 ? 18.766 19.516 5.316 1 98.5 83 PHE B CA 1
ATOM 2775 C C . PHE B 1 83 ? 19.703 18.312 5.352 1 98.5 83 PHE B C 1
ATOM 2777 O O . PHE B 1 83 ? 20.922 18.453 5.203 1 98.5 83 PHE B O 1
ATOM 2784 N N . ASP B 1 84 ? 19.141 17.109 5.484 1 98 84 ASP B N 1
ATOM 2785 C CA . ASP B 1 84 ? 19.906 15.883 5.648 1 98 84 ASP B CA 1
ATOM 2786 C C . ASP B 1 84 ? 20.781 15.617 4.426 1 98 84 ASP B C 1
ATOM 2788 O O . ASP B 1 84 ? 21.859 15.039 4.543 1 98 84 ASP B O 1
ATOM 2792 N N . HIS B 1 85 ? 20.312 16.047 3.283 1 97.19 85 HIS B N 1
ATOM 2793 C CA . HIS B 1 85 ? 21.047 15.805 2.047 1 97.19 85 HIS B CA 1
ATOM 2794 C C . HIS B 1 85 ? 21.797 17.047 1.589 1 97.19 85 HIS B C 1
ATOM 2796 O O . HIS B 1 85 ? 22.234 17.125 0.441 1 97.19 85 HIS B O 1
ATOM 2802 N N . LYS B 1 86 ? 21.812 18.125 2.371 1 96.94 86 LYS B N 1
ATOM 2803 C CA . LYS B 1 86 ? 22.672 19.297 2.25 1 96.94 86 LYS B CA 1
ATOM 2804 C C . LYS B 1 86 ? 22.234 20.172 1.076 1 96.94 86 LYS B C 1
ATOM 2806 O O . LYS B 1 86 ? 23.078 20.812 0.434 1 96.94 86 LYS B O 1
ATOM 2811 N N . LEU B 1 87 ? 21 20.031 0.691 1 96.69 87 LEU B N 1
ATOM 2812 C CA . LEU B 1 87 ? 20.453 21.016 -0.237 1 96.69 87 LEU B CA 1
ATOM 2813 C C . LEU B 1 87 ? 20.344 22.391 0.421 1 96.69 87 LEU B C 1
ATOM 2815 O O . LEU B 1 87 ? 20.422 23.422 -0.258 1 96.69 87 LEU B O 1
ATOM 2819 N N . VAL B 1 88 ? 20.031 22.312 1.67 1 96.25 88 VAL B N 1
ATOM 2820 C CA . VAL B 1 88 ? 20.016 23.484 2.529 1 96.25 88 VAL B CA 1
ATOM 2821 C C . VAL B 1 88 ? 20.891 23.234 3.762 1 96.25 88 VAL B C 1
ATOM 2823 O O . VAL B 1 88 ? 21 22.094 4.223 1 96.25 88 VAL B O 1
ATOM 2826 N N . GLN B 1 89 ? 21.469 24.297 4.305 1 95.56 89 GLN B N 1
ATOM 2827 C CA . GLN B 1 89 ? 22.391 24.109 5.422 1 95.56 89 GLN B CA 1
ATOM 2828 C C . GLN B 1 89 ? 21.812 24.688 6.711 1 95.56 89 GLN B C 1
ATOM 2830 O O . GLN B 1 89 ? 22.188 24.266 7.809 1 95.56 89 GLN B O 1
ATOM 2835 N N . ASP B 1 90 ? 20.922 25.578 6.527 1 96.44 90 ASP B N 1
ATOM 2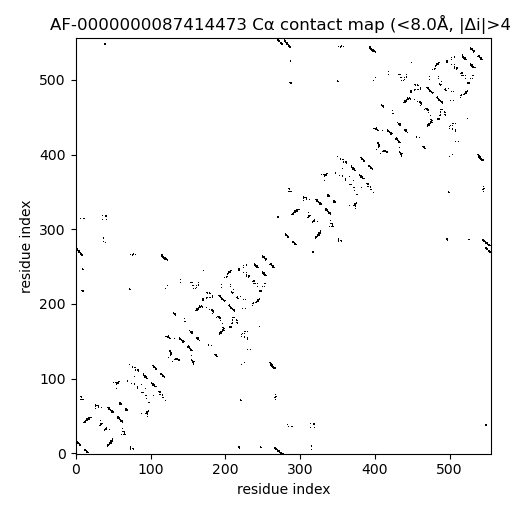836 C CA . ASP B 1 90 ? 20.391 26.281 7.691 1 96.44 90 ASP B CA 1
ATOM 2837 C C . ASP B 1 90 ? 19.297 25.469 8.367 1 96.44 90 ASP B C 1
ATOM 2839 O O . ASP B 1 90 ? 18.531 24.766 7.703 1 96.44 90 ASP B O 1
ATOM 2843 N N . GLU B 1 91 ? 19.141 25.609 9.688 1 98.06 91 GLU B N 1
ATOM 2844 C CA . GLU B 1 91 ? 18.125 24.922 10.469 1 98.06 91 GLU B CA 1
ATOM 2845 C C . GLU B 1 91 ? 16.781 25.641 10.383 1 98.06 91 GLU B C 1
ATOM 2847 O O . GLU B 1 91 ? 15.75 25.094 10.758 1 98.06 91 GLU B O 1
ATOM 2852 N N . ALA B 1 92 ? 16.812 26.859 10.031 1 98.56 92 ALA B N 1
ATOM 2853 C CA . ALA B 1 92 ? 15.625 27.609 9.617 1 98.56 92 ALA B CA 1
ATOM 2854 C C . ALA B 1 92 ? 15.586 27.781 8.094 1 98.56 92 ALA B C 1
ATOM 2856 O O . ALA B 1 92 ? 16.562 28.234 7.488 1 98.56 92 ALA B O 1
ATOM 2857 N N . LEU B 1 93 ? 14.523 27.312 7.473 1 98.31 93 LEU B N 1
ATOM 2858 C CA . LEU B 1 93 ? 14.461 27.391 6.016 1 98.31 93 LEU B CA 1
ATOM 2859 C C . LEU B 1 93 ? 13.039 27.703 5.555 1 98.31 93 LEU B C 1
ATOM 2861 O O . LEU B 1 93 ? 12.102 27.688 6.355 1 98.31 93 LEU B O 1
ATOM 2865 N N . THR B 1 94 ? 12.938 28.141 4.289 1 98.69 94 THR B N 1
ATOM 2866 C CA . THR B 1 94 ? 11.656 28.438 3.658 1 98.69 94 THR B CA 1
ATOM 2867 C C . THR B 1 94 ? 11.391 27.484 2.494 1 98.69 94 THR B C 1
ATOM 2869 O O . THR B 1 94 ? 12.305 27.141 1.746 1 98.69 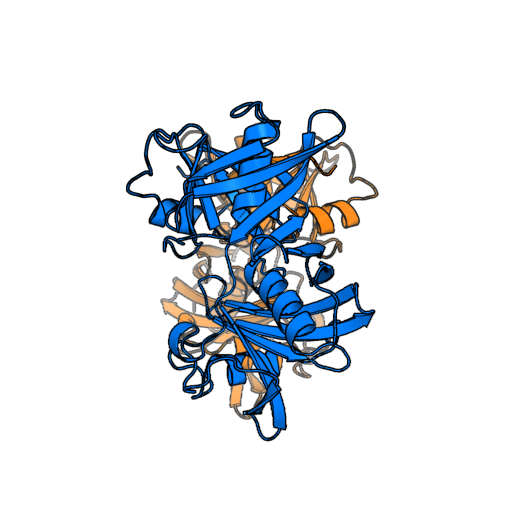94 THR B O 1
ATOM 2872 N N . VAL B 1 95 ? 10.18 27.031 2.4 1 98.12 95 VAL B N 1
ATOM 2873 C CA . VAL B 1 95 ? 9.75 26.141 1.328 1 98.12 95 VAL B CA 1
ATOM 2874 C C . VAL B 1 95 ? 8.625 26.797 0.529 1 98.12 95 VAL B C 1
ATOM 2876 O O . VAL B 1 95 ? 7.566 27.109 1.078 1 98.12 95 VAL B O 1
ATOM 2879 N N . GLU B 1 96 ? 8.836 27 -0.695 1 97.94 96 GLU B N 1
ATOM 2880 C CA . GLU B 1 96 ? 7.801 27.5 -1.597 1 97.94 96 GLU B CA 1
ATOM 2881 C C . GLU B 1 96 ? 6.848 26.375 -2.012 1 97.94 96 GLU B C 1
ATOM 2883 O O . GLU B 1 96 ? 7.285 25.328 -2.469 1 97.94 96 GLU B O 1
ATOM 2888 N N . THR B 1 97 ? 5.562 26.547 -1.756 1 96 97 THR B N 1
ATOM 2889 C CA . THR B 1 97 ? 4.508 25.641 -2.197 1 96 97 THR B CA 1
ATOM 2890 C C . THR B 1 97 ? 3.488 26.375 -3.062 1 96 97 THR B C 1
ATOM 2892 O O . THR B 1 97 ? 3.588 27.594 -3.248 1 96 97 THR B O 1
ATOM 2895 N N . MET B 1 98 ? 2.518 25.641 -3.598 1 93.75 98 MET B N 1
ATOM 2896 C CA . MET B 1 98 ? 1.468 26.281 -4.387 1 93.75 98 MET B CA 1
ATOM 2897 C C . MET B 1 98 ? 0.594 27.172 -3.508 1 93.75 98 MET B C 1
ATOM 2899 O O . MET B 1 98 ? -0.048 28.109 -4 1 93.75 98 MET B O 1
ATOM 2903 N N . ALA B 1 99 ? 0.593 26.906 -2.225 1 91.62 99 ALA B N 1
ATOM 2904 C CA . ALA B 1 99 ? -0.21 27.688 -1.287 1 91.62 99 ALA B CA 1
ATOM 2905 C C . ALA B 1 99 ? 0.58 28.875 -0.747 1 91.62 99 ALA B C 1
ATOM 2907 O O . ALA B 1 99 ? 0.062 29.672 0.049 1 91.62 99 ALA B O 1
ATOM 2908 N N . GLY B 1 100 ? 1.866 29.062 -1.181 1 94.44 100 GLY B N 1
ATOM 2909 C CA . GLY B 1 100 ? 2.717 30.141 -0.693 1 94.44 100 GLY B CA 1
ATOM 2910 C C . GLY B 1 100 ? 3.99 29.641 -0.037 1 94.44 100 GLY B C 1
ATOM 2911 O O . GLY B 1 100 ? 4.371 28.484 -0.211 1 94.44 100 GLY B O 1
ATOM 2912 N N . ILE B 1 101 ? 4.676 30.547 0.645 1 97.56 101 ILE B N 1
ATOM 2913 C CA . ILE B 1 101 ? 5.945 30.219 1.287 1 97.56 101 ILE B CA 1
ATOM 2914 C C . ILE B 1 101 ? 5.699 29.781 2.727 1 97.56 101 ILE B C 1
ATOM 2916 O O . ILE B 1 101 ? 5.016 30.469 3.486 1 97.56 101 ILE B O 1
ATOM 2920 N N . GLN B 1 102 ? 6.25 28.641 3.051 1 96.88 102 GLN B N 1
ATOM 2921 C CA . GLN B 1 102 ? 6.164 28.109 4.406 1 96.88 102 GLN B CA 1
ATOM 2922 C C . GLN B 1 102 ? 7.488 28.266 5.145 1 96.88 102 GLN B C 1
ATOM 2924 O O . GLN B 1 102 ? 8.555 27.984 4.586 1 96.88 102 GLN B O 1
ATOM 2929 N N . ARG B 1 103 ? 7.422 28.672 6.367 1 98.56 103 ARG B N 1
ATOM 2930 C CA . ARG B 1 103 ? 8.602 28.75 7.23 1 98.56 103 ARG B CA 1
ATOM 2931 C C . ARG B 1 103 ? 8.742 27.484 8.078 1 98.56 103 ARG B C 1
ATOM 2933 O O . ARG B 1 103 ? 7.758 27 8.633 1 98.56 103 ARG B O 1
ATOM 2940 N N . VAL B 1 104 ? 9.984 27.016 8.109 1 98.69 104 VAL B N 1
ATOM 2941 C CA . VAL B 1 104 ? 10.25 25.734 8.766 1 98.69 104 VAL B CA 1
ATOM 2942 C C . VAL B 1 104 ? 11.492 25.844 9.641 1 98.69 104 VAL B C 1
ATOM 2944 O O . VAL B 1 104 ? 12.477 26.484 9.258 1 98.69 104 VAL B O 1
ATOM 2947 N N . TRP B 1 105 ? 11.469 25.297 10.828 1 98.88 105 TRP B N 1
ATOM 2948 C CA . TRP B 1 105 ? 12.609 25.219 11.734 1 98.88 105 TRP B CA 1
ATOM 2949 C C . TRP B 1 105 ? 12.914 23.766 12.086 1 98.88 105 TRP B C 1
ATOM 2951 O O . TRP B 1 105 ? 12.008 22.969 12.359 1 98.88 105 TRP B O 1
ATOM 2961 N N . LEU B 1 106 ? 14.172 23.391 12.133 1 98.81 106 LEU B N 1
ATOM 2962 C CA . LEU B 1 106 ? 14.586 22.016 12.375 1 98.81 106 LEU B CA 1
ATOM 2963 C C . LEU B 1 106 ? 15.234 21.859 13.742 1 98.81 106 LEU B C 1
ATOM 2965 O O . LEU B 1 106 ? 15.992 22.734 14.172 1 98.81 106 LEU B O 1
ATOM 2969 N N . THR B 1 107 ? 14.875 20.844 14.453 1 98.69 107 THR B N 1
ATOM 2970 C CA . THR B 1 107 ? 15.703 20.328 15.539 1 98.69 107 THR B CA 1
ATOM 2971 C C . THR B 1 107 ? 16.656 19.266 15.023 1 98.69 107 THR B C 1
ATOM 2973 O O . THR B 1 107 ? 16.234 18.266 14.422 1 98.69 107 THR B O 1
ATOM 2976 N N . VAL B 1 108 ? 17.922 19.438 15.273 1 98.19 108 VAL B N 1
ATOM 2977 C CA . VAL B 1 108 ? 18.938 18.578 14.68 1 98.19 108 VAL B CA 1
ATOM 2978 C C . VAL B 1 108 ? 19.656 17.797 15.773 1 98.19 108 VAL B C 1
ATOM 2980 O O . VAL B 1 108 ? 20.031 18.359 16.812 1 98.19 108 VAL B O 1
ATOM 2983 N N . GLU B 1 109 ? 19.719 16.547 15.609 1 97.56 109 GLU B N 1
ATOM 2984 C CA . GLU B 1 109 ? 20.516 15.641 16.438 1 97.56 109 GLU B CA 1
ATOM 2985 C C . GLU B 1 109 ? 21.453 14.789 15.594 1 97.56 109 GLU B C 1
ATOM 2987 O O . GLU B 1 109 ? 21.031 14.18 14.602 1 97.56 109 GLU B O 1
ATOM 2992 N N . ASN B 1 110 ? 22.75 14.711 15.922 1 96.31 110 ASN B N 1
ATOM 2993 C CA . ASN B 1 110 ? 23.766 13.922 15.219 1 96.31 110 ASN B CA 1
ATOM 2994 C C . ASN B 1 110 ? 23.781 14.242 13.727 1 96.31 110 ASN B C 1
ATOM 2996 O O . ASN B 1 110 ? 23.828 13.344 12.891 1 96.31 110 ASN B O 1
ATOM 3000 N N . GLY B 1 111 ? 23.578 15.516 13.422 1 96 111 GLY B N 1
ATOM 3001 C CA . GLY B 1 111 ? 23.719 15.992 12.055 1 96 111 GLY B CA 1
ATOM 3002 C C . GLY B 1 111 ? 22.5 15.727 11.203 1 96 111 GLY B C 1
ATOM 3003 O O . GLY B 1 111 ? 22.516 15.945 9.992 1 96 111 GLY B O 1
ATOM 3004 N N . LYS B 1 112 ? 21.391 15.297 11.836 1 97.5 112 LYS B N 1
ATOM 3005 C CA . LYS B 1 112 ? 20.172 14.992 11.109 1 97.5 112 LYS B CA 1
ATOM 3006 C C . LYS B 1 112 ? 18.969 15.695 11.742 1 97.5 112 LYS B C 1
ATOM 3008 O O . LYS B 1 112 ? 18.891 15.82 12.969 1 97.5 112 LYS B O 1
ATOM 3013 N N . ALA B 1 113 ? 18.094 16.141 10.922 1 98.38 113 ALA B N 1
ATOM 3014 C CA . ALA B 1 113 ? 16.859 16.703 11.43 1 98.38 113 ALA B CA 1
ATOM 3015 C C . ALA B 1 113 ? 15.992 15.633 12.094 1 98.38 113 ALA B C 1
ATOM 3017 O O . ALA B 1 113 ? 15.719 14.594 11.492 1 98.38 113 ALA B O 1
ATOM 3018 N N . VAL B 1 114 ? 15.555 15.883 13.305 1 98 114 VAL B N 1
ATOM 3019 C CA . VAL B 1 114 ? 14.773 14.875 14.016 1 98 114 VAL B CA 1
ATOM 3020 C C . VAL B 1 114 ? 13.359 15.398 14.273 1 98 114 VAL B C 1
ATOM 3022 O O . VAL B 1 114 ? 12.414 14.617 14.398 1 98 114 VAL B O 1
ATOM 3025 N N . GLN B 1 115 ? 13.195 16.703 14.406 1 98.69 115 GLN B N 1
ATOM 3026 C CA . GLN B 1 115 ? 11.898 17.375 14.492 1 98.69 115 GLN B CA 1
ATOM 3027 C C . GLN B 1 115 ? 11.82 18.547 13.516 1 98.69 115 GLN B C 1
ATOM 3029 O O . GLN B 1 115 ? 12.828 19.203 13.234 1 98.69 115 GLN B O 1
ATOM 3034 N N . VAL B 1 116 ? 10.672 18.734 13.008 1 98.88 116 VAL B N 1
ATOM 3035 C CA . VAL B 1 116 ? 10.422 19.797 12.047 1 98.88 116 VAL B CA 1
ATOM 3036 C C . VAL B 1 116 ? 9.234 20.641 12.508 1 98.88 116 VAL B C 1
ATOM 3038 O O . VAL B 1 116 ? 8.125 20.141 12.672 1 98.88 116 VAL B O 1
ATOM 3041 N N . LYS B 1 117 ? 9.453 21.875 12.742 1 98.88 117 LYS B N 1
ATOM 3042 C CA . LYS B 1 117 ? 8.414 22.844 13.086 1 98.88 117 LYS B CA 1
ATOM 3043 C C . LYS B 1 117 ? 7.977 23.641 11.859 1 98.88 117 LYS B C 1
ATOM 3045 O O . LYS B 1 117 ? 8.812 24.219 11.156 1 98.88 117 LYS B O 1
ATOM 3050 N N . VAL B 1 118 ? 6.75 23.672 11.578 1 98.75 118 VAL B N 1
ATOM 3051 C CA . VAL B 1 118 ? 6.199 24.328 10.398 1 98.75 118 VAL B CA 1
ATOM 3052 C C . VAL B 1 118 ? 5.23 25.422 10.82 1 98.75 118 VAL B C 1
ATOM 3054 O O . VAL B 1 118 ? 4.406 25.219 11.711 1 98.75 118 VAL B O 1
ATOM 3057 N N . ASP B 1 119 ? 5.316 26.594 10.258 1 98.69 119 ASP B N 1
ATOM 3058 C CA . ASP B 1 119 ? 4.301 27.641 10.375 1 98.69 119 ASP B CA 1
ATOM 3059 C C . ASP B 1 119 ? 3.084 27.312 9.516 1 98.69 119 ASP B C 1
ATOM 3061 O O . ASP B 1 119 ? 3.143 27.406 8.289 1 98.69 119 ASP B O 1
ATOM 3065 N N . MET B 1 120 ? 1.965 27.031 10.133 1 98.12 120 MET B N 1
ATOM 3066 C CA . MET B 1 120 ? 0.778 26.562 9.422 1 98.12 120 MET B CA 1
ATOM 3067 C C . MET B 1 120 ? -0.175 27.719 9.141 1 98.12 120 MET B C 1
ATOM 3069 O O . MET B 1 120 ? -1.253 27.516 8.578 1 98.12 120 MET B O 1
ATOM 3073 N N . GLY B 1 121 ? 0.245 28.906 9.531 1 97.5 121 GLY B N 1
ATOM 3074 C CA . GLY B 1 121 ? -0.565 30.078 9.266 1 97.5 121 GLY B CA 1
ATOM 3075 C C . GLY B 1 121 ? -1.591 30.344 10.352 1 97.5 121 GLY B C 1
ATOM 3076 O O . GLY B 1 121 ? -1.524 29.766 11.438 1 97.5 121 GLY B O 1
ATOM 3077 N N . GLU B 1 122 ? -2.475 31.312 10.094 1 98.19 122 GLU B N 1
ATOM 3078 C CA . GLU B 1 122 ? -3.529 31.672 11.031 1 98.19 122 GLU B CA 1
ATOM 3079 C C . GLU B 1 122 ? -4.773 30.812 10.836 1 98.19 122 GLU B C 1
ATOM 3081 O O . GLU B 1 122 ? -5.129 30.484 9.703 1 98.19 122 GLU B O 1
ATOM 3086 N N . PRO B 1 123 ? -5.402 30.469 11.891 1 98.56 123 PRO B N 1
ATOM 3087 C CA . PRO B 1 123 ? -6.676 29.766 11.711 1 98.56 123 PRO B CA 1
ATOM 3088 C C . PRO B 1 123 ? -7.793 30.688 11.227 1 98.56 123 PRO B C 1
ATOM 3090 O O . PRO B 1 123 ? -7.805 31.875 11.555 1 98.56 123 PRO B O 1
ATOM 3093 N N . ILE B 1 124 ? -8.625 30.141 10.43 1 98.12 124 ILE B N 1
ATOM 3094 C CA . ILE B 1 124 ? -9.844 30.812 9.984 1 98.12 124 ILE B CA 1
ATOM 3095 C C . ILE B 1 124 ? -11.039 30.312 10.797 1 98.12 124 ILE B C 1
ATOM 3097 O O . ILE B 1 124 ? -11.289 29.109 10.867 1 98.12 124 ILE B O 1
ATOM 3101 N N . LEU B 1 125 ? -11.82 31.25 11.367 1 97.94 125 LEU B N 1
ATOM 3102 C CA . LEU B 1 125 ? -12.805 30.844 12.359 1 97.94 125 LEU B CA 1
ATOM 3103 C C . LEU B 1 125 ? -14.211 31.234 11.93 1 97.94 125 LEU B C 1
ATOM 3105 O O . LEU B 1 125 ? -15.203 30.719 12.453 1 97.94 125 LEU B O 1
ATOM 3109 N N . ARG B 1 126 ? -14.281 32.125 10.953 1 96.94 126 ARG B N 1
ATOM 3110 C CA . ARG B 1 126 ? -15.602 32.562 10.516 1 96.94 126 ARG B CA 1
ATOM 3111 C C . ARG B 1 126 ? -16.281 31.484 9.672 1 96.94 126 ARG B C 1
ATOM 3113 O O . ARG B 1 126 ? -15.695 30.969 8.727 1 96.94 126 ARG B O 1
ATOM 3120 N N . GLY B 1 127 ? -17.531 31.25 9.984 1 95.5 127 GLY B N 1
ATOM 3121 C CA . GLY B 1 127 ? -18.281 30.156 9.375 1 95.5 127 GLY B CA 1
ATOM 3122 C C . GLY B 1 127 ? -18.25 30.188 7.855 1 95.5 127 GLY B C 1
ATOM 3123 O O . GLY B 1 127 ? -17.828 29.234 7.211 1 95.5 127 GLY B O 1
ATOM 3124 N N . GLU B 1 128 ? -18.516 31.297 7.289 1 95.06 128 GLU B N 1
ATOM 3125 C CA . GLU B 1 128 ? -18.609 31.453 5.84 1 95.06 128 GLU B CA 1
ATOM 3126 C C . GLU B 1 128 ? -17.25 31.234 5.18 1 95.06 128 GLU B C 1
ATOM 3128 O O . GLU B 1 128 ? -17.156 30.734 4.062 1 95.06 128 GLU B O 1
ATOM 3133 N N . ALA B 1 129 ? -16.203 31.609 5.918 1 95 129 ALA B N 1
ATOM 3134 C CA . ALA B 1 129 ? -14.859 31.484 5.387 1 95 129 ALA B CA 1
ATOM 3135 C C . ALA B 1 129 ? -14.344 30.062 5.527 1 95 129 ALA B C 1
ATOM 3137 O O . ALA B 1 129 ? -13.461 29.641 4.773 1 95 129 ALA B O 1
ATOM 3138 N N . ILE B 1 130 ? -14.789 29.297 6.473 1 95.06 130 ILE B N 1
ATOM 3139 C CA . ILE B 1 130 ? -14.492 27.875 6.637 1 95.06 130 ILE B CA 1
ATOM 3140 C C . ILE B 1 130 ? -15.305 27.062 5.641 1 95.06 130 ILE B C 1
ATOM 3142 O O . ILE B 1 130 ? -14.984 25.906 5.375 1 95.06 130 ILE B O 1
ATOM 3146 N N . PRO B 1 131 ? -16.188 27.453 4.98 1 93.12 131 PRO B N 1
ATOM 3147 C CA . PRO B 1 131 ? -17.438 27.219 4.258 1 93.12 131 PRO B CA 1
ATOM 3148 C C . PRO B 1 131 ? -18.359 26.234 4.98 1 93.12 131 PRO B C 1
ATOM 3150 O O . PRO B 1 131 ? -18.578 25.125 4.5 1 93.12 131 PRO B O 1
ATOM 3153 N N . VAL B 1 132 ? -18.75 26.656 6.102 1 94.62 132 VAL B N 1
ATOM 3154 C CA . VAL B 1 132 ? -19.859 26.078 6.844 1 94.62 132 VAL B CA 1
ATOM 3155 C C . VAL B 1 132 ? -21.125 26.875 6.574 1 94.62 132 VAL B C 1
ATOM 3157 O O . VAL B 1 132 ? -21.094 28.109 6.516 1 94.62 132 VAL B O 1
ATOM 3160 N N . ALA B 1 133 ? -22.172 26.141 6.438 1 96.19 133 ALA B N 1
ATOM 3161 C CA . ALA B 1 133 ? -23.422 26.797 6.102 1 96.19 133 ALA B CA 1
ATOM 3162 C C . ALA B 1 133 ? -24.047 27.469 7.328 1 96.19 133 ALA B C 1
ATOM 3164 O O . ALA B 1 133 ? -25.219 27.281 7.621 1 96.19 133 ALA B O 1
ATOM 3165 N N . LEU B 1 134 ? -23.25 28.188 8.039 1 95.12 134 LEU B N 1
ATOM 3166 C CA . LEU B 1 134 ? -23.625 28.984 9.188 1 95.12 134 LEU B CA 1
ATOM 3167 C C . LEU B 1 134 ? -22.984 30.375 9.125 1 95.12 134 LEU B C 1
ATOM 3169 O O . LEU B 1 134 ? -21.797 30.484 8.828 1 95.12 134 LEU B O 1
ATOM 3173 N N . SER B 1 135 ? -23.656 31.516 9.391 1 92.56 135 SER B N 1
ATOM 3174 C CA . SER B 1 135 ? -23.156 32.875 9.312 1 92.56 135 SER B CA 1
ATOM 3175 C C . SER B 1 135 ? -22.656 33.375 10.664 1 92.56 135 SER B C 1
ATOM 3177 O O . SER B 1 135 ? -22.625 34.594 10.93 1 92.56 135 SER B O 1
ATOM 3179 N N . GLN B 1 136 ? -22.031 32.594 11.398 1 94.38 136 GLN B N 1
ATOM 3180 C CA . GLN B 1 136 ? -21.516 32.969 12.711 1 94.38 136 GLN B CA 1
ATOM 3181 C C . GLN B 1 136 ? -20.031 33.344 12.633 1 94.38 136 GLN B C 1
ATOM 3183 O O . GLN B 1 136 ? -19.297 32.844 11.781 1 94.38 136 GLN B O 1
ATOM 3188 N N . GLU B 1 137 ? -19.641 34.281 13.5 1 95.25 137 GLU B N 1
ATOM 3189 C CA . GLU B 1 137 ? -18.234 34.688 13.57 1 95.25 137 GLU B CA 1
ATOM 3190 C C . GLU B 1 137 ? -17.344 33.531 14.008 1 95.25 137 GLU B C 1
ATOM 3192 O O . GLU B 1 137 ? -16.188 33.469 13.602 1 95.25 137 GLU B O 1
ATOM 3197 N N . ARG B 1 138 ? -17.812 32.781 14.883 1 97.56 138 ARG B N 1
ATOM 3198 C CA . ARG B 1 138 ? -17.156 31.547 15.336 1 97.56 138 ARG B CA 1
ATOM 3199 C C . ARG B 1 138 ? -18.172 30.422 15.492 1 97.56 138 ARG B C 1
ATOM 3201 O O . ARG B 1 138 ? -19.281 30.625 15.984 1 97.56 138 ARG B O 1
ATOM 3208 N N . ILE B 1 139 ? -17.844 29.328 15 1 97.62 139 ILE B N 1
ATOM 3209 C CA . ILE B 1 139 ? -18.656 28.125 15.18 1 97.62 139 ILE B CA 1
ATOM 3210 C C . ILE B 1 139 ? -18.062 27.266 16.297 1 97.62 139 ILE B C 1
ATOM 3212 O O . ILE B 1 139 ? -17.188 26.438 16.031 1 97.62 139 ILE B O 1
ATOM 3216 N N . VAL B 1 140 ? -18.609 27.422 17.453 1 98.5 140 VAL B N 1
ATOM 3217 C CA . VAL B 1 140 ? -18.047 26.75 18.625 1 98.5 140 VAL B CA 1
ATOM 3218 C C . VAL B 1 140 ? -19.109 25.844 19.266 1 98.5 140 VAL B C 1
ATOM 3220 O O . VAL B 1 140 ? -20.172 26.312 19.672 1 98.5 140 VAL B O 1
ATOM 3223 N N . ASN B 1 141 ? -18.828 24.594 19.25 1 98.12 141 ASN B N 1
ATOM 3224 C CA . ASN B 1 141 ? -19.703 23.594 19.844 1 98.12 141 ASN B CA 1
ATOM 3225 C C . ASN B 1 141 ? -21.109 23.656 19.266 1 98.12 141 ASN B C 1
ATOM 3227 O O . ASN B 1 141 ? -22.094 23.609 20 1 98.12 141 ASN B O 1
ATOM 3231 N N . HIS B 1 142 ? -21.188 23.781 18.062 1 98.31 142 HIS B N 1
ATOM 3232 C CA . HIS B 1 142 ? -22.484 23.844 17.391 1 98.31 142 HIS B CA 1
ATOM 3233 C C . HIS B 1 142 ? -23.109 22.469 17.25 1 98.31 142 HIS B C 1
ATOM 3235 O O . HIS B 1 142 ? -22.422 21.516 16.859 1 98.31 142 HIS B O 1
ATOM 3241 N N . PRO B 1 143 ? -24.391 22.344 17.5 1 98.12 143 PRO B N 1
ATOM 3242 C CA . PRO B 1 143 ? -25.047 21.031 17.375 1 98.12 143 PRO B CA 1
ATOM 3243 C C . PRO B 1 143 ? -25.125 20.547 15.938 1 98.12 143 PRO B C 1
ATOM 3245 O O . PRO B 1 143 ? -25.344 21.359 15.023 1 98.12 143 PRO B O 1
ATOM 3248 N N . ILE B 1 144 ? -24.922 19.25 15.773 1 98 144 ILE B N 1
ATOM 3249 C CA . ILE B 1 144 ? -25.062 18.594 14.477 1 98 144 ILE B CA 1
ATOM 3250 C C . ILE B 1 144 ? -25.594 17.172 14.664 1 98 144 ILE B C 1
ATOM 3252 O O . ILE B 1 144 ? -25.172 16.469 15.594 1 98 144 ILE B O 1
ATOM 3256 N N . GLU B 1 145 ? -26.531 16.781 13.797 1 97.25 145 GLU B N 1
ATOM 3257 C CA . GLU B 1 145 ? -27.109 15.445 13.867 1 97.25 145 GLU B CA 1
ATOM 3258 C C . GLU B 1 145 ? -26.75 14.617 12.641 1 97.25 145 GLU B C 1
ATOM 3260 O O . GLU B 1 145 ? -26.812 15.102 11.508 1 97.25 145 GLU B O 1
ATOM 3265 N N . ALA B 1 146 ? -26.328 13.43 12.875 1 95.81 146 ALA B N 1
ATOM 3266 C CA . ALA B 1 146 ? -26 12.492 11.805 1 95.81 146 ALA B CA 1
ATOM 3267 C C . ALA B 1 146 ? -26.375 11.062 12.203 1 95.81 146 ALA B C 1
ATOM 3269 O O . ALA B 1 146 ? -26.109 10.641 13.328 1 95.81 146 ALA B O 1
ATOM 3270 N N . GLY B 1 147 ? -26.984 10.383 11.227 1 94.12 147 GLY B N 1
ATOM 3271 C CA . GLY B 1 147 ? -27.328 8.992 11.484 1 94.12 147 GLY B CA 1
ATOM 3272 C C . GLY B 1 147 ? -28.203 8.812 12.711 1 94.12 147 GLY B C 1
ATOM 3273 O O . GLY B 1 147 ? -28.062 7.824 13.438 1 94.12 147 GLY B O 1
ATOM 3274 N N . GLY B 1 148 ? -28.891 9.805 13.102 1 95.69 148 GLY B N 1
ATOM 3275 C CA . GLY B 1 148 ? -29.781 9.727 14.25 1 95.69 148 GLY B CA 1
ATOM 3276 C C . GLY B 1 148 ? -29.094 10.039 15.562 1 95.69 148 GLY B C 1
ATOM 3277 O O . GLY B 1 148 ? -29.703 9.938 16.625 1 95.69 148 GLY B O 1
ATOM 3278 N N . GLU B 1 149 ? -27.906 10.383 15.516 1 97.12 149 GLU B N 1
ATOM 3279 C CA . GLU B 1 149 ? -27.141 10.711 16.719 1 97.12 149 GLU B CA 1
ATOM 3280 C C . GLU B 1 149 ? -26.781 12.188 16.75 1 97.12 149 GLU B C 1
ATOM 3282 O O . GLU B 1 149 ? -26.578 12.812 15.703 1 97.12 149 GLU B O 1
ATOM 3287 N N . ALA B 1 150 ? -26.703 12.695 17.953 1 97.62 150 ALA B N 1
ATOM 3288 C CA . ALA B 1 150 ? -26.375 14.102 18.156 1 97.62 150 ALA B CA 1
ATOM 3289 C C . ALA B 1 150 ? -24.891 14.281 18.484 1 97.62 150 ALA B C 1
ATOM 3291 O O . ALA B 1 150 ? -24.344 13.547 19.312 1 97.62 150 ALA B O 1
ATOM 3292 N N . PHE B 1 151 ? -24.281 15.219 17.812 1 98.19 151 PHE B N 1
ATOM 3293 C CA . PHE B 1 151 ? -22.906 15.648 18.062 1 98.19 151 PHE B CA 1
ATOM 3294 C C . PHE B 1 151 ? -22.828 17.172 18.203 1 98.19 151 PHE B C 1
ATOM 3296 O O . PHE B 1 151 ? -23.844 17.859 18.078 1 98.19 151 PHE B O 1
ATOM 3303 N N . SER B 1 152 ? -21.75 17.656 18.578 1 98.56 152 SER B N 1
ATOM 3304 C CA . SER B 1 152 ? -21.391 19.062 18.484 1 98.56 152 SER B CA 1
ATOM 3305 C C . SER B 1 152 ? -20.031 19.234 17.828 1 98.56 152 SER B C 1
ATOM 3307 O O . SER B 1 152 ? -19.109 18.453 18.047 1 98.56 152 SER B O 1
ATOM 3309 N N . PHE B 1 153 ? -19.953 20.25 17.016 1 98.75 153 PHE B N 1
ATOM 3310 C CA . PHE B 1 153 ? -18.672 20.438 16.344 1 98.75 153 PHE B CA 1
ATOM 3311 C C . PHE B 1 153 ? -18.219 21.875 16.469 1 98.75 153 PHE B C 1
ATOM 3313 O O . PHE B 1 153 ? -19.016 22.781 16.703 1 98.75 153 PHE B O 1
ATOM 3320 N N . THR B 1 154 ? -16.953 22.109 16.422 1 98.81 154 THR B N 1
ATOM 3321 C CA . THR B 1 154 ? -16.297 23.391 16.25 1 98.81 154 THR B CA 1
ATOM 3322 C C . THR B 1 154 ? -15.625 23.484 14.891 1 98.81 154 THR B C 1
ATOM 3324 O O . THR B 1 154 ? -14.859 22.594 14.516 1 98.81 154 THR B O 1
ATOM 3327 N N . GLY B 1 155 ? -15.953 24.531 14.125 1 98.62 155 GLY B N 1
ATOM 3328 C CA . GLY B 1 155 ? -15.406 24.703 12.797 1 98.62 155 GLY B CA 1
ATOM 3329 C C . GLY B 1 155 ? -14.117 25.5 12.789 1 98.62 155 GLY B C 1
ATOM 3330 O O . GLY B 1 155 ? -14.016 26.547 13.445 1 98.62 155 GLY B O 1
ATOM 3331 N N . VAL B 1 156 ? -13.117 25 12.164 1 98.62 156 VAL B N 1
ATOM 3332 C CA . VAL B 1 156 ? -11.836 25.672 11.961 1 98.62 156 VAL B CA 1
ATOM 3333 C C . VAL B 1 156 ? -11.336 25.422 10.547 1 98.62 156 VAL B C 1
ATOM 3335 O O . VAL B 1 156 ? -11.492 24.312 10.016 1 98.62 156 VAL B O 1
ATOM 3338 N N . SER B 1 157 ? -10.766 26.406 9.906 1 97.94 157 SER B N 1
ATOM 3339 C CA . SER B 1 157 ? -10.078 26.188 8.641 1 97.94 157 SER B CA 1
ATOM 3340 C C . SER B 1 157 ? -8.602 26.531 8.75 1 97.94 157 SER B C 1
ATOM 3342 O O . SER B 1 157 ? -8.234 27.547 9.367 1 97.94 157 SER B O 1
ATOM 3344 N N . MET B 1 158 ? -7.766 25.703 8.305 1 96.75 158 MET B N 1
ATOM 3345 C CA . MET B 1 158 ? -6.344 25.969 8.117 1 96.75 158 MET B CA 1
ATOM 3346 C C . MET B 1 158 ? -6.008 26.141 6.641 1 96.75 158 MET B C 1
ATOM 3348 O O . MET B 1 158 ? -4.906 25.797 6.207 1 96.75 158 MET B O 1
ATOM 3352 N N . GLY B 1 159 ? -6.914 26.625 5.812 1 92.94 159 GLY B N 1
ATOM 3353 C CA . GLY B 1 159 ? -6.879 26.609 4.359 1 92.94 159 GLY B CA 1
ATOM 3354 C C . GLY B 1 159 ? -7.77 25.547 3.756 1 92.94 159 GLY B C 1
ATOM 3355 O O . GLY B 1 159 ? -8.086 25.594 2.566 1 92.94 159 GLY B O 1
ATOM 3356 N N . ASN B 1 160 ? -8.172 24.641 4.535 1 94.06 160 ASN B N 1
ATOM 3357 C CA . ASN B 1 160 ? -9.156 23.594 4.277 1 94.06 160 ASN B CA 1
ATOM 3358 C C . ASN B 1 160 ? -10.094 23.406 5.473 1 94.06 160 ASN B C 1
ATOM 3360 O O . ASN B 1 160 ? -9.695 23.625 6.617 1 94.06 160 ASN B O 1
ATOM 3364 N N . PRO B 1 161 ? -11.289 22.984 5.273 1 97.5 161 PRO B N 1
ATOM 3365 C CA . PRO B 1 161 ? -12.281 22.984 6.348 1 97.5 161 PRO B CA 1
ATOM 3366 C C . PRO B 1 161 ? -12.133 21.781 7.281 1 97.5 161 PRO B C 1
ATOM 3368 O O . PRO B 1 161 ? -11.945 20.656 6.816 1 97.5 161 PRO B O 1
ATOM 3371 N N . HIS B 1 162 ? -12.281 22.031 8.578 1 98.38 162 HIS B N 1
ATOM 3372 C CA . HIS B 1 162 ? -12.258 21.016 9.617 1 98.38 162 HIS B CA 1
ATOM 3373 C C . HIS B 1 162 ? -13.445 21.156 10.562 1 98.38 162 HIS B C 1
ATOM 3375 O O . HIS B 1 162 ? -13.773 22.281 10.984 1 98.38 162 HIS B O 1
ATOM 3381 N N . ALA B 1 163 ? -14.133 20.109 10.836 1 98.81 163 ALA B N 1
ATOM 3382 C CA . ALA B 1 163 ? -15.125 20 11.898 1 98.81 163 ALA B CA 1
ATOM 3383 C C . ALA B 1 163 ? -14.625 19.125 13.039 1 98.81 163 ALA B C 1
ATOM 3385 O O . ALA B 1 163 ? -14.578 17.906 12.906 1 98.81 163 ALA B O 1
ATOM 3386 N N . VAL B 1 164 ? -14.305 19.75 14.125 1 98.94 164 VAL B N 1
ATOM 3387 C CA . VAL B 1 164 ? -13.734 19.047 15.266 1 98.94 164 VAL B CA 1
ATOM 3388 C C . VAL B 1 164 ? -14.844 18.641 16.234 1 98.94 164 VAL B C 1
ATOM 3390 O O . VAL B 1 164 ? -15.609 19.484 16.703 1 98.94 164 VAL B O 1
ATOM 3393 N N . ILE B 1 165 ? -14.914 17.406 16.547 1 98.94 165 ILE B N 1
ATOM 3394 C CA . ILE B 1 165 ? -15.922 16.844 17.438 1 98.94 165 ILE B CA 1
ATOM 3395 C C . ILE B 1 165 ? -15.25 16.156 18.625 1 98.94 165 ILE B C 1
ATOM 3397 O O . ILE B 1 165 ? -14.461 15.227 18.438 1 98.94 165 ILE B O 1
ATOM 3401 N N . PHE B 1 166 ? -15.562 16.625 19.828 1 98.81 166 PHE B N 1
ATOM 3402 C CA . PHE B 1 166 ? -15.008 16.016 21.031 1 98.81 166 PHE B CA 1
ATOM 3403 C C . PHE B 1 166 ? -15.852 14.812 21.469 1 98.81 166 PHE B C 1
ATOM 3405 O O . PHE B 1 166 ? -17.062 14.93 21.609 1 98.81 166 PHE B O 1
ATOM 3412 N N . VAL B 1 167 ? -15.172 13.688 21.578 1 98.69 167 VAL B N 1
ATOM 3413 C CA . VAL B 1 167 ? -15.812 12.438 21.984 1 98.69 167 VAL B CA 1
ATOM 3414 C C . VAL B 1 167 ? -15.125 11.875 23.219 1 98.69 167 VAL B C 1
ATOM 3416 O O . VAL B 1 167 ? -14.102 12.398 23.656 1 98.69 167 VAL B O 1
ATOM 3419 N N . ASP B 1 168 ? -15.703 10.797 23.766 1 97.75 168 ASP B N 1
ATOM 3420 C CA . ASP B 1 168 ? -15.188 10.242 25.016 1 97.75 168 ASP B CA 1
ATOM 3421 C C . ASP B 1 168 ? -13.898 9.461 24.781 1 97.75 168 ASP B C 1
ATOM 3423 O O . ASP B 1 168 ? -12.969 9.523 25.594 1 97.75 168 ASP B O 1
ATOM 3427 N N . ASP B 1 169 ? -13.875 8.734 23.688 1 98.44 169 ASP B N 1
ATOM 3428 C CA . ASP B 1 169 ? -12.766 7.828 23.406 1 98.44 169 ASP B CA 1
ATOM 3429 C C . ASP B 1 169 ? -12.461 7.785 21.906 1 98.44 169 ASP B C 1
ATOM 3431 O O . ASP B 1 169 ? -12.922 6.887 21.203 1 98.44 169 ASP B O 1
ATOM 3435 N N . ALA B 1 170 ? -11.609 8.672 21.516 1 98.62 170 ALA B N 1
ATOM 3436 C CA . ALA B 1 170 ? -11.328 8.828 20.094 1 98.62 170 ALA B CA 1
ATOM 3437 C C . ALA B 1 170 ? -10.664 7.574 19.516 1 98.62 170 ALA B C 1
ATOM 3439 O O . ALA B 1 170 ? -11.047 7.102 18.453 1 98.62 170 ALA B O 1
ATOM 3440 N N . PRO B 1 171 ? -9.719 6.922 20.203 1 98.12 171 PRO B N 1
ATOM 3441 C CA . PRO B 1 171 ? -9.039 5.75 19.641 1 98.12 171 PRO B CA 1
ATOM 3442 C C . PRO B 1 171 ? -10 4.598 19.344 1 98.12 171 PRO B C 1
ATOM 3444 O O . PRO B 1 171 ? -9.742 3.799 18.438 1 98.12 171 PRO B O 1
ATOM 3447 N N . ARG B 1 172 ? -11.125 4.445 20 1 97.44 172 ARG B N 1
ATOM 3448 C CA . ARG B 1 172 ? -12.047 3.334 19.797 1 97.44 172 ARG B CA 1
ATOM 3449 C C . ARG B 1 172 ? -13.344 3.811 19.156 1 97.44 172 ARG B C 1
ATOM 3451 O O . ARG B 1 172 ? -14.289 3.035 19 1 97.44 172 ARG B O 1
ATOM 3458 N N . PHE B 1 173 ? -13.328 5.094 18.797 1 97.94 173 PHE B N 1
ATOM 3459 C CA . PHE B 1 173 ? -14.516 5.664 18.188 1 97.94 173 PHE B CA 1
ATOM 3460 C C . PHE B 1 173 ? -14.727 5.098 16.781 1 97.94 173 PHE B C 1
ATOM 3462 O O . PHE B 1 173 ? -13.758 4.82 16.062 1 97.94 173 PHE B O 1
ATOM 3469 N N . ASP B 1 174 ? -15.961 4.934 16.344 1 97.88 174 ASP B N 1
ATOM 3470 C CA . ASP B 1 174 ? -16.281 4.348 15.047 1 97.88 174 ASP B CA 1
ATOM 3471 C C . ASP B 1 174 ? -16.172 5.391 13.938 1 97.88 174 ASP B C 1
ATOM 3473 O O . ASP B 1 174 ? -17.188 5.793 13.359 1 97.88 174 ASP B O 1
ATOM 3477 N N . VAL B 1 175 ? -15 5.75 13.547 1 98.38 175 VAL B N 1
ATOM 3478 C CA . VAL B 1 175 ? -14.703 6.789 12.562 1 98.38 175 VAL B CA 1
ATOM 3479 C C . VAL B 1 175 ? -15.281 6.395 11.211 1 98.38 175 VAL B C 1
ATOM 3481 O O . VAL B 1 175 ? -15.789 7.246 10.469 1 98.38 175 VAL B O 1
ATOM 3484 N N . GLU B 1 176 ? -15.227 5.113 10.852 1 97 176 GLU B N 1
ATOM 3485 C CA . GLU B 1 176 ? -15.688 4.625 9.555 1 97 176 GLU B CA 1
ATOM 3486 C C . GLU B 1 176 ? -17.203 4.785 9.414 1 97 176 GLU B C 1
ATOM 3488 O O . GLU B 1 176 ? -17.703 4.996 8.312 1 97 176 GLU B O 1
ATOM 3493 N N . LYS B 1 177 ? -17.875 4.668 10.516 1 97 177 LYS B N 1
ATOM 3494 C CA . LYS B 1 177 ? -19.328 4.824 10.5 1 97 177 LYS B CA 1
ATOM 3495 C C . LYS B 1 177 ? -19.719 6.293 10.383 1 97 177 LYS B C 1
ATOM 3497 O O . LYS B 1 177 ? -20.531 6.66 9.531 1 97 177 LYS B O 1
ATOM 3502 N N . TRP B 1 178 ? -19.094 7.117 11.156 1 98.31 178 TRP B N 1
ATOM 3503 C CA . TRP B 1 178 ? -19.594 8.484 11.32 1 98.31 178 TRP B CA 1
ATOM 3504 C C . TRP B 1 178 ? -18.891 9.43 10.352 1 98.31 178 TRP B C 1
ATOM 3506 O O . TRP B 1 178 ? -19.484 10.438 9.93 1 98.31 178 TRP B O 1
ATOM 3516 N N . GLY B 1 179 ? -17.656 9.125 9.953 1 98.31 179 GLY B N 1
ATOM 3517 C CA . GLY B 1 179 ? -16.875 9.969 9.062 1 98.31 179 GLY B CA 1
ATOM 3518 C C . GLY B 1 179 ? -17.609 10.328 7.785 1 98.31 179 GLY B C 1
ATOM 3519 O O . GLY B 1 179 ? -17.828 11.508 7.5 1 98.31 179 GLY B O 1
ATOM 3520 N N . PRO B 1 180 ? -18.062 9.32 7.105 1 97.88 180 PRO B N 1
ATOM 3521 C CA . PRO B 1 180 ? -18.734 9.602 5.836 1 97.88 180 PRO B CA 1
ATOM 3522 C C . PRO B 1 180 ? -20.016 10.406 6.008 1 97.88 180 PRO B C 1
ATOM 3524 O O . PRO B 1 180 ? -20.312 11.281 5.191 1 97.88 180 PRO B O 1
ATOM 3527 N N . LEU B 1 181 ? -20.766 10.148 7.023 1 98.12 181 LEU B N 1
ATOM 3528 C CA . LEU B 1 181 ? -22.031 10.844 7.27 1 98.12 181 LEU B CA 1
ATOM 3529 C C . LEU B 1 181 ? -21.781 12.32 7.559 1 98.12 181 LEU B C 1
ATOM 3531 O O . LEU B 1 181 ? -22.5 13.188 7.051 1 98.12 181 LEU B O 1
ATOM 3535 N N . LEU B 1 182 ? -20.797 12.602 8.281 1 98.56 182 LEU B N 1
ATOM 3536 C CA . LEU B 1 182 ? -20.531 13.969 8.695 1 98.56 182 LEU B CA 1
ATOM 3537 C C . LEU B 1 182 ? -19.797 14.734 7.594 1 98.56 182 LEU B C 1
ATOM 3539 O O . LEU B 1 182 ? -20.031 15.93 7.398 1 98.56 182 LEU B O 1
ATOM 3543 N N . GLU B 1 183 ? -18.891 14.086 6.887 1 98.31 183 GLU B N 1
ATOM 3544 C CA . GLU B 1 183 ? -18.156 14.688 5.781 1 98.31 183 GLU B CA 1
ATOM 3545 C C . GLU B 1 183 ? -19.109 15.359 4.793 1 98.31 183 GLU B C 1
ATOM 3547 O O . GLU B 1 183 ? -18.812 16.453 4.289 1 98.31 183 GLU B O 1
ATOM 3552 N N . THR B 1 184 ? -20.219 14.672 4.582 1 97.62 184 THR B N 1
ATOM 3553 C CA . THR B 1 184 ? -21.109 15.109 3.516 1 97.62 184 THR B CA 1
ATOM 3554 C C . THR B 1 184 ? -22.359 15.766 4.094 1 97.62 184 THR B C 1
ATOM 3556 O O . THR B 1 184 ? -23.359 15.93 3.395 1 97.62 184 THR B O 1
ATOM 3559 N N . HIS B 1 185 ? -22.375 16.078 5.312 1 97.81 185 HIS B N 1
ATOM 3560 C CA . HIS B 1 185 ? -23.5 16.734 5.965 1 97.81 185 HIS B CA 1
ATOM 3561 C C . HIS B 1 185 ? -23.844 18.062 5.281 1 97.81 185 HIS B C 1
ATOM 3563 O O . HIS B 1 185 ? -22.953 18.766 4.797 1 97.81 185 HIS B O 1
ATOM 3569 N N . ARG B 1 186 ? -25.047 18.484 5.305 1 97.12 186 ARG B N 1
ATOM 3570 C CA . ARG B 1 186 ? -25.531 19.672 4.613 1 97.12 186 ARG B CA 1
ATOM 3571 C C . ARG B 1 186 ? -24.859 20.938 5.137 1 97.12 186 ARG B C 1
ATOM 3573 O O . ARG B 1 186 ? -24.766 21.938 4.422 1 97.12 186 ARG B O 1
ATOM 3580 N N . LEU B 1 187 ? -24.391 20.859 6.355 1 97.81 187 LEU B N 1
ATOM 3581 C CA . LEU B 1 187 ? -23.703 22.016 6.934 1 97.81 187 LEU B CA 1
ATOM 3582 C C . LEU B 1 187 ? -22.359 22.25 6.262 1 97.81 187 LEU B C 1
ATOM 3584 O O . LEU B 1 187 ? -21.75 23.312 6.43 1 97.81 187 LEU B O 1
ATOM 3588 N N . PHE B 1 188 ? -21.859 21.281 5.535 1 98.12 188 PHE B N 1
ATOM 3589 C CA . PHE B 1 188 ? -20.578 21.359 4.863 1 98.12 188 PHE B CA 1
ATOM 3590 C C . PHE B 1 188 ? -20.734 21.25 3.354 1 98.12 188 PHE B C 1
ATOM 3592 O O . PHE B 1 188 ? -20.406 20.219 2.768 1 98.12 188 PHE B O 1
ATOM 3599 N N . PRO B 1 189 ? -21.109 22.297 2.666 1 96.88 189 PRO B N 1
ATOM 3600 C CA . PRO B 1 189 ? -21.406 22.25 1.233 1 96.88 189 PRO B CA 1
ATOM 3601 C C . PRO B 1 189 ? -20.219 21.766 0.401 1 96.88 189 PRO B C 1
ATOM 3603 O O . PRO B 1 189 ? -20.406 21.203 -0.678 1 96.88 189 PRO B O 1
ATOM 3606 N N . ASN B 1 190 ? -19.016 22.047 0.863 1 96 190 ASN B N 1
ATOM 3607 C CA . ASN B 1 190 ? -17.812 21.578 0.178 1 96 190 ASN B CA 1
ATOM 3608 C C . ASN B 1 190 ? -17.156 20.422 0.92 1 96 190 ASN B C 1
ATOM 3610 O O . ASN B 1 190 ? -15.938 20.25 0.857 1 96 190 ASN B O 1
ATOM 3614 N N . LYS B 1 191 ? -17.906 19.703 1.709 1 97.62 191 LYS B N 1
ATOM 3615 C CA . LYS B 1 191 ? -17.391 18.625 2.555 1 97.62 191 LYS B CA 1
ATOM 3616 C C . LYS B 1 191 ? -16.375 19.156 3.562 1 97.62 191 LYS B C 1
ATOM 3618 O O . LYS B 1 191 ? -16.078 20.344 3.576 1 97.62 191 LYS B O 1
ATOM 3623 N N . ALA B 1 192 ? -15.992 18.375 4.484 1 98 192 ALA B N 1
ATOM 3624 C CA . ALA B 1 192 ? -15.031 18.781 5.508 1 98 192 ALA B CA 1
ATOM 3625 C C . ALA B 1 192 ? -14.273 17.578 6.059 1 98 192 ALA B C 1
ATOM 3627 O O . ALA B 1 192 ? -14.727 16.438 5.945 1 98 192 ALA B O 1
ATOM 3628 N N . ASN B 1 193 ? -13.07 17.891 6.465 1 97.94 193 ASN B N 1
ATOM 3629 C CA . ASN B 1 193 ? -12.398 16.922 7.324 1 97.94 193 ASN B CA 1
ATOM 3630 C C . ASN B 1 193 ? -13.062 16.828 8.695 1 97.94 193 ASN B C 1
ATOM 3632 O O . ASN B 1 193 ? -13.445 17.844 9.273 1 97.94 193 ASN B O 1
ATOM 3636 N N . ILE B 1 194 ? -13.211 15.609 9.195 1 98.81 194 ILE B N 1
ATOM 3637 C CA . ILE B 1 194 ? -13.891 15.398 10.469 1 98.81 194 ILE B CA 1
ATOM 3638 C C . ILE B 1 194 ? -12.914 14.82 11.484 1 98.81 194 ILE B C 1
ATOM 3640 O O . ILE B 1 194 ? -12.414 13.711 11.312 1 98.81 194 ILE B O 1
ATOM 3644 N N . GLU B 1 195 ? -12.664 15.586 12.508 1 98.88 195 GLU B N 1
ATOM 3645 C CA . GLU B 1 195 ? -11.812 15.117 13.594 1 98.88 195 GLU B CA 1
ATOM 3646 C C . GLU B 1 195 ? -12.641 14.641 14.789 1 98.88 195 GLU B C 1
ATOM 3648 O O . GLU B 1 195 ? -13.555 15.344 15.227 1 98.88 195 GLU B O 1
ATOM 3653 N N . PHE B 1 196 ? -12.367 13.492 15.281 1 98.94 196 PHE B N 1
ATOM 3654 C CA . PHE B 1 196 ? -12.891 12.984 16.547 1 98.94 196 PHE B CA 1
ATOM 3655 C C . PHE B 1 196 ? -11.805 12.992 17.625 1 98.94 196 PHE B C 1
ATOM 3657 O O . PHE B 1 196 ? -10.758 12.359 17.453 1 98.94 196 PHE B O 1
ATOM 3664 N N . VAL B 1 197 ? -12.102 13.711 18.75 1 98.94 197 VAL B N 1
ATOM 3665 C CA . VAL B 1 197 ? -11.023 14.031 19.672 1 98.94 197 VAL B CA 1
ATOM 3666 C C . VAL B 1 197 ? -11.438 13.68 21.094 1 98.94 197 VAL B C 1
ATOM 3668 O O . VAL B 1 197 ? -12.57 13.961 21.5 1 98.94 197 VAL B O 1
ATOM 3671 N N . SER B 1 198 ? -10.602 13.039 21.812 1 98.88 198 SER B N 1
ATOM 3672 C CA . SER B 1 198 ? -10.758 12.898 23.25 1 98.88 198 SER B CA 1
ATOM 3673 C C . SER B 1 198 ? -9.648 13.617 24.016 1 98.88 198 SER B C 1
ATOM 3675 O O . SER B 1 198 ? -8.484 13.57 23.609 1 98.88 198 SER B O 1
ATOM 3677 N N . VAL B 1 199 ? -9.977 14.312 25.062 1 98.75 199 VAL B N 1
ATOM 3678 C CA . VAL B 1 199 ? -9.047 15.125 25.844 1 98.75 199 VAL B CA 1
ATOM 3679 C C . VAL B 1 199 ? -8.484 14.305 27 1 98.75 199 VAL B C 1
ATOM 3681 O O . VAL B 1 199 ? -9.234 13.859 27.875 1 98.75 199 VAL B O 1
ATOM 3684 N N . THR B 1 200 ? -7.219 14.094 27 1 98.5 200 THR B N 1
ATOM 3685 C CA . THR B 1 200 ? -6.539 13.398 28.094 1 98.5 200 THR B CA 1
ATOM 3686 C C . THR B 1 200 ? -6.188 14.367 29.219 1 98.5 200 THR B C 1
ATOM 3688 O O . THR B 1 200 ? -6.34 14.039 30.391 1 98.5 200 THR B O 1
ATOM 3691 N N . SER B 1 201 ? -5.699 15.508 28.891 1 98.5 201 SER B N 1
ATOM 3692 C CA . SER B 1 201 ? -5.391 16.656 29.734 1 98.5 201 SER B CA 1
ATOM 3693 C C . SER B 1 201 ? -5.414 17.953 28.922 1 98.5 201 SER B C 1
ATOM 3695 O O . SER B 1 201 ? -5.531 17.938 27.703 1 98.5 201 SER B O 1
ATOM 3697 N N . PRO B 1 202 ? -5.277 19.031 29.562 1 98.44 202 PRO B N 1
ATOM 3698 C CA . PRO B 1 202 ? -5.27 20.297 28.812 1 98.44 202 PRO B CA 1
ATOM 3699 C C . PRO B 1 202 ? -4.105 20.391 27.828 1 98.44 202 PRO B C 1
ATOM 3701 O O . PRO B 1 202 ? -4.109 21.266 26.953 1 98.44 202 PRO B O 1
ATOM 3704 N N . GLN B 1 203 ? -3.066 19.562 27.953 1 98.81 203 GLN B N 1
ATOM 3705 C CA . GLN B 1 203 ? -1.893 19.641 27.094 1 98.81 203 GLN B CA 1
ATOM 3706 C C . GLN B 1 203 ? -1.743 18.359 26.25 1 98.81 203 GLN B C 1
ATOM 3708 O O . GLN B 1 203 ? -0.688 18.125 25.672 1 98.81 203 GLN B O 1
ATOM 3713 N N . GLU B 1 204 ? -2.781 17.578 26.297 1 98.81 204 GLU B N 1
ATOM 3714 C CA . GLU B 1 204 ? -2.641 16.297 25.625 1 98.81 204 GLU B CA 1
ATOM 3715 C C . GLU B 1 204 ? -3.99 15.766 25.156 1 98.81 204 GLU B C 1
ATOM 3717 O O . GLU B 1 204 ? -4.938 15.672 25.938 1 98.81 204 GLU B O 1
ATOM 3722 N N . VAL B 1 205 ? -4.109 15.438 23.844 1 98.88 205 VAL B N 1
ATOM 3723 C CA . VAL B 1 205 ? -5.355 14.922 23.281 1 98.88 205 VAL B CA 1
ATOM 3724 C C . VAL B 1 205 ? -5.062 13.734 22.375 1 98.88 205 VAL B C 1
ATOM 3726 O O . VAL B 1 205 ? -3.926 13.555 21.922 1 98.88 205 VAL B O 1
ATOM 3729 N N . GLU B 1 206 ? -6.086 12.844 22.141 1 98.81 206 GLU B N 1
ATOM 3730 C CA . GLU B 1 206 ? -6.129 11.812 21.109 1 98.81 206 GLU B CA 1
ATOM 3731 C C . GLU B 1 206 ? -7.059 12.203 19.969 1 98.81 206 GLU B C 1
ATOM 3733 O O . GLU B 1 206 ? -8.18 12.664 20.203 1 98.81 206 GLU B O 1
ATOM 3738 N N . MET B 1 207 ? -6.555 12.008 18.75 1 98.75 207 MET B N 1
ATOM 3739 C CA . MET B 1 207 ? -7.367 12.414 17.609 1 98.75 207 MET B CA 1
ATOM 3740 C C . MET B 1 207 ? -7.406 11.312 16.562 1 98.75 207 MET B C 1
ATOM 3742 O O . MET B 1 207 ? -6.383 10.68 16.266 1 98.75 207 MET B O 1
ATOM 3746 N N . ARG B 1 208 ? -8.578 11.023 16.016 1 98.88 208 ARG B N 1
ATOM 3747 C CA . ARG B 1 208 ? -8.797 10.281 14.781 1 98.88 208 ARG B CA 1
ATOM 3748 C C . ARG B 1 208 ? -9.492 11.141 13.742 1 98.88 208 ARG B C 1
ATOM 3750 O O . ARG B 1 208 ? -10.273 12.031 14.086 1 98.88 208 ARG B O 1
ATOM 3757 N N . VAL B 1 209 ? -9.195 10.898 12.469 1 98.5 209 VAL B N 1
ATOM 3758 C CA . VAL B 1 209 ? -9.695 11.852 11.484 1 98.5 209 VAL B CA 1
ATOM 3759 C C . VAL B 1 209 ? -10.219 11.102 10.266 1 98.5 209 VAL B C 1
ATOM 3761 O O . VAL B 1 209 ? -9.633 10.102 9.836 1 98.5 209 VAL B O 1
ATOM 3764 N N . TRP B 1 210 ? -11.336 11.523 9.805 1 98.38 210 TRP B N 1
ATOM 3765 C CA . TRP B 1 210 ? -11.836 11.234 8.469 1 98.38 210 TRP B CA 1
ATOM 3766 C C . TRP B 1 210 ? -11.562 12.398 7.52 1 98.38 210 TRP B C 1
ATOM 3768 O O . TRP B 1 210 ? -12.203 13.445 7.617 1 98.38 210 TRP B O 1
ATOM 3778 N N . GLU B 1 211 ? -10.664 12.195 6.617 1 95.81 211 GLU B N 1
ATOM 3779 C CA . GLU B 1 211 ? -10.289 13.266 5.699 1 95.81 211 GLU B CA 1
ATOM 3780 C C . GLU B 1 211 ? -11.211 13.297 4.48 1 95.81 211 GLU B C 1
ATOM 3782 O O . GLU B 1 211 ? -11.5 12.25 3.895 1 95.81 211 GLU B O 1
ATOM 3787 N N . ARG B 1 212 ? -11.57 14.508 4.172 1 93.81 212 ARG B N 1
ATOM 3788 C CA . ARG B 1 212 ? -12.438 14.789 3.029 1 93.81 212 ARG B CA 1
ATOM 3789 C C . ARG B 1 212 ? -11.898 14.133 1.762 1 93.81 212 ARG B C 1
ATOM 3791 O O . ARG B 1 212 ? -10.781 14.43 1.333 1 93.81 212 ARG B O 1
ATOM 3798 N N . GLY B 1 213 ? -12.664 13.195 1.212 1 89 213 GLY B N 1
ATOM 3799 C CA . GLY B 1 213 ? -12.312 12.578 -0.054 1 89 213 GLY B CA 1
ATOM 3800 C C . GLY B 1 213 ? -11.312 11.445 0.098 1 89 213 GLY B C 1
ATOM 3801 O O . GLY B 1 213 ? -10.953 10.789 -0.883 1 89 213 GLY B O 1
ATOM 3802 N N . CYS B 1 214 ? -10.875 11.039 1.267 1 89.62 214 CYS B N 1
ATOM 3803 C CA . CYS B 1 214 ? -9.82 10.055 1.453 1 89.62 214 CYS B CA 1
ATOM 3804 C C . CYS B 1 214 ? -10.266 8.945 2.402 1 89.62 214 CYS B C 1
ATOM 3806 O O . CYS B 1 214 ? -9.969 7.773 2.18 1 89.62 214 CYS B O 1
ATOM 3808 N N . GLY B 1 215 ? -10.992 9.25 3.432 1 95.06 215 GLY B N 1
ATOM 3809 C CA . GLY B 1 215 ? -11.312 8.32 4.504 1 95.06 215 GLY B CA 1
ATOM 3810 C C . GLY B 1 215 ? -10.477 8.547 5.754 1 95.06 215 GLY B C 1
ATOM 3811 O O . GLY B 1 215 ? -9.984 9.648 5.984 1 95.06 215 GLY B O 1
ATOM 3812 N N . GLN B 1 216 ? -10.406 7.512 6.602 1 96.94 216 GLN B N 1
ATOM 3813 C CA . GLN B 1 216 ? -9.586 7.648 7.797 1 96.94 216 GLN B CA 1
ATOM 3814 C C . GLN B 1 216 ? -8.102 7.57 7.457 1 96.94 216 GLN B C 1
ATOM 3816 O O . GLN B 1 216 ? -7.68 6.691 6.703 1 96.94 216 GLN B O 1
ATOM 3821 N N . THR B 1 217 ? -7.332 8.516 7.934 1 96.06 217 THR B N 1
ATOM 3822 C CA . THR B 1 217 ? -5.906 8.57 7.629 1 96.06 217 THR B CA 1
ATOM 3823 C C . THR B 1 217 ? -5.078 8.5 8.906 1 96.06 217 THR B C 1
ATOM 3825 O O . THR B 1 217 ? -5.613 8.633 10.008 1 96.06 217 THR B O 1
ATOM 3828 N N . PHE B 1 218 ? -3.824 8.266 8.758 1 96.25 218 PHE B N 1
ATOM 3829 C CA . PHE B 1 218 ? -2.906 8.102 9.883 1 96.25 218 PHE B CA 1
ATOM 3830 C C . PHE B 1 218 ? -2.584 9.445 10.516 1 96.25 218 PHE B C 1
ATOM 3832 O O . PHE B 1 218 ? -2.291 9.523 11.711 1 96.25 218 PHE B O 1
ATOM 3839 N N . ALA B 1 219 ? -2.564 10.406 9.648 1 96.06 219 ALA B N 1
ATOM 3840 C CA . ALA B 1 219 ? -2.203 11.742 10.125 1 96.06 219 ALA B CA 1
ATOM 3841 C C . ALA B 1 219 ? -2.803 12.828 9.234 1 96.06 219 ALA B C 1
ATOM 3843 O O . ALA B 1 219 ? -2.922 12.641 8.016 1 96.06 219 ALA B O 1
ATOM 3844 N N . CYS B 1 220 ? -3.086 13.898 9.82 1 96.62 220 CYS B N 1
ATOM 3845 C CA . CYS B 1 220 ? -3.559 15.125 9.188 1 96.62 220 CYS B CA 1
ATOM 3846 C C . CYS B 1 220 ? -3.039 16.359 9.914 1 96.62 220 CYS B C 1
ATOM 3848 O O . CYS B 1 220 ? -3.604 16.766 10.938 1 96.62 220 CYS B O 1
ATOM 3850 N N . GLY B 1 221 ? -2.047 16.953 9.344 1 97.44 221 GLY B N 1
ATOM 3851 C CA . GLY B 1 221 ? -1.424 18.094 9.992 1 97.44 221 GLY B CA 1
ATOM 3852 C C . GLY B 1 221 ? -2.395 19.234 10.281 1 97.44 221 GLY B C 1
ATOM 3853 O O . GLY B 1 221 ? -2.461 19.734 11.398 1 97.44 221 GLY B O 1
ATOM 3854 N N . THR B 1 222 ? -3.119 19.609 9.234 1 97.44 222 THR B N 1
ATOM 3855 C CA . THR B 1 222 ? -4.086 20.688 9.406 1 97.44 222 THR B CA 1
ATOM 3856 C C . THR B 1 222 ? -5.164 20.281 10.414 1 97.44 222 THR B C 1
ATOM 3858 O O . THR B 1 222 ? -5.641 21.125 11.18 1 97.44 222 THR B O 1
ATOM 3861 N N . GLY B 1 223 ? -5.531 19 10.43 1 98.12 223 GLY B N 1
ATOM 3862 C CA . GLY B 1 223 ? -6.496 18.516 11.406 1 98.12 223 GLY B CA 1
ATOM 3863 C C . GLY B 1 223 ? -6.004 18.625 12.836 1 98.12 223 GLY B C 1
ATOM 3864 O O . GLY B 1 223 ? -6.766 19 13.734 1 98.12 223 GLY B O 1
ATOM 3865 N N . ALA B 1 224 ? -4.777 18.297 13.031 1 98.81 224 ALA B N 1
ATOM 3866 C CA . ALA B 1 224 ? -4.18 18.438 14.352 1 98.81 224 ALA B CA 1
ATOM 3867 C C . ALA B 1 224 ? -4.188 19.906 14.797 1 98.81 224 ALA B C 1
ATOM 3869 O O . ALA B 1 224 ? -4.5 20.203 15.953 1 98.81 224 ALA B O 1
ATOM 3870 N N . CYS B 1 225 ? -3.857 20.734 13.898 1 98.75 225 CYS B N 1
ATOM 3871 C CA . CYS B 1 225 ? -3.885 22.172 14.195 1 98.75 225 CYS B CA 1
ATOM 3872 C C . CYS B 1 225 ? -5.289 22.625 14.57 1 98.75 225 CYS B C 1
ATOM 3874 O O . CYS B 1 225 ? -5.484 23.281 15.586 1 98.75 225 CYS B O 1
ATOM 3876 N N . ALA B 1 226 ? -6.207 22.234 13.742 1 98.81 226 ALA B N 1
ATOM 3877 C CA . ALA B 1 226 ? -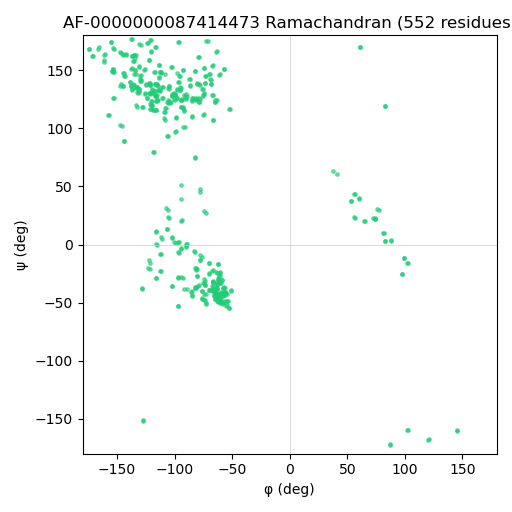7.605 22.578 14 1 98.81 226 ALA B CA 1
ATOM 3878 C C . ALA B 1 226 ? -8.055 22.062 15.359 1 98.81 226 ALA B C 1
ATOM 3880 O O . ALA B 1 226 ? -8.828 22.734 16.062 1 98.81 226 ALA B O 1
ATOM 3881 N N . THR B 1 227 ? -7.594 20.953 15.711 1 98.94 227 THR B N 1
ATOM 3882 C CA . THR B 1 227 ? -7.957 20.312 16.969 1 98.94 227 THR B CA 1
ATOM 3883 C C . THR B 1 227 ? -7.539 21.188 18.156 1 98.94 227 THR B C 1
ATOM 3885 O O . THR B 1 227 ? -8.336 21.438 19.062 1 98.94 227 THR B O 1
ATOM 3888 N N . VAL B 1 228 ? -6.34 21.656 18.172 1 98.94 228 VAL B N 1
ATOM 3889 C CA . VAL B 1 228 ? -5.848 22.453 19.297 1 98.94 228 VAL B CA 1
ATOM 3890 C C . VAL B 1 228 ? -6.547 23.812 19.312 1 98.94 228 VAL B C 1
ATOM 3892 O O . VAL B 1 228 ? -6.914 24.312 20.375 1 98.94 228 VAL B O 1
ATOM 3895 N N . VAL B 1 229 ? -6.758 24.375 18.125 1 98.94 229 VAL B N 1
ATOM 3896 C CA . VAL B 1 229 ? -7.504 25.641 18.047 1 98.94 229 VAL B CA 1
ATOM 3897 C C . VAL B 1 229 ? -8.898 25.438 18.625 1 98.94 229 VAL B C 1
ATOM 3899 O O . VAL B 1 229 ? -9.328 26.203 19.5 1 98.94 229 VAL B O 1
ATOM 3902 N N . ALA B 1 230 ? -9.578 24.422 18.219 1 98.88 230 ALA B N 1
ATOM 3903 C CA . ALA B 1 230 ? -10.914 24.109 18.703 1 98.88 230 ALA B CA 1
ATOM 3904 C C . ALA B 1 230 ? -10.898 23.844 20.203 1 98.88 230 ALA B C 1
ATOM 3906 O O . ALA B 1 230 ? -11.789 24.281 20.938 1 98.88 230 ALA B O 1
ATOM 3907 N N . GLY B 1 231 ? -9.898 23.078 20.641 1 98.88 231 GLY B N 1
ATOM 3908 C CA . GLY B 1 231 ? -9.758 22.812 22.062 1 98.88 231 GLY B CA 1
ATOM 3909 C C . GLY B 1 231 ? -9.602 24.062 22.891 1 98.88 231 GLY B C 1
ATOM 3910 O O . GLY B 1 231 ? -10.227 24.203 23.953 1 98.88 231 GLY B O 1
ATOM 3911 N N . SER B 1 232 ? -8.812 24.922 22.422 1 98.75 232 SER B N 1
ATOM 3912 C CA . SER B 1 232 ? -8.617 26.188 23.109 1 98.75 232 SER B CA 1
ATOM 3913 C C . SER B 1 232 ? -9.906 27 23.141 1 98.75 232 SER B C 1
ATOM 3915 O O . SER B 1 232 ? -10.297 27.516 24.188 1 98.75 232 SER B O 1
ATOM 3917 N N . LEU B 1 233 ? -10.617 27.094 22 1 98.5 233 LEU B N 1
ATOM 3918 C CA . LEU B 1 233 ? -11.852 27.875 21.875 1 98.5 233 LEU B CA 1
ATOM 3919 C C . LEU B 1 233 ? -12.93 27.328 22.797 1 98.5 233 LEU B C 1
ATOM 3921 O O . LEU B 1 233 ? -13.781 28.078 23.281 1 98.5 233 LEU B O 1
ATOM 3925 N N . THR B 1 234 ? -12.875 26.047 23.078 1 98.5 234 THR B N 1
ATOM 3926 C CA . THR B 1 234 ? -13.906 25.422 23.875 1 98.5 234 THR B CA 1
ATOM 3927 C C . THR B 1 234 ? -13.445 25.25 25.328 1 98.5 234 THR B C 1
ATOM 3929 O O . THR B 1 234 ? -14.156 24.688 26.156 1 98.5 234 THR B O 1
ATOM 3932 N N . GLY B 1 235 ? -12.258 25.719 25.578 1 98.38 235 GLY B N 1
ATOM 3933 C CA . GLY B 1 235 ? -11.727 25.656 26.922 1 98.38 235 GLY B CA 1
ATOM 3934 C C . GLY B 1 235 ? -11.305 24.266 27.328 1 98.38 235 GLY B C 1
ATOM 3935 O O . GLY B 1 235 ? -11.188 23.969 28.531 1 98.38 235 GLY B O 1
ATOM 3936 N N . ARG B 1 236 ? -11.039 23.406 26.406 1 98.38 236 ARG B N 1
ATOM 3937 C CA . ARG B 1 236 ? -10.742 22.016 26.688 1 98.38 236 ARG B CA 1
ATOM 3938 C C . ARG B 1 236 ? -9.234 21.766 26.719 1 98.38 236 ARG B C 1
ATOM 3940 O O . ARG B 1 236 ? -8.758 20.859 27.391 1 98.38 236 ARG B O 1
ATOM 3947 N N . THR B 1 237 ? -8.516 22.562 25.984 1 98.5 237 THR B N 1
ATOM 3948 C CA . THR B 1 237 ? -7.066 22.453 25.953 1 98.5 237 THR B CA 1
ATOM 3949 C C . THR B 1 237 ? -6.414 23.828 26.078 1 98.5 237 THR B C 1
ATOM 3951 O O . THR B 1 237 ? -7.086 24.859 25.938 1 98.5 237 THR B O 1
ATOM 3954 N N . GLU B 1 238 ? -5.16 23.781 26.453 1 98.62 238 GLU B N 1
ATOM 3955 C CA . GLU B 1 238 ? -4.32 24.953 26.297 1 98.62 238 GLU B CA 1
ATOM 3956 C C . GLU B 1 238 ? -4.004 25.219 24.828 1 98.62 238 GLU B C 1
ATOM 3958 O O . GLU B 1 238 ? -4.414 24.453 23.953 1 98.62 238 GLU B O 1
ATOM 3963 N N . ARG B 1 239 ? -3.34 26.312 24.562 1 98.69 239 ARG B N 1
ATOM 3964 C CA . ARG B 1 239 ? -2.992 26.703 23.203 1 98.69 239 ARG B CA 1
ATOM 3965 C C . ARG B 1 239 ? -1.795 25.906 22.688 1 98.69 239 ARG B C 1
ATOM 3967 O O . ARG B 1 239 ? -1.449 25.984 21.5 1 98.69 239 ARG B O 1
ATOM 3974 N N . ARG B 1 240 ? -1.136 25.25 23.562 1 98.69 240 ARG B N 1
ATOM 3975 C CA . ARG B 1 240 ? -0.089 24.281 23.234 1 98.69 240 ARG B CA 1
ATOM 3976 C C . ARG B 1 240 ? -0.436 22.891 23.75 1 98.69 240 ARG B C 1
ATOM 3978 O O . ARG B 1 240 ? -0.683 22.719 24.938 1 98.69 240 ARG B O 1
ATOM 3985 N N . ALA B 1 241 ? -0.459 21.938 22.828 1 98.88 241 ALA B N 1
ATOM 3986 C CA . ALA B 1 241 ? -0.839 20.594 23.234 1 98.88 241 ALA B CA 1
ATOM 3987 C C . ALA B 1 241 ? -0.211 19.547 22.328 1 98.88 241 ALA B C 1
ATOM 3989 O O . ALA B 1 241 ? 0.071 19.812 21.156 1 98.88 241 ALA B O 1
ATOM 3990 N N . LEU B 1 242 ? 0.069 18.391 22.922 1 98.94 242 LEU B N 1
ATOM 3991 C CA . LEU B 1 242 ? 0.465 17.188 22.188 1 98.94 242 LEU B CA 1
ATOM 3992 C C . LEU B 1 242 ? -0.755 16.469 21.625 1 98.94 242 LEU B C 1
ATOM 3994 O O . LEU B 1 242 ? -1.706 16.188 22.359 1 98.94 242 LEU B O 1
ATOM 3998 N N . VAL B 1 243 ? -0.789 16.234 20.359 1 98.88 243 VAL B N 1
ATOM 3999 C CA . VAL B 1 243 ? -1.887 15.539 19.688 1 98.88 243 VAL B CA 1
ATOM 4000 C C . VAL B 1 243 ? -1.428 14.148 19.25 1 98.88 243 VAL B C 1
ATOM 4002 O O . VAL B 1 243 ? -0.54 14.023 18.406 1 98.88 243 VAL B O 1
ATOM 4005 N N . HIS B 1 244 ? -2.004 13.133 19.844 1 98.81 244 HIS B N 1
ATOM 4006 C CA . HIS B 1 244 ? -1.744 11.758 19.438 1 98.81 244 HIS B CA 1
ATOM 4007 C C . HIS B 1 244 ? -2.637 11.359 18.266 1 98.81 244 HIS B C 1
ATOM 4009 O O . HIS B 1 244 ? -3.855 11.25 18.422 1 98.81 244 HIS B O 1
ATOM 4015 N N . LEU B 1 245 ? -2.066 11.195 17.156 1 98.56 245 LEU B N 1
ATOM 4016 C CA . LEU B 1 245 ? -2.773 10.68 15.992 1 98.56 245 LEU B CA 1
ATOM 4017 C C . LEU B 1 245 ? -2.537 9.18 15.828 1 98.56 245 LEU B C 1
ATOM 4019 O O . LEU B 1 245 ? -1.75 8.586 16.578 1 98.56 245 LEU B O 1
ATOM 4023 N N . LYS B 1 246 ? -3.211 8.562 14.875 1 97.19 246 LYS B N 1
ATOM 4024 C CA . LYS B 1 246 ? -3.047 7.141 14.602 1 97.19 246 LYS B CA 1
ATOM 4025 C C . LYS B 1 246 ? -1.605 6.812 14.219 1 97.19 246 LYS B C 1
ATOM 4027 O O . LYS B 1 246 ? -1.08 5.766 14.602 1 97.19 246 LYS B O 1
ATOM 4032 N N . GLY B 1 247 ? -0.932 7.77 13.531 1 97.62 247 GLY B N 1
ATOM 4033 C CA . GLY B 1 247 ? 0.4 7.523 13 1 97.62 247 GLY B CA 1
ATOM 4034 C C . GLY B 1 247 ? 1.507 8.031 13.906 1 97.62 247 GLY B C 1
ATOM 4035 O O . GLY B 1 247 ? 2.689 7.828 13.617 1 97.62 247 GLY B O 1
ATOM 4036 N N . GLY B 1 248 ? 1.132 8.719 14.938 1 98.19 248 GLY B N 1
ATOM 4037 C CA . GLY B 1 248 ? 2.125 9.289 15.836 1 98.19 248 GLY B CA 1
ATOM 4038 C C . GLY B 1 248 ? 1.718 10.633 16.406 1 98.19 248 GLY B C 1
ATOM 4039 O O . GLY B 1 248 ? 0.536 10.977 16.406 1 98.19 248 GLY B O 1
ATOM 4040 N N . ASP B 1 249 ? 2.738 11.352 16.875 1 98.75 249 ASP B N 1
ATOM 4041 C CA . ASP B 1 249 ? 2.428 12.531 17.672 1 98.75 249 ASP B CA 1
ATOM 4042 C C . ASP B 1 249 ? 2.855 13.805 16.953 1 98.75 249 ASP B C 1
ATOM 4044 O O . ASP B 1 249 ? 3.904 13.836 16.297 1 98.75 249 ASP B O 1
ATOM 4048 N N . LEU B 1 250 ? 2.061 14.789 17.125 1 98.81 250 LEU B N 1
ATOM 4049 C CA . LEU B 1 250 ? 2.395 16.156 16.734 1 98.81 250 LEU B CA 1
ATOM 4050 C C . LEU B 1 250 ? 2.258 17.109 17.922 1 98.81 250 LEU B C 1
ATOM 4052 O O . LEU B 1 250 ? 1.321 16.984 18.719 1 98.81 250 LEU B O 1
ATOM 4056 N N . GLU B 1 251 ? 3.18 18 18.078 1 98.88 251 GLU B N 1
ATOM 4057 C CA . GLU B 1 251 ? 3.025 19.125 18.984 1 98.88 251 GLU B CA 1
ATOM 4058 C C . GLU B 1 251 ? 2.482 20.359 18.266 1 98.88 251 GLU B C 1
ATOM 4060 O O . GLU B 1 251 ? 3.074 20.828 17.297 1 98.88 251 GLU B O 1
ATOM 4065 N N . ILE B 1 252 ? 1.408 20.859 18.766 1 98.88 252 ILE B N 1
ATOM 4066 C CA . ILE B 1 252 ? 0.755 22 18.141 1 98.88 252 ILE B CA 1
ATOM 4067 C C . ILE B 1 252 ? 0.769 23.203 19.109 1 98.88 252 ILE B C 1
ATOM 4069 O O . ILE B 1 252 ? 0.52 23.031 20.297 1 98.88 252 ILE B O 1
ATOM 4073 N N . GLU B 1 253 ? 1.048 24.359 18.562 1 98.88 253 GLU B N 1
ATOM 4074 C CA . GLU B 1 253 ? 0.989 25.594 19.328 1 98.88 253 GLU B CA 1
ATOM 4075 C C . GLU B 1 253 ? 0.236 26.672 18.547 1 98.88 253 GLU B C 1
ATOM 4077 O O . GLU B 1 253 ? 0.622 27.031 17.438 1 98.88 253 GLU B O 1
ATOM 4082 N N . TRP B 1 254 ? -0.814 27.141 19.109 1 98.88 254 TRP B N 1
ATOM 4083 C CA . TRP B 1 254 ? -1.45 28.359 18.641 1 98.88 254 TRP B CA 1
ATOM 4084 C C . TRP B 1 254 ? -0.916 29.578 19.391 1 98.88 254 TRP B C 1
ATOM 4086 O O . TRP B 1 254 ? -1.362 29.875 20.5 1 98.88 254 TRP B O 1
ATOM 4096 N N . ASN B 1 255 ? -0.06 30.25 18.75 1 98.56 255 ASN B N 1
ATOM 4097 C CA . ASN B 1 255 ? 0.689 31.312 19.406 1 98.56 255 ASN B CA 1
ATOM 4098 C C . ASN B 1 255 ? -0.166 32.562 19.609 1 98.56 255 ASN B C 1
ATOM 4100 O O . ASN B 1 255 ? -0.717 33.094 18.656 1 98.56 255 ASN B O 1
ATOM 4104 N N . GLU B 1 256 ? -0.213 33.062 20.797 1 96.75 256 GLU B N 1
ATOM 4105 C CA . GLU B 1 256 ? -1.066 34.188 21.156 1 96.75 256 GLU B CA 1
ATOM 4106 C C . GLU B 1 256 ? -0.511 35.5 20.578 1 96.75 256 GLU B C 1
ATOM 4108 O O . GLU B 1 256 ? -1.269 36.438 20.281 1 96.75 256 GLU B O 1
ATOM 4113 N N . THR B 1 257 ? 0.766 35.562 20.469 1 97.31 257 THR B N 1
ATOM 4114 C CA . THR B 1 257 ? 1.413 36.812 20.078 1 97.31 257 THR B CA 1
ATOM 4115 C C . THR B 1 257 ? 1.185 37.125 18.594 1 97.31 257 THR B C 1
ATOM 4117 O O . THR B 1 257 ? 0.824 38.25 18.234 1 97.31 257 THR B O 1
ATOM 4120 N N . ASP B 1 258 ? 1.296 36.094 17.719 1 97.94 258 ASP B N 1
ATOM 4121 C CA . ASP B 1 258 ? 1.21 36.375 16.281 1 97.94 258 ASP B CA 1
ATOM 4122 C C . ASP B 1 258 ? -0.016 35.688 15.672 1 97.94 258 ASP B C 1
ATOM 4124 O O . ASP B 1 258 ? -0.241 35.781 14.461 1 97.94 258 ASP B O 1
ATOM 4128 N N . ASN B 1 259 ? -0.753 35 16.516 1 98.25 259 ASN B N 1
ATOM 4129 C CA . ASN B 1 259 ? -2 34.344 16.141 1 98.25 259 ASN B CA 1
ATOM 4130 C C . ASN B 1 259 ? -1.765 33.219 15.125 1 98.25 259 ASN B C 1
ATOM 4132 O O . ASN B 1 259 ? -2.68 32.844 14.391 1 98.25 259 ASN B O 1
ATOM 4136 N N . ARG B 1 260 ? -0.587 32.719 15.023 1 98.62 260 ARG B N 1
ATOM 4137 C CA . ARG B 1 260 ? -0.274 31.672 14.07 1 98.62 260 ARG B CA 1
ATOM 4138 C C . ARG B 1 260 ? -0.196 30.312 14.773 1 98.62 260 ARG B C 1
ATOM 4140 O O . ARG B 1 260 ? 0.069 30.25 15.977 1 98.62 260 ARG B O 1
ATOM 4147 N N . VAL B 1 261 ? -0.478 29.297 14.023 1 98.81 261 VAL B N 1
ATOM 4148 C CA . VAL B 1 261 ? -0.4 27.922 14.523 1 98.81 261 VAL B CA 1
ATOM 4149 C C . VAL B 1 261 ? 0.888 27.266 14.039 1 98.81 261 VAL B C 1
ATOM 4151 O O . VAL B 1 261 ? 1.226 27.344 12.859 1 98.81 261 VAL B O 1
ATOM 4154 N N . TYR B 1 262 ? 1.627 26.672 14.984 1 98.88 262 TYR B N 1
ATOM 4155 C CA . TYR B 1 262 ? 2.863 25.969 14.672 1 98.88 262 TYR B CA 1
ATOM 4156 C C . TYR B 1 262 ? 2.713 24.469 14.93 1 98.88 262 TYR B C 1
ATOM 4158 O O . TYR B 1 262 ? 2.174 24.062 15.961 1 98.88 262 TYR B O 1
ATOM 4166 N N . MET B 1 263 ? 3.145 23.688 13.984 1 98.88 263 MET B N 1
ATOM 4167 C CA . MET B 1 263 ? 3.098 22.219 14.078 1 98.88 263 MET B CA 1
ATOM 4168 C C . MET B 1 263 ? 4.504 21.641 14.094 1 98.88 263 MET B C 1
ATOM 4170 O O . MET B 1 263 ? 5.316 21.922 13.211 1 98.88 263 MET B O 1
ATOM 4174 N N . THR B 1 264 ? 4.809 20.906 15.078 1 98.88 264 THR B N 1
ATOM 4175 C CA . THR B 1 264 ? 6.102 20.234 15.195 1 98.88 264 THR B CA 1
ATOM 4176 C C . THR B 1 264 ? 5.926 18.719 15.219 1 98.88 264 THR B C 1
ATOM 4178 O O . THR B 1 264 ? 5.09 18.203 15.961 1 98.88 264 THR B O 1
ATOM 4181 N N . GLY B 1 265 ? 6.637 18.031 14.422 1 98.75 265 GLY B N 1
ATOM 4182 C CA . GLY B 1 265 ? 6.598 16.578 14.406 1 98.75 265 GLY B CA 1
ATOM 4183 C C . GLY B 1 265 ? 7.754 15.961 13.641 1 98.75 265 GLY B C 1
ATOM 4184 O O . GLY B 1 265 ? 8.531 16.672 13 1 98.75 265 GLY B O 1
ATOM 4185 N N . PRO B 1 266 ? 7.887 14.711 13.766 1 98.44 266 PRO B N 1
ATOM 4186 C CA . PRO B 1 266 ? 8.977 14.016 13.078 1 98.44 266 PRO B CA 1
ATOM 4187 C C . PRO B 1 266 ? 8.672 13.75 11.602 1 98.44 266 PRO B C 1
ATOM 4189 O O . PRO B 1 266 ? 7.531 13.914 11.164 1 98.44 266 PRO B O 1
ATOM 4192 N N . ALA B 1 267 ? 9.602 13.492 10.828 1 98.06 267 ALA B N 1
ATOM 4193 C CA . ALA B 1 267 ? 9.586 12.867 9.508 1 98.06 267 ALA B CA 1
ATOM 4194 C C . ALA B 1 267 ? 10.68 11.805 9.391 1 98.06 267 ALA B C 1
ATOM 4196 O O . ALA B 1 267 ? 11.719 11.898 10.055 1 98.06 267 ALA B O 1
ATOM 4197 N N . GLU B 1 268 ? 10.422 10.859 8.609 1 96.94 268 GLU B N 1
ATOM 4198 C CA . GLU B 1 268 ? 11.344 9.734 8.57 1 96.94 268 GLU B CA 1
ATOM 4199 C C . GLU B 1 268 ? 11.695 9.352 7.137 1 96.94 268 GLU B C 1
ATOM 4201 O O . GLU B 1 268 ? 10.812 9.266 6.281 1 96.94 268 GLU B O 1
ATOM 4206 N N . GLU B 1 269 ? 13.016 9.195 6.895 1 97.06 269 GLU B N 1
ATOM 4207 C CA . GLU B 1 269 ? 13.445 8.508 5.684 1 97.06 269 GLU B CA 1
ATOM 4208 C C . GLU B 1 269 ? 13.328 6.992 5.844 1 97.06 269 GLU B C 1
ATOM 4210 O O . GLU B 1 269 ? 13.898 6.41 6.766 1 97.06 269 GLU B O 1
ATOM 4215 N N . VAL B 1 270 ? 12.656 6.34 4.98 1 97.25 270 VAL B N 1
ATOM 4216 C CA . VAL B 1 270 ? 12.352 4.922 5.113 1 97.25 270 VAL B CA 1
ATOM 4217 C C . VAL B 1 270 ? 13.367 4.098 4.316 1 97.25 270 VAL B C 1
ATOM 4219 O O . VAL B 1 270 ? 13.961 3.154 4.844 1 97.25 270 VAL B O 1
ATOM 4222 N N . PHE B 1 271 ? 13.555 4.418 3.027 1 97.44 271 PHE B N 1
ATOM 4223 C CA . PHE B 1 271 ? 14.547 3.797 2.16 1 97.44 271 PHE B CA 1
ATOM 4224 C C . PHE B 1 271 ? 14.828 4.668 0.944 1 97.44 271 PHE B C 1
ATOM 4226 O O . PHE B 1 271 ? 14.094 5.617 0.67 1 97.44 271 PHE B O 1
ATOM 4233 N N . VAL B 1 272 ? 15.922 4.395 0.287 1 97.44 272 VAL B N 1
ATOM 4234 C CA . VAL B 1 272 ? 16.25 5.016 -0.992 1 97.44 272 VAL B CA 1
ATOM 4235 C C . VAL B 1 272 ? 16.188 3.969 -2.104 1 97.44 272 VAL B C 1
ATOM 4237 O O . VAL B 1 272 ? 16.391 2.779 -1.856 1 97.44 272 VAL B O 1
ATOM 4240 N N . GLY B 1 273 ? 15.805 4.449 -3.283 1 96.94 273 GLY B N 1
ATOM 4241 C CA . GLY B 1 273 ? 15.711 3.484 -4.367 1 96.94 273 GLY B CA 1
ATOM 4242 C C . GLY B 1 273 ? 15.914 4.102 -5.738 1 96.94 273 GLY B C 1
ATOM 4243 O O . GLY B 1 273 ? 16.094 5.316 -5.855 1 96.94 273 GLY B O 1
ATOM 4244 N N . ARG B 1 274 ? 16.062 3.213 -6.715 1 96.5 274 ARG B N 1
ATOM 4245 C CA . ARG B 1 274 ? 16.141 3.568 -8.125 1 96.5 274 ARG B CA 1
ATOM 4246 C C . ARG B 1 274 ? 15 2.943 -8.914 1 96.5 274 ARG B C 1
ATOM 4248 O O . ARG B 1 274 ? 14.898 1.718 -9.016 1 96.5 274 ARG B O 1
ATOM 4255 N N . TRP B 1 275 ? 14.156 3.768 -9.453 1 91.94 275 TRP B N 1
ATOM 4256 C CA . TRP B 1 275 ? 12.977 3.4 -10.227 1 91.94 275 TRP B CA 1
ATOM 4257 C C . TRP B 1 275 ? 13.344 3.066 -11.664 1 91.94 275 TRP B C 1
ATOM 4259 O O . TRP B 1 275 ? 14.008 3.855 -12.336 1 91.94 275 TRP B O 1
ATOM 4269 N N . HIS B 1 276 ? 12.945 1.83 -12.203 1 83.06 276 HIS B N 1
ATOM 4270 C CA . HIS B 1 276 ? 13.352 1.324 -13.508 1 83.06 276 HIS B CA 1
ATOM 4271 C C . HIS B 1 276 ? 12.352 1.729 -14.586 1 83.06 276 HIS B C 1
ATOM 4273 O O . HIS B 1 276 ? 12.719 1.89 -15.75 1 83.06 276 HIS B O 1
ATOM 4279 N N . LYS B 1 277 ? 11.008 1.688 -14.18 1 68.19 277 LYS B N 1
ATOM 4280 C CA . LYS B 1 277 ? 9.969 1.804 -15.203 1 68.19 277 LYS B CA 1
ATOM 4281 C C . LYS B 1 277 ? 9.883 3.23 -15.734 1 68.19 277 LYS B C 1
ATOM 4283 O O . LYS B 1 277 ? 8.945 3.57 -16.469 1 68.19 277 LYS B O 1
ATOM 4288 N N . ALA B 1 278 ? 11.125 3.92 -15.633 1 45.47 278 ALA B N 1
ATOM 4289 C CA . ALA B 1 278 ? 10.922 5.262 -16.172 1 45.47 278 ALA B CA 1
ATOM 4290 C C . ALA B 1 278 ? 10.641 5.207 -17.672 1 45.47 278 ALA B C 1
ATOM 4292 O O . ALA B 1 278 ? 11.164 4.348 -18.375 1 45.47 278 ALA B O 1
#

InterPro domains:
  IPR001653 Diaminopimelate epimerase, DapF [MF_00197] (1-277)
  IPR001653 Diaminopimelate epimerase, DapF [PF01678] (3-123)
  IPR001653 Diaminopimelate epimerase, DapF [PF01678] (156-268)
  IPR001653 Diaminopimelate epimerase, DapF [PTHR31689] (2-276)
  IPR001653 Diaminopimelate epimerase, DapF [TIGR00652] (1-275)
  IPR018510 Diaminopimelate epimerase, active site [PS01326] (62-76)

Solvent-accessible surface area (backbone atoms only — not comparable to full-atom values): 27470 Å² total; per-residue (Å²): 86,68,38,34,35,29,19,20,35,44,48,20,32,38,39,33,69,89,39,82,64,83,59,91,57,45,35,61,50,15,39,48,40,22,28,56,40,73,33,54,31,30,57,22,32,33,39,41,27,71,45,96,85,33,76,28,22,48,47,40,22,28,32,86,27,50,72,53,47,76,53,64,39,54,49,36,33,51,52,36,47,32,42,58,68,60,74,37,88,60,53,62,47,36,38,30,36,76,77,43,77,35,47,35,39,48,43,70,56,95,84,30,54,57,34,30,34,35,54,59,44,54,73,38,40,32,18,63,80,37,43,32,78,45,96,37,72,59,39,69,66,38,80,46,76,50,97,90,40,81,48,41,29,21,48,31,11,59,92,54,34,34,38,36,26,78,43,90,48,23,92,78,47,65,54,83,70,49,29,63,53,56,23,65,28,78,53,23,81,77,38,24,24,34,36,32,28,14,76,77,43,46,48,30,33,35,41,40,40,22,38,62,97,76,39,74,54,37,55,50,53,59,55,53,47,39,43,41,54,44,25,34,76,70,67,58,24,40,48,50,30,39,38,37,36,77,38,42,62,35,40,32,33,52,38,82,88,79,51,31,30,36,41,31,33,52,42,42,81,37,32,39,36,41,43,62,87,109,88,68,38,34,37,28,19,20,35,44,47,19,31,38,39,33,70,90,39,82,64,84,60,90,57,44,35,60,50,14,37,47,40,22,28,54,41,74,33,52,32,30,58,22,30,32,40,41,27,70,45,96,88,32,75,27,22,48,47,41,24,29,33,85,28,51,71,52,47,75,51,64,39,56,49,36,34,50,51,37,47,32,42,59,70,61,75,38,86,61,53,62,47,35,38,30,37,77,77,43,76,35,48,35,38,48,43,70,56,97,84,30,53,54,34,30,33,34,55,59,43,53,73,38,41,32,18,62,80,35,44,32,78,44,94,39,71,60,38,70,65,38,79,47,75,50,97,88,40,83,48,40,29,22,47,28,11,59,91,54,34,33,37,37,26,78,43,89,49,23,92,77,47,65,53,81,70,49,30,62,54,57,23,64,28,80,53,23,80,79,37,24,24,34,36,33,26,15,76,77,43,46,49,32,34,35,41,38,41,23,39,62,96,75,41,75,53,36,55,50,55,60,55,52,47,39,43,42,54,43,25,35,76,69,69,57,25,40,48,49,29,39,37,37,35,77,36,42,62,34,40,31,33,51,38,81,89,80,50,30,31,36,42,30,31,49,43,41,79,38,33,39,34,41,43,62,84,110